Protein 6OZI (pdb70)

Structure (mmCIF, N/CA/C/O backbone):
data_6OZI
#
_entry.id   6OZI
#
_cell.length_a   51.079
_cell.length_b   81.428
_cell.length_c   166.034
_cell.angle_alpha   90.000
_cell.angle_beta   90.000
_cell.angle_gamma   90.000
#
_symmetry.space_group_name_H-M   'P 2 21 21'
#
loop_
_entity.id
_entity.type
_entity.pdbx_description
1 polymer 'endonuclease V isoform X2'
2 polymer 'DNA/RNA (23-MER)'
3 non-polymer 'POTASSIUM ION'
4 non-polymer 'TRIETHYLENE GLYCOL'
5 water water
#
loop_
_atom_site.group_PDB
_atom_site.id
_atom_site.type_symbol
_atom_site.label_atom_id
_atom_site.label_alt_id
_atom_site.label_comp_id
_atom_site.label_asym_id
_atom_site.label_entity_id
_atom_site.label_seq_id
_atom_site.pdbx_PDB_ins_code
_atom_site.Cartn_x
_atom_site.Cartn_y
_atom_site.Cartn_z
_atom_site.occupancy
_atom_site.B_iso_or_equiv
_atom_site.auth_seq_id
_atom_site.auth_comp_id
_atom_site.auth_asym_id
_atom_site.auth_atom_id
_atom_site.pdbx_PDB_model_num
ATOM 1 N N . ASP A 1 1 ? -5.639 29.188 -38.846 1.00 101.78 2 ASP A N 1
ATOM 2 C CA . ASP A 1 1 ? -5.621 29.655 -37.462 1.00 96.34 2 ASP A CA 1
ATOM 3 C C . ASP A 1 1 ? -4.526 30.699 -37.228 1.00 88.90 2 ASP A C 1
ATOM 4 O O . ASP A 1 1 ? -4.248 31.076 -36.086 1.00 85.02 2 ASP A O 1
ATOM 9 N N . ASN A 1 2 ? -3.919 31.168 -38.318 1.00 92.87 3 ASN A N 1
ATOM 10 C CA . ASN A 1 2 ? -2.755 32.055 -38.266 1.00 84.12 3 ASN A CA 1
ATOM 11 C C . ASN A 1 2 ? -3.084 33.477 -37.811 1.00 76.11 3 ASN A C 1
ATOM 12 O O . ASN A 1 2 ? -2.473 34.438 -38.291 1.00 77.52 3 ASN A O 1
ATOM 17 N N . LYS A 1 3 ? -4.038 33.644 -36.891 1.00 72.94 4 LYS A N 1
ATOM 18 C CA . LYS A 1 3 ? -4.402 34.978 -36.422 1.00 65.43 4 LYS A CA 1
ATOM 19 C C . LYS A 1 3 ? -3.491 35.467 -35.299 1.00 55.66 4 LYS A C 1
ATOM 20 O O . LYS A 1 3 ? -3.220 36.672 -35.212 1.00 54.09 4 LYS A O 1
ATOM 26 N N . ILE A 1 4 ? -3.003 34.567 -34.447 1.00 59.93 5 ILE A N 1
ATOM 27 C CA . ILE A 1 4 ? -2.187 34.963 -33.301 1.00 51.77 5 ILE A CA 1
ATOM 28 C C . ILE A 1 4 ? -0.768 35.239 -33.791 1.00 51.26 5 ILE A C 1
ATOM 29 O O . ILE A 1 4 ? -0.044 34.323 -34.182 1.00 54.45 5 ILE A O 1
ATOM 34 N N . THR A 1 5 ? -0.394 36.511 -33.828 1.00 49.61 6 THR A N 1
ATOM 35 C CA . THR A 1 5 ? 0.946 36.971 -34.157 1.00 47.00 6 THR A CA 1
ATOM 36 C C . THR A 1 5 ? 1.440 37.851 -33.018 1.00 42.21 6 THR A C 1
ATOM 37 O O . THR A 1 5 ? 0.684 38.201 -32.108 1.00 36.99 6 THR A O 1
ATOM 41 N N . ASP A 1 6 ? 2.724 38.213 -33.068 1.00 44.20 7 ASP A N 1
ATOM 42 C CA . ASP A 1 6 ? 3.244 39.171 -32.097 1.00 42.95 7 ASP A CA 1
ATOM 43 C C . ASP A 1 6 ? 2.486 40.494 -32.190 1.00 41.88 7 ASP A C 1
ATOM 44 O O . ASP A 1 6 ? 2.135 41.100 -31.167 1.00 40.21 7 ASP A O 1
ATOM 49 N N . GLU A 1 7 ? 2.202 40.940 -33.415 1.00 40.89 8 GLU A N 1
ATOM 50 C CA . GLU A 1 7 ? 1.487 42.196 -33.601 1.00 42.89 8 GLU A CA 1
ATOM 51 C C . GLU A 1 7 ? 0.055 42.087 -33.102 1.00 39.50 8 GLU A C 1
ATOM 52 O O . GLU A 1 7 ? -0.475 43.027 -32.502 1.00 39.59 8 GLU A O 1
ATOM 58 N N . GLN A 1 8 ? -0.586 40.941 -33.331 1.00 40.45 9 GLN A N 1
ATOM 59 C CA . GLN A 1 8 ? -1.949 40.760 -32.848 1.00 40.13 9 GLN A CA 1
ATOM 60 C C . GLN A 1 8 ? -1.998 40.762 -31.328 1.00 37.97 9 GLN A C 1
ATOM 61 O O . GLN A 1 8 ? -2.927 41.324 -30.734 1.00 36.76 9 GLN A O 1
ATOM 67 N N . ILE A 1 9 ? -1.009 40.138 -30.682 1.00 39.60 10 ILE A N 1
ATOM 68 C CA . ILE A 1 9 ? -0.924 40.180 -29.223 1.00 35.85 10 ILE A CA 1
ATOM 69 C C . ILE A 1 9 ? -0.756 41.617 -28.750 1.00 33.82 10 ILE A C 1
ATOM 70 O O . ILE A 1 9 ? -1.369 42.037 -27.760 1.00 32.27 10 ILE A O 1
ATOM 75 N N . ALA A 1 10 ? 0.081 42.394 -29.445 1.00 32.69 11 ALA A N 1
ATOM 76 C CA . ALA A 1 10 ? 0.263 43.794 -29.070 1.00 34.06 11 ALA A CA 1
ATOM 77 C C . ALA A 1 10 ? -1.050 44.566 -29.173 1.00 35.77 11 ALA A C 1
ATOM 78 O O . ALA A 1 10 ? -1.424 45.309 -28.254 1.00 36.69 11 ALA A O 1
ATOM 80 N N . GLU A 1 11 ? -1.770 44.388 -30.287 1.00 35.06 12 GLU A N 1
ATOM 81 C CA . GLU A 1 11 ? -3.061 45.048 -30.476 1.00 36.82 12 GLU A CA 1
ATOM 82 C C . GLU A 1 11 ? -4.059 44.647 -29.394 1.00 33.91 12 GLU A C 1
ATOM 83 O O . GLU A 1 11 ? -4.775 45.499 -28.845 1.00 33.77 12 GLU A O 1
ATOM 89 N N . TRP A 1 12 ? -4.122 43.351 -29.079 1.00 32.90 13 TRP A N 1
ATOM 90 C CA . TRP A 1 12 ? -5.030 42.866 -28.044 1.00 30.85 13 TRP A CA 1
ATOM 91 C C . TRP A 1 12 ? -4.696 43.480 -26.689 1.00 30.21 13 TRP A C 1
ATOM 92 O O . TRP A 1 12 ? -5.592 43.917 -25.951 1.00 29.76 13 TRP A O 1
ATOM 103 N N . ASN A 1 13 ? -3.407 43.516 -26.344 1.00 30.96 14 ASN A N 1
ATOM 104 C CA . ASN A 1 13 ? -2.979 44.165 -25.108 1.00 30.75 14 ASN A CA 1
ATOM 105 C C . ASN A 1 13 ? -3.421 45.621 -25.073 1.00 33.57 14 ASN A C 1
ATOM 106 O O . ASN A 1 13 ? -3.888 46.113 -24.038 1.00 33.32 14 ASN A O 1
ATOM 111 N N . SER A 1 14 ? -3.290 46.325 -26.201 1.00 32.45 15 SER A N 1
ATOM 112 C CA . SER A 1 14 ? -3.672 47.732 -26.236 1.00 33.68 15 SER A CA 1
ATOM 113 C C . SER A 1 14 ? -5.171 47.909 -26.004 1.00 32.99 15 SER A C 1
ATOM 114 O O . SER A 1 14 ? -5.593 48.728 -25.173 1.00 34.20 15 SER A O 1
ATOM 117 N N . LYS A 1 15 ? -5.997 47.148 -26.735 1.00 31.68 16 LYS A N 1
ATOM 118 C CA . LYS A 1 15 ? -7.443 47.232 -26.539 1.00 33.01 16 LYS A CA 1
ATOM 119 C C . LYS A 1 15 ? -7.817 46.940 -25.092 1.00 31.06 16 LYS A C 1
ATOM 120 O O . LYS A 1 15 ? -8.673 47.619 -24.506 1.00 31.93 16 LYS A O 1
ATOM 126 N N . GLN A 1 16 ? -7.177 45.934 -24.496 1.00 31.20 17 GLN A N 1
ATOM 127 C CA . GLN A 1 16 ? -7.470 45.612 -23.105 1.00 29.51 17 GLN A CA 1
ATOM 128 C C . GLN A 1 16 ? -7.096 46.768 -22.183 1.00 30.41 17 GLN A C 1
ATOM 129 O O . GLN A 1 16 ? -7.861 47.123 -21.277 1.00 31.13 17 GLN A O 1
ATOM 135 N N . GLU A 1 17 ? -5.952 47.409 -22.436 1.00 28.88 18 GLU A N 1
ATOM 136 C CA . GLU A 1 17 ? -5.549 48.536 -21.598 1.00 31.34 18 GLU A CA 1
ATOM 137 C C . GLU A 1 17 ? -6.539 49.688 -21.700 1.00 33.08 18 GLU A C 1
ATOM 138 O O . GLU A 1 17 ? -6.811 50.364 -20.702 1.00 33.40 18 GLU A O 1
ATOM 144 N N . GLU A 1 18 ? -7.090 49.938 -22.888 1.00 31.89 19 GLU A N 1
ATOM 145 C CA . GLU A 1 18 ? -8.051 51.036 -22.957 1.00 35.01 19 GLU A CA 1
ATOM 146 C C . GLU A 1 18 ? -9.415 50.660 -22.375 1.00 32.90 19 GLU A C 1
ATOM 147 O O . GLU A 1 18 ? -10.133 51.543 -21.887 1.00 33.32 19 GLU A O 1
ATOM 153 N N . LEU A 1 19 ? -9.794 49.375 -22.408 1.00 32.89 20 LEU A N 1
ATOM 154 C CA . LEU A 1 19 ? -11.089 48.968 -21.863 1.00 32.81 20 LEU A CA 1
ATOM 155 C C . LEU A 1 19 ? -11.098 48.835 -20.343 1.00 29.49 20 LEU A C 1
ATOM 156 O O . LEU A 1 19 ? -12.149 49.037 -19.723 1.00 30.02 20 LEU A O 1
ATOM 161 N N . ARG A 1 20 ? -9.961 48.497 -19.726 1.00 29.81 21 ARG A N 1
ATOM 162 C CA . ARG A 1 20 ? -9.987 48.048 -18.334 1.00 28.46 21 ARG A CA 1
ATOM 163 C C . ARG A 1 20 ? -10.622 49.071 -17.391 1.00 29.27 21 ARG A C 1
ATOM 164 O O . ARG A 1 20 ? -11.288 48.680 -16.429 1.00 30.50 21 ARG A O 1
ATOM 172 N N . ASP A 1 21 ? -10.466 50.371 -17.650 1.00 28.57 22 ASP A N 1
ATOM 173 C CA . ASP A 1 21 ? -11.036 51.348 -16.724 1.00 29.81 22 ASP A CA 1
ATOM 174 C C . ASP A 1 21 ? -12.540 51.517 -16.890 1.00 29.40 22 ASP A C 1
ATOM 175 O O . ASP A 1 21 ? -13.161 52.206 -16.072 1.00 29.81 22 ASP A O 1
ATOM 180 N N . LYS A 1 22 ? -13.136 50.907 -17.913 1.00 28.53 23 LYS A N 1
ATOM 181 C CA . LYS A 1 22 ? -14.576 50.959 -18.101 1.00 29.25 23 LYS A CA 1
ATOM 182 C C . LYS A 1 22 ? -15.302 49.862 -17.337 1.00 30.96 23 LYS A C 1
ATOM 183 O O . LYS A 1 22 ? -16.533 49.907 -17.229 1.00 32.75 23 LYS A O 1
ATOM 189 N N . ILE A 1 23 ? -14.577 48.873 -16.816 1.00 30.79 24 ILE A N 1
ATOM 190 C CA . ILE A 1 23 ? -15.223 47.782 -16.099 1.00 28.57 24 ILE A CA 1
ATOM 191 C C . ILE A 1 23 ? -15.679 48.287 -14.739 1.00 26.47 24 ILE A C 1
ATOM 192 O O . ILE A 1 23 ? -14.889 48.854 -13.974 1.00 27.55 24 ILE A O 1
ATOM 197 N N . ILE A 1 24 ? -16.950 48.065 -14.421 1.00 27.61 25 ILE A N 1
ATOM 198 C CA . ILE A 1 24 ? -17.548 48.531 -13.174 1.00 28.32 25 ILE A CA 1
ATOM 199 C C . ILE A 1 24 ? -17.739 47.328 -12.262 1.00 27.93 25 ILE A C 1
ATOM 200 O O . ILE A 1 24 ? -18.405 46.353 -12.635 1.00 26.85 25 ILE A O 1
ATOM 205 N N . ARG A 1 25 ? -17.140 47.391 -11.076 1.00 28.24 26 ARG A N 1
ATOM 206 C CA . ARG A 1 25 ? -17.172 46.296 -10.113 1.00 27.99 26 ARG A CA 1
ATOM 207 C C . ARG A 1 25 ? -17.991 46.655 -8.880 1.00 28.76 26 ARG A C 1
ATOM 208 O O . ARG A 1 25 ? -17.680 46.244 -7.761 1.00 29.57 26 ARG A O 1
ATOM 216 N N . SER A 1 26 ? -19.051 47.426 -9.088 1.00 29.24 27 SER A N 1
ATOM 217 C CA A SER A 1 26 ? -19.996 47.764 -8.038 0.49 29.48 27 SER A CA 1
ATOM 218 C CA B SER A 1 26 ? -19.996 47.784 -8.044 0.51 29.50 27 SER A CA 1
ATOM 219 C C . SER A 1 26 ? -21.410 47.526 -8.549 1.00 30.11 27 SER A C 1
ATOM 220 O O . SER A 1 26 ? -21.642 47.365 -9.752 1.00 30.35 27 SER A O 1
ATOM 225 N N . ASP A 1 27 ? -22.360 47.501 -7.614 1.00 28.71 28 ASP A N 1
ATOM 226 C CA . ASP A 1 27 ? -23.735 47.151 -7.951 1.00 30.38 28 ASP A CA 1
ATOM 227 C C . ASP A 1 27 ? -24.526 48.319 -8.534 1.00 33.18 28 ASP A C 1
ATOM 228 O O . ASP A 1 27 ? -25.457 48.096 -9.314 1.00 32.00 28 ASP A O 1
ATOM 233 N N . GLY A 1 28 ? -24.204 49.554 -8.160 1.00 36.72 29 GLY A N 1
ATOM 234 C CA . GLY A 1 28 ? -25.052 50.671 -8.555 1.00 38.73 29 GLY A CA 1
ATOM 235 C C . GLY A 1 28 ? -26.428 50.493 -7.939 1.00 39.93 29 GLY A C 1
ATOM 236 O O . GLY A 1 28 ? -26.558 50.157 -6.755 1.00 38.10 29 GLY A O 1
ATOM 237 N N . ASP A 1 29 ? -27.476 50.689 -8.740 1.00 40.15 30 ASP A N 1
ATOM 238 C CA . ASP A 1 29 ? -28.836 50.438 -8.273 1.00 45.16 30 ASP A CA 1
ATOM 239 C C . ASP A 1 29 ? -29.283 48.995 -8.505 1.00 42.48 30 ASP A C 1
ATOM 240 O O . ASP A 1 29 ? -30.478 48.702 -8.387 1.00 44.66 30 ASP A O 1
ATOM 245 N N . PHE A 1 30 ? -28.359 48.103 -8.855 1.00 41.01 31 PHE A N 1
ATOM 246 C CA . PHE A 1 30 ? -28.658 46.690 -9.025 1.00 36.82 31 PHE A CA 1
ATOM 247 C C . PHE A 1 30 ? -28.541 45.960 -7.693 1.00 35.42 31 PHE A C 1
ATOM 248 O O . PHE A 1 30 ? -27.737 46.323 -6.831 1.00 35.74 31 PHE A O 1
ATOM 256 N N . SER A 1 31 ? -29.373 44.936 -7.523 1.00 34.19 32 SER A N 1
ATOM 257 C CA . SER A 1 31 ? -29.332 44.105 -6.329 1.00 33.63 32 SER A CA 1
ATOM 258 C C . SER A 1 31 ? -29.823 42.704 -6.674 1.00 33.29 32 SER A C 1
ATOM 259 O O . SER A 1 31 ? -30.399 42.463 -7.737 1.00 33.03 32 SER A O 1
ATOM 262 N N . LEU A 1 32 ? -29.578 41.773 -5.750 1.00 34.49 33 LEU A N 1
ATOM 263 C CA . LEU A 1 32 ? -30.000 40.392 -5.950 1.00 32.38 33 LEU A CA 1
ATOM 264 C C . LEU A 1 32 ? -31.507 40.288 -6.133 1.00 32.33 33 LEU A C 1
ATOM 265 O O . LEU A 1 32 ? -31.986 39.426 -6.878 1.00 32.06 33 LEU A O 1
ATOM 270 N N . SER A 1 33 ? -32.267 41.160 -5.470 1.00 31.74 34 SER A N 1
ATOM 271 C CA A SER A 1 33 ? -33.720 41.098 -5.558 0.19 32.85 34 SER A CA 1
ATOM 272 C CA B SER A 1 33 ? -33.722 41.110 -5.555 0.81 32.91 34 SER A CA 1
ATOM 273 C C . SER A 1 33 ? -34.230 41.394 -6.961 1.00 32.30 34 SER A C 1
ATOM 274 O O . SER A 1 33 ? -35.359 41.012 -7.289 1.00 33.54 34 SER A O 1
ATOM 279 N N . LYS A 1 34 ? -33.426 42.046 -7.796 1.00 33.21 35 LYS A N 1
ATOM 280 C CA . LYS A 1 34 ? -33.829 42.362 -9.159 1.00 34.17 35 LYS A CA 1
ATOM 281 C C . LYS A 1 34 ? -33.591 41.220 -10.143 1.00 31.41 35 LYS A C 1
ATOM 282 O O . LYS A 1 34 ? -34.039 41.308 -11.290 1.00 30.93 35 LYS A O 1
ATOM 288 N N . VAL A 1 35 ? -32.902 40.159 -9.737 1.00 30.08 36 VAL A N 1
ATOM 289 C CA . VAL A 1 35 ? -32.600 39.061 -10.650 1.00 29.43 36 VAL A 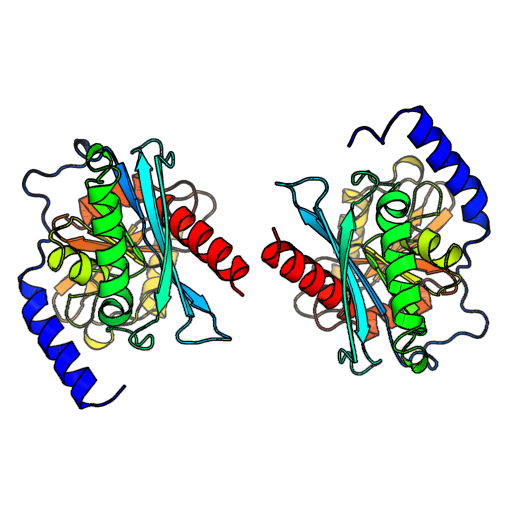CA 1
ATOM 290 C C . VAL A 1 35 ? -33.841 38.193 -10.819 1.00 30.16 36 VAL A C 1
ATOM 291 O O . VAL A 1 35 ? -34.259 37.500 -9.887 1.00 32.20 36 VAL A O 1
ATOM 295 N N . LYS A 1 36 ? -34.440 38.242 -12.008 1.00 28.22 37 LYS A N 1
ATOM 296 C CA . LYS A 1 36 ? -35.521 37.343 -12.389 1.00 28.66 37 LYS A CA 1
ATOM 297 C C . LYS A 1 36 ? -35.080 36.283 -13.384 1.00 28.71 37 LYS A C 1
ATOM 298 O O . LYS A 1 36 ? -35.674 35.203 -13.427 1.00 29.56 37 LYS A O 1
ATOM 304 N N . TYR A 1 37 ? -34.064 36.577 -14.195 1.00 26.52 38 TYR A N 1
ATOM 305 C CA . TYR A 1 37 ? -33.492 35.619 -15.126 1.00 27.23 38 TYR A CA 1
ATOM 306 C C . TYR A 1 37 ? -31.979 35.764 -15.122 1.00 27.32 38 TYR A C 1
ATOM 307 O O . TYR A 1 37 ? -31.449 36.865 -14.947 1.00 26.96 38 TYR A O 1
ATOM 316 N N . VAL A 1 38 ? -31.291 34.639 -15.317 1.00 26.44 39 VAL A N 1
ATOM 317 C CA A VAL A 1 38 ? -29.841 34.598 -15.467 0.67 24.49 39 VAL A CA 1
ATOM 318 C CA B VAL A 1 38 ? -29.844 34.611 -15.473 0.33 24.54 39 VAL A CA 1
ATOM 319 C C . VAL A 1 38 ? -29.519 33.976 -16.817 1.00 24.71 39 VAL A C 1
ATOM 320 O O . VAL A 1 38 ? -30.117 32.966 -17.205 1.00 25.58 39 VAL A O 1
ATOM 327 N N . GLY A 1 39 ? -28.574 34.573 -17.528 1.00 24.47 40 GLY A N 1
ATOM 328 C CA . GLY A 1 39 ? -28.162 34.090 -18.827 1.00 24.14 40 GLY A CA 1
ATOM 329 C C . GLY A 1 39 ? -26.891 33.261 -18.766 1.00 24.04 40 GLY A C 1
ATOM 330 O O . GLY A 1 39 ? -26.080 33.381 -17.839 1.00 21.74 40 GLY A O 1
ATOM 331 N N . GLY A 1 40 ? -26.749 32.382 -19.759 1.00 22.03 41 GLY A N 1
ATOM 332 C CA . GLY A 1 40 ? -25.510 31.677 -19.980 1.00 22.52 41 GLY A CA 1
ATOM 333 C C . GLY A 1 40 ? -25.118 31.783 -21.441 1.00 23.97 41 GLY A C 1
ATOM 334 O O . GLY A 1 40 ? -25.942 32.066 -22.312 1.00 26.12 41 GLY A O 1
ATOM 335 N N . PHE A 1 41 ? -23.833 31.566 -21.697 1.00 24.39 42 PHE A N 1
ATOM 336 C CA . PHE A 1 41 ? -23.317 31.604 -23.056 1.00 23.91 42 PHE A CA 1
ATOM 337 C C . PHE A 1 41 ? -22.058 30.759 -23.109 1.00 25.69 42 PHE A C 1
ATOM 338 O O . PHE A 1 41 ? -21.238 30.811 -22.191 1.00 27.50 42 PHE A O 1
ATOM 346 N N . ASP A 1 42 ? -21.901 29.997 -24.186 1.00 24.14 43 ASP A N 1
ATOM 347 C CA . ASP A 1 42 ? -20.696 29.196 -24.336 1.00 24.96 43 ASP A CA 1
ATOM 348 C C . ASP A 1 42 ? -20.462 28.907 -25.812 1.00 24.99 43 ASP A C 1
ATOM 349 O O . ASP A 1 42 ? -21.319 29.159 -26.663 1.00 22.85 43 ASP A O 1
ATOM 354 N N . VAL A 1 43 ? -19.273 28.376 -26.099 1.00 25.92 44 VAL A N 1
ATOM 355 C CA . VAL A 1 43 ? -18.861 28.005 -27.448 1.00 27.97 44 VAL A CA 1
ATOM 356 C C . VAL A 1 43 ? -18.250 26.614 -27.411 1.00 29.32 44 VAL A C 1
ATOM 357 O O . VAL A 1 43 ? -17.372 26.336 -26.587 1.00 30.85 44 VAL A O 1
ATOM 361 N N . SER A 1 44 ? -18.723 25.745 -28.295 1.00 28.42 45 SER A N 1
ATOM 362 C CA . SER A 1 44 ? -18.135 24.448 -28.569 1.00 29.32 45 SER A CA 1
ATOM 363 C C . SER A 1 44 ? -17.410 24.521 -29.908 1.00 31.38 45 SER A C 1
ATOM 364 O O . SER A 1 44 ? -17.824 25.253 -30.809 1.00 33.90 45 SER A O 1
ATOM 367 N N . TYR A 1 45 ? -16.327 23.765 -30.054 1.00 30.18 46 TYR A N 1
ATOM 368 C CA . TYR A 1 45 ? -15.575 23.826 -31.298 1.00 31.65 46 TYR A CA 1
ATOM 369 C C . TYR A 1 45 ? -15.089 22.438 -31.699 1.00 33.46 46 TYR A C 1
ATOM 370 O O . TYR A 1 45 ? -14.901 21.556 -30.857 1.00 33.83 46 TYR A O 1
ATOM 379 N N . SER A 1 46 ? -14.901 22.255 -33.004 1.00 35.70 47 SER A N 1
ATOM 380 C CA . SER A 1 46 ? -14.443 20.988 -33.556 1.00 41.02 47 SER A CA 1
ATOM 381 C C . SER A 1 46 ? -12.930 20.989 -33.713 1.00 44.51 47 SER A C 1
ATOM 382 O O . SER A 1 46 ? -12.343 21.972 -34.175 1.00 44.95 47 SER A O 1
ATOM 385 N N . LYS A 1 47 ? -12.300 19.891 -33.305 1.00 41.14 48 LYS A N 1
ATOM 386 C CA . LYS A 1 47 ? -10.885 19.690 -33.569 1.00 45.79 48 LYS A CA 1
ATOM 387 C C . LYS A 1 47 ? -10.629 19.028 -34.918 1.00 51.37 48 LYS A C 1
ATOM 388 O O . LYS A 1 47 ? -9.519 19.140 -35.448 1.00 50.99 48 LYS A O 1
ATOM 394 N N . ILE A 1 48 ? -11.632 18.344 -35.474 1.00 48.93 49 ILE A N 1
ATOM 395 C CA . ILE A 1 48 ? -11.531 17.777 -36.818 1.00 56.38 49 ILE A CA 1
ATOM 396 C C . ILE A 1 48 ? -11.549 18.882 -37.870 1.00 61.31 49 ILE A C 1
ATOM 397 O O . ILE A 1 48 ? -10.624 19.010 -38.680 1.00 63.45 49 ILE A O 1
ATOM 402 N N . ASN A 1 49 ? -12.619 19.682 -37.884 1.00 57.43 50 ASN A N 1
ATOM 403 C CA . ASN A 1 49 ? -12.767 20.839 -38.767 1.00 63.55 50 ASN A CA 1
ATOM 404 C C . ASN A 1 49 ? -12.583 22.087 -37.913 1.00 66.07 50 ASN A C 1
ATOM 405 O O . ASN A 1 49 ? -13.511 22.511 -37.219 1.00 61.55 50 ASN A O 1
ATOM 410 N N . HIS A 1 50 ? -11.390 22.683 -37.985 1.00 68.13 51 HIS A N 1
ATOM 411 C CA . HIS A 1 50 ? -11.030 23.775 -37.083 1.00 68.52 51 HIS A CA 1
ATOM 412 C C . HIS A 1 50 ? -11.974 24.966 -37.200 1.00 66.03 51 HIS A C 1
ATOM 413 O O . HIS A 1 50 ? -12.228 25.656 -36.206 1.00 64.51 51 HIS A O 1
ATOM 420 N N . GLU A 1 51 ? -12.490 25.232 -38.397 1.00 67.86 52 GLU A N 1
ATOM 421 C CA . GLU A 1 51 ? -13.371 26.380 -38.582 1.00 64.04 52 GLU A CA 1
ATOM 422 C C . GLU A 1 51 ? -14.709 26.191 -37.878 1.00 57.15 52 GLU A C 1
ATOM 423 O O . GLU A 1 51 ? -15.298 27.165 -37.394 1.00 55.48 52 GLU A O 1
ATOM 429 N N . LEU A 1 52 ? -15.178 24.952 -37.778 1.00 60.47 53 LEU A N 1
ATOM 430 C CA . LEU A 1 52 ? -16.541 24.668 -37.353 1.00 49.18 53 LEU A CA 1
ATOM 431 C C . LEU A 1 52 ? -16.698 24.866 -35.847 1.00 39.55 53 LEU A C 1
ATOM 432 O O . LEU A 1 52 ? -15.973 24.257 -35.053 1.00 35.76 53 LEU A O 1
ATOM 437 N N . ALA A 1 53 ? -17.648 25.712 -35.451 1.00 42.03 54 ALA A N 1
ATOM 438 C CA . ALA A 1 53 ? -17.941 25.901 -34.038 1.00 30.60 54 ALA A CA 1
ATOM 439 C C . ALA A 1 53 ? -19.432 26.153 -33.879 1.00 29.30 54 ALA A C 1
ATOM 440 O O . ALA A 1 53 ? -20.154 26.380 -34.851 1.00 30.27 54 ALA A O 1
ATOM 442 N N . VAL A 1 54 ? -19.896 26.102 -32.632 1.00 28.77 55 VAL A N 1
ATOM 443 C CA . VAL A 1 54 ? -21.295 26.352 -32.299 1.00 28.32 55 VAL A CA 1
ATOM 444 C C . VAL A 1 54 ? -21.339 27.191 -31.028 1.00 28.90 55 VAL A C 1
ATOM 445 O O . VAL A 1 54 ? -20.764 26.802 -30.008 1.00 28.96 55 VAL A O 1
ATOM 449 N N . SER A 1 55 ? -21.995 28.343 -31.088 1.00 26.89 56 SER A N 1
ATOM 450 C CA . SER A 1 55 ? -22.262 29.129 -29.895 1.00 24.81 56 SER A CA 1
ATOM 451 C C . SER A 1 55 ? -23.632 28.763 -29.336 1.00 23.99 56 SER A C 1
ATOM 452 O O . SER A 1 55 ? -24.482 28.207 -30.030 1.00 23.67 56 SER A O 1
ATOM 455 N N . CYS A 1 56 ? -23.831 29.056 -28.053 1.00 23.11 57 CYS A N 1
ATOM 456 C CA . CYS A 1 56 ? -25.117 28.820 -27.412 1.00 23.97 57 CYS A CA 1
ATOM 457 C C . CYS A 1 56 ? -25.362 29.887 -26.358 1.00 26.66 57 CYS A C 1
ATOM 458 O O . CYS A 1 56 ? -24.460 30.234 -25.586 1.00 28.84 57 CYS A O 1
ATOM 461 N N . MET A 1 57 ? -26.588 30.397 -26.328 1.00 26.35 58 MET A N 1
ATOM 462 C CA . MET A 1 57 ? -27.018 31.304 -25.275 1.00 23.95 58 MET A CA 1
ATOM 463 C C . MET A 1 57 ? -28.285 30.731 -24.662 1.00 24.30 58 MET A C 1
ATOM 464 O O . MET A 1 57 ? -29.169 30.257 -25.385 1.00 23.16 58 MET A O 1
ATOM 469 N N . VAL A 1 58 ? -28.350 30.738 -23.331 1.00 25.41 59 VAL A N 1
ATOM 470 C CA . VAL A 1 58 ? -29.488 30.213 -22.592 1.00 24.79 59 VAL A CA 1
ATOM 471 C C . VAL A 1 58 ? -29.965 31.285 -21.627 1.00 25.26 59 VAL A C 1
ATOM 472 O O . VAL A 1 58 ? -29.215 32.184 -21.242 1.00 25.91 59 VAL A O 1
ATOM 476 N N . VAL A 1 59 ? -31.239 31.193 -21.253 1.00 24.59 60 VAL A N 1
ATOM 477 C CA . VAL A 1 59 ? -31.796 31.996 -20.174 1.00 25.19 60 VAL A CA 1
ATOM 478 C C . VAL A 1 59 ? -32.563 31.068 -19.244 1.00 27.06 60 VAL A C 1
ATOM 479 O O . VAL A 1 59 ? -33.453 30.331 -19.691 1.00 29.54 60 VAL A O 1
ATOM 483 N N . LEU A 1 60 ? -32.229 31.125 -17.954 1.00 27.20 61 LEU A N 1
ATOM 484 C CA . LEU A 1 60 ? -32.884 30.361 -16.903 1.00 26.75 61 LEU A CA 1
ATOM 485 C C . LEU A 1 60 ? -33.556 31.320 -15.933 1.00 28.37 61 LEU A C 1
ATOM 486 O O . LEU A 1 60 ? -33.042 32.407 -15.659 1.00 29.69 61 LEU A O 1
ATOM 491 N N . SER A 1 61 ? -34.706 30.911 -15.406 1.00 26.31 62 SER A N 1
ATOM 492 C CA . SER A 1 61 ? -35.371 31.729 -14.406 1.00 27.62 62 SER A CA 1
ATOM 493 C C . SER A 1 61 ? -34.570 31.734 -13.111 1.00 27.97 62 SER A C 1
ATOM 494 O O . SER A 1 61 ? -33.804 30.812 -12.825 1.00 24.89 62 SER A O 1
ATOM 497 N N . TYR A 1 62 ? -34.745 32.798 -12.336 1.00 28.18 63 TYR A N 1
ATOM 498 C CA . TYR A 1 62 ? -34.095 32.925 -11.039 1.00 29.36 63 TYR A CA 1
ATOM 499 C C . TYR A 1 62 ? -35.161 33.200 -9.991 1.00 31.10 63 TYR A C 1
ATOM 500 O O . TYR A 1 62 ? -35.983 34.097 -10.174 1.00 32.41 63 TYR A O 1
ATOM 509 N N . PRO A 1 63 ? -35.129 32.466 -8.866 1.00 30.80 64 PRO A N 1
ATOM 510 C CA . PRO A 1 63 ? -34.119 31.465 -8.495 1.00 30.56 64 PRO A CA 1
ATOM 511 C C . PRO A 1 63 ? -34.442 30.015 -8.860 1.00 30.77 64 PRO A C 1
ATOM 512 O O . PRO A 1 63 ? -33.717 29.122 -8.425 1.00 30.41 64 PRO A O 1
ATOM 516 N N . GLU A 1 64 ? -35.498 29.780 -9.640 1.00 29.07 65 GLU A N 1
ATOM 517 C CA . GLU A 1 64 ? -35.936 28.410 -9.895 1.00 30.59 65 GLU A CA 1
ATOM 518 C C . GLU A 1 64 ? -34.962 27.621 -10.770 1.00 30.24 65 GLU A C 1
ATOM 519 O O . GLU A 1 64 ? -34.999 26.387 -10.742 1.00 32.44 65 GLU A O 1
ATOM 525 N N . MET A 1 65 ? -34.098 28.299 -11.532 1.00 28.84 66 MET A N 1
ATOM 526 C CA . MET A 1 65 ? -33.104 27.648 -12.399 1.00 29.49 66 MET A CA 1
ATOM 527 C C . MET A 1 65 ? -33.761 26.780 -13.467 1.00 30.19 66 MET A C 1
ATOM 528 O O . MET A 1 65 ? -33.254 25.718 -13.822 1.00 31.90 66 MET A O 1
ATOM 533 N N . LYS A 1 66 ? -34.901 27.226 -13.977 1.00 29.26 67 LYS A N 1
ATOM 534 C CA . LYS A 1 66 ? -35.602 26.544 -15.057 1.00 30.89 67 LYS A CA 1
ATOM 535 C C . LYS A 1 66 ? -35.272 27.214 -16.382 1.00 28.11 67 LYS A C 1
ATOM 536 O O . LYS A 1 66 ? -35.424 28.431 -16.523 1.00 25.70 67 LYS A O 1
ATOM 542 N N . GLN A 1 67 ? -34.825 26.417 -17.346 1.00 28.02 68 GLN A N 1
ATOM 543 C CA . GLN A 1 67 ? -34.460 26.947 -18.651 1.00 28.38 68 GLN A CA 1
ATOM 544 C C . GLN A 1 67 ? -35.710 27.467 -19.358 1.00 28.28 68 GLN A C 1
ATOM 545 O O . GLN A 1 67 ? -36.699 26.738 -19.509 1.00 28.19 68 GLN A O 1
ATOM 551 N N . VAL A 1 68 ? -35.684 28.739 -19.747 1.00 27.92 69 VAL A N 1
ATOM 552 C CA . VAL A 1 68 ? -36.781 29.340 -20.498 1.00 29.36 69 VAL A CA 1
ATOM 553 C C . VAL A 1 68 ? -36.361 29.787 -21.887 1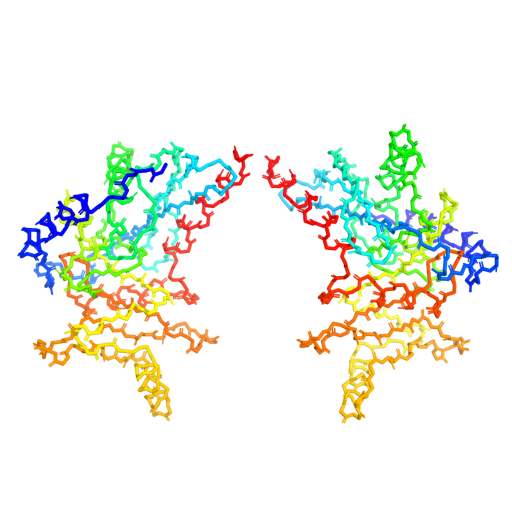.00 30.00 69 VAL A C 1
ATOM 554 O O . VAL A 1 68 ? -37.239 30.098 -22.707 1.00 31.26 69 VAL A O 1
ATOM 558 N N . TYR A 1 69 ? -35.062 29.830 -22.187 1.00 29.88 70 TYR A N 1
ATOM 559 C CA . TYR A 1 69 ? -34.616 30.191 -23.527 1.00 28.43 70 TYR A CA 1
ATOM 560 C C . TYR A 1 69 ? -33.342 29.432 -23.862 1.00 28.10 70 TYR A C 1
ATOM 561 O O . TYR A 1 69 ? -32.476 29.253 -23.006 1.00 27.83 70 TYR A O 1
ATOM 570 N N . MET A 1 70 ? -33.232 28.993 -25.111 1.00 27.88 71 MET A N 1
ATOM 571 C CA . MET A 1 70 ? -32.006 28.377 -25.597 1.00 27.85 71 MET A CA 1
ATOM 572 C C . MET A 1 70 ? -31.887 28.633 -27.091 1.00 26.88 71 MET A C 1
ATOM 573 O O . MET A 1 70 ? -32.886 28.594 -27.815 1.00 26.48 71 MET A O 1
ATOM 578 N N . ASN A 1 71 ? -30.665 28.907 -27.543 1.00 25.67 72 ASN A N 1
ATOM 579 C CA . ASN A 1 71 ? -30.394 28.986 -28.971 1.00 27.18 72 ASN A CA 1
ATOM 580 C C . ASN A 1 71 ? -28.937 28.618 -29.219 1.00 25.61 72 ASN A C 1
ATOM 581 O O . ASN A 1 71 ? -28.059 28.977 -28.429 1.00 26.63 72 ASN A O 1
ATOM 586 N N . THR A 1 72 ? -28.691 27.895 -30.312 1.00 25.74 73 THR A N 1
ATOM 587 C CA . THR A 1 72 ? -27.341 27.574 -30.757 1.00 25.18 73 THR A CA 1
ATOM 588 C C . THR A 1 72 ? -27.151 28.103 -32.171 1.00 24.48 73 THR A C 1
ATOM 589 O O . THR A 1 72 ? -28.102 28.186 -32.944 1.00 23.29 73 THR A O 1
ATOM 593 N N . THR A 1 73 ? -25.912 28.456 -32.509 1.00 25.27 74 THR A N 1
ATOM 594 C CA . THR A 1 73 ? -25.607 29.035 -33.810 1.00 28.49 74 THR A CA 1
ATOM 595 C C . THR A 1 73 ? -24.314 28.440 -34.338 1.00 29.52 74 THR A C 1
ATOM 596 O O . THR A 1 73 ? -23.296 28.454 -33.643 1.00 29.66 74 THR A O 1
ATOM 600 N N . LYS A 1 74 ? -24.353 27.911 -35.556 1.00 29.69 75 LYS A N 1
ATOM 601 C CA . LYS A 1 74 ? -23.120 27.512 -36.220 1.00 30.97 75 LYS A CA 1
ATOM 602 C C . LYS A 1 74 ? -22.314 28.760 -36.561 1.00 32.95 75 LYS A C 1
ATOM 603 O O . LYS A 1 74 ? -22.810 29.662 -37.244 1.00 35.57 75 LYS A O 1
ATOM 609 N N . VAL A 1 75 ? -21.076 28.814 -36.076 1.00 31.48 76 VAL A N 1
ATOM 610 C CA . VAL A 1 75 ? -20.230 29.992 -36.186 1.00 33.17 76 VAL A CA 1
ATOM 611 C C . VAL A 1 75 ? -18.840 29.564 -36.623 1.00 35.44 76 VAL A C 1
ATOM 612 O O . VAL A 1 75 ? -18.433 28.408 -36.449 1.00 35.24 76 VAL A O 1
ATOM 616 N N . LYS A 1 76 ? -18.128 30.502 -37.236 1.00 37.52 77 LYS A N 1
ATOM 617 C CA . LYS A 1 76 ? -16.715 30.351 -37.546 1.00 41.14 77 LYS A CA 1
ATOM 618 C C . LYS A 1 76 ? -15.927 31.226 -36.582 1.00 40.31 77 LYS A C 1
ATOM 619 O O . LYS A 1 76 ? -16.112 32.447 -36.554 1.00 40.95 77 LYS A O 1
ATOM 625 N N . LEU A 1 77 ? -15.071 30.602 -35.779 1.00 38.46 78 LEU A N 1
ATOM 626 C CA . LEU A 1 77 ? -14.312 31.327 -34.770 1.00 39.14 78 LEU A CA 1
ATOM 627 C C . LEU A 1 77 ? -13.168 32.089 -35.429 1.00 41.39 78 LEU A C 1
ATOM 628 O O . LEU A 1 77 ? -12.572 31.620 -36.401 1.00 42.20 78 LEU A O 1
ATOM 633 N N . SER A 1 78 ? -12.876 33.281 -34.908 1.00 43.23 79 SER A N 1
ATOM 634 C CA . SER A 1 78 ? -11.883 34.150 -35.533 1.00 44.13 79 SER A CA 1
ATOM 635 C C . SER A 1 78 ? -10.461 33.906 -35.036 1.00 43.80 79 SER A C 1
ATOM 636 O O . SER A 1 78 ? -9.510 34.247 -35.749 1.00 45.35 79 SER A O 1
ATOM 639 N N . CYS A 1 79 ? -10.281 33.353 -33.837 1.00 40.46 80 CYS A N 1
ATOM 640 C CA . CYS A 1 79 ? -8.931 33.085 -33.366 1.00 39.99 80 CYS A CA 1
ATOM 641 C C . CYS A 1 79 ? -8.967 31.912 -32.399 1.00 37.46 80 CYS A C 1
ATOM 642 O O . CYS A 1 79 ? -10.010 31.640 -31.792 1.00 35.90 80 CYS A O 1
ATOM 645 N N . PRO A 1 80 ? -7.856 31.196 -32.242 1.00 39.21 81 PRO A N 1
ATOM 646 C CA . PRO A 1 80 ? -7.830 30.064 -31.311 1.00 37.63 81 PRO A CA 1
ATOM 647 C C . PRO A 1 80 ? -7.856 30.544 -29.873 1.00 35.51 81 PRO A C 1
ATOM 648 O O . PRO A 1 80 ? -7.742 31.734 -29.580 1.00 35.20 81 PRO A O 1
ATOM 652 N N . TYR A 1 81 ? -8.008 29.586 -28.964 1.00 32.97 82 TYR A N 1
ATOM 653 C CA . TYR A 1 81 ? -7.908 29.901 -27.548 1.00 31.45 82 TYR A CA 1
ATOM 654 C C . TYR A 1 81 ? -6.465 30.218 -27.191 1.00 31.12 82 TYR A C 1
ATOM 655 O O . TYR A 1 81 ? -5.547 29.459 -27.519 1.00 32.08 82 TYR A O 1
ATOM 664 N N . LYS A 1 82 ? -6.277 31.351 -26.526 1.00 30.93 83 LYS A N 1
ATOM 665 C CA . LYS A 1 82 ? -5.002 31.751 -25.949 1.00 30.34 83 LYS A CA 1
ATOM 666 C C . LYS A 1 82 ? -5.322 32.385 -24.608 1.00 27.42 83 LYS A C 1
ATOM 667 O O . LYS A 1 82 ? -6.139 33.308 -24.557 1.00 27.98 83 LYS A O 1
ATOM 673 N N . SER A 1 83 ? -4.738 31.866 -23.527 1.00 26.24 84 SER A N 1
ATOM 674 C CA . SER A 1 83 ? -5.061 32.393 -22.207 1.00 26.45 84 SER A CA 1
ATOM 675 C C . SER A 1 83 ? -4.712 33.875 -22.144 1.00 25.16 84 SER A C 1
ATOM 676 O O . SER A 1 83 ? -3.707 34.317 -22.709 1.00 25.57 84 SER A O 1
ATOM 679 N N . SER A 1 84 ? -5.566 34.637 -21.465 1.00 24.49 85 SER A N 1
ATOM 680 C CA . SER A 1 84 ? -5.587 36.094 -21.344 1.00 25.75 85 SER A CA 1
ATOM 681 C C . SER A 1 84 ? -6.223 36.763 -22.562 1.00 27.29 85 SER A C 1
ATOM 682 O O . SER A 1 84 ? -6.384 37.995 -22.542 1.00 28.53 85 SER A O 1
ATOM 685 N N . TYR A 1 85 ? -6.645 36.008 -23.589 1.00 26.20 86 TYR A N 1
ATOM 686 C CA . TYR A 1 85 ? -7.213 36.582 -24.808 1.00 26.30 86 TYR A CA 1
ATOM 687 C C . TYR A 1 85 ? -8.491 35.865 -25.246 1.00 27.59 86 TYR A C 1
ATOM 688 O O . TYR A 1 85 ? -8.844 35.891 -26.429 1.00 29.27 86 TYR A O 1
ATOM 697 N N . LEU A 1 86 ? -9.201 35.242 -24.299 1.00 26.11 87 LEU A N 1
ATOM 698 C CA . LEU A 1 86 ? -10.433 34.519 -24.610 1.00 26.84 87 LEU A CA 1
ATOM 699 C C . LEU A 1 86 ? -11.485 35.440 -25.223 1.00 27.78 87 LEU A C 1
ATOM 700 O O . LEU A 1 86 ? -12.292 35.011 -26.075 1.00 26.57 87 LEU A O 1
ATOM 705 N N . ALA A 1 87 ? -11.484 36.708 -24.795 1.00 26.80 88 ALA A N 1
ATOM 706 C CA . ALA A 1 87 ? -12.506 37.654 -25.221 1.00 25.25 88 ALA A CA 1
ATOM 707 C C . ALA A 1 87 ? -12.520 37.800 -26.732 1.00 26.87 88 ALA A C 1
ATOM 708 O O . ALA A 1 87 ? -13.584 37.801 -27.354 1.00 30.54 88 ALA A O 1
ATOM 710 N N . PHE A 1 88 ? -11.346 37.939 -27.344 1.00 26.94 89 PHE A N 1
ATOM 711 C CA . PHE A 1 88 ? -11.310 38.133 -28.787 1.00 28.36 89 PHE A CA 1
ATOM 712 C C . PHE A 1 88 ? -11.779 36.893 -29.528 1.00 29.04 89 PHE A C 1
ATOM 713 O O . PHE A 1 88 ? -12.206 36.995 -30.682 1.00 29.49 89 PHE A O 1
ATOM 721 N N . ARG A 1 89 ? -11.782 35.744 -28.850 1.00 29.61 90 ARG A N 1
ATOM 722 C CA . ARG A 1 89 ? -12.302 34.503 -29.403 1.00 29.25 90 ARG A CA 1
ATOM 723 C C . ARG A 1 89 ? -13.822 34.424 -29.329 1.00 28.10 90 ARG A C 1
ATOM 724 O O . ARG A 1 89 ? -14.441 33.767 -30.174 1.00 28.86 90 ARG A O 1
ATOM 732 N N . GLU A 1 90 ? -14.458 35.034 -28.331 1.00 24.46 91 GLU A N 1
ATOM 733 C CA . GLU A 1 90 ? -15.902 34.831 -28.229 1.00 26.29 91 GLU A CA 1
ATOM 734 C C . GLU A 1 90 ? -16.745 36.112 -28.221 1.00 25.91 91 GLU A C 1
ATOM 735 O O . GLU A 1 90 ? -17.965 36.025 -28.027 1.00 25.38 91 GLU A O 1
ATOM 741 N N . ILE A 1 91 ? -16.161 37.285 -28.489 1.00 25.49 92 ILE A N 1
ATOM 742 C CA . ILE A 1 91 ? -16.938 38.525 -28.427 1.00 26.35 92 ILE A CA 1
ATOM 743 C C . ILE A 1 91 ? -18.007 38.550 -29.519 1.00 27.00 92 ILE A C 1
ATOM 744 O O . ILE A 1 91 ? -19.169 38.880 -29.259 1.00 25.30 92 ILE A O 1
ATOM 749 N N . GLU A 1 92 ? -17.638 38.192 -30.756 1.00 27.80 93 GLU A N 1
ATOM 750 C CA . GLU A 1 92 ? -18.613 38.249 -31.847 1.00 30.42 93 GLU A CA 1
ATOM 751 C C . GLU A 1 92 ? -19.732 37.224 -31.686 1.00 28.76 93 GLU A C 1
ATOM 752 O O . GLU A 1 92 ? -20.914 37.606 -31.811 1.00 28.81 93 GLU A O 1
ATOM 758 N N . PRO A 1 93 ? -19.460 35.939 -31.408 1.00 27.59 94 PRO A N 1
ATOM 759 C CA . PRO A 1 93 ? -20.574 35.006 -31.173 1.00 26.52 94 PRO A CA 1
ATOM 760 C C . PRO A 1 93 ? -21.493 35.460 -30.052 1.00 25.14 94 PRO A C 1
ATOM 761 O O . PRO A 1 93 ? -22.714 35.271 -30.139 1.00 25.82 94 PRO A O 1
ATOM 765 N N . PHE A 1 94 ? -20.923 36.001 -28.971 1.00 24.86 95 PHE A N 1
ATOM 766 C CA . PHE A 1 94 ? -21.731 36.509 -27.865 1.00 24.68 95 PHE A CA 1
ATOM 767 C C . PHE A 1 94 ? -22.651 37.636 -28.317 1.00 26.26 95 PHE A C 1
ATOM 768 O O . PHE A 1 94 ? -23.854 37.614 -28.041 1.00 26.24 95 PHE A O 1
ATOM 776 N N . GLN A 1 95 ? -22.086 38.664 -28.962 1.00 25.45 96 GLN A N 1
ATOM 777 C CA . GLN A 1 95 ? -22.891 39.790 -29.429 1.00 26.87 96 GLN A CA 1
ATOM 778 C C . GLN A 1 95 ? -24.007 39.329 -30.358 1.00 27.00 96 GLN A C 1
ATOM 779 O O . GLN A 1 95 ? -25.125 39.860 -30.309 1.00 27.69 96 GLN A O 1
ATOM 785 N N . GLN A 1 96 ? -23.704 38.384 -31.251 1.00 25.89 97 GLN A N 1
ATOM 786 C CA . GLN A 1 96 ? -24.732 37.863 -32.149 1.00 27.63 97 GLN A CA 1
ATOM 787 C C . GLN A 1 96 ? -25.831 37.134 -31.374 1.00 26.75 97 GLN A C 1
ATOM 788 O O . GLN A 1 96 ? -27.026 37.365 -31.606 1.00 26.84 97 GLN A O 1
ATOM 794 N N . GLU A 1 97 ? -25.448 36.217 -30.470 1.00 25.60 98 GLU A N 1
ATOM 795 C CA . GLU A 1 97 ? -26.459 35.530 -29.666 1.00 24.13 98 GLU A CA 1
ATOM 796 C C . GLU A 1 97 ? -27.310 36.529 -28.896 1.00 22.68 98 GLU A C 1
ATOM 797 O O . GLU A 1 97 ? -28.537 36.399 -28.845 1.00 22.76 98 GLU A O 1
ATOM 803 N N . LEU A 1 98 ? -26.670 37.535 -28.294 1.00 22.35 99 LEU A N 1
ATOM 804 C CA . LEU A 1 98 ? -27.383 38.520 -27.490 1.00 24.04 99 LEU A CA 1
ATOM 805 C C . LEU A 1 98 ? -28.378 39.293 -28.339 1.00 27.46 99 LEU A C 1
ATOM 806 O O . LEU A 1 98 ? -29.521 39.517 -27.928 1.00 27.56 99 LEU A O 1
ATOM 811 N N . GLN A 1 99 ? -27.943 39.744 -29.520 1.00 26.70 100 GLN A N 1
ATOM 812 C CA . GLN A 1 99 ? -28.840 40.463 -30.416 1.00 30.62 100 GLN A CA 1
ATOM 813 C C . GLN A 1 99 ? -30.025 39.591 -30.820 1.00 29.78 100 GLN A C 1
ATOM 814 O O . GLN A 1 99 ? -31.168 40.068 -30.896 1.00 30.17 100 GLN A O 1
ATOM 820 N N . LEU A 1 100 ? -29.770 38.305 -31.087 1.00 30.16 101 LEU A N 1
ATOM 821 C CA . LEU A 1 100 ? -30.859 37.381 -31.392 1.00 29.73 101 LEU A CA 1
ATOM 822 C C . LEU A 1 100 ? -31.829 37.252 -30.218 1.00 27.32 101 LEU A C 1
ATOM 823 O O . LEU A 1 100 ? -33.049 37.289 -30.405 1.00 28.42 101 LEU A O 1
ATOM 828 N N . LEU A 1 101 ? -31.306 37.101 -29.000 1.00 27.70 102 LEU A N 1
ATOM 829 C CA . LEU A 1 101 ? -32.168 37.018 -27.821 1.00 28.00 102 LEU A CA 1
ATOM 830 C C . LEU A 1 101 ? -33.018 38.276 -27.675 1.00 28.89 102 LEU A C 1
ATOM 831 O O . LEU A 1 101 ? -34.228 38.198 -27.432 1.00 29.22 102 LEU A O 1
ATOM 836 N N . LYS A 1 102 ? -32.400 39.450 -27.827 1.00 26.60 103 LYS A N 1
ATOM 837 C CA . LYS A 1 102 ? -33.152 40.695 -27.688 1.00 31.42 103 LYS A CA 1
ATOM 838 C C . LYS A 1 102 ? -34.228 40.829 -28.757 1.00 33.99 103 LYS A C 1
ATOM 839 O O . LYS A 1 102 ? -35.296 41.389 -28.489 1.00 35.32 103 LYS A O 1
ATOM 845 N N . ALA A 1 103 ? -33.985 40.312 -29.966 1.00 32.86 104 ALA A N 1
ATOM 846 C CA . ALA A 1 103 ? -35.010 40.419 -31.001 1.00 34.73 104 ALA A CA 1
ATOM 847 C C . ALA A 1 103 ? -36.118 39.388 -30.808 1.00 34.90 104 ALA A C 1
ATOM 848 O O . ALA A 1 103 ? -37.289 39.675 -31.075 1.00 36.12 104 ALA A O 1
ATOM 850 N N . LYS A 1 104 ? -35.767 38.194 -30.332 1.00 34.53 105 LYS A N 1
ATOM 851 C CA A LYS A 1 104 ? -36.726 37.100 -30.199 0.50 35.70 105 LYS A CA 1
ATOM 852 C CA B LYS A 1 104 ? -36.749 37.122 -30.215 0.50 35.72 105 LYS A CA 1
ATOM 853 C C . LYS A 1 104 ? -37.545 37.229 -28.919 1.00 35.69 105 LYS A C 1
ATOM 854 O O . LYS A 1 104 ? -38.778 37.234 -28.946 1.00 36.72 105 LYS A O 1
ATOM 865 N N . LYS A 1 105 ? -36.863 37.320 -27.782 1.00 37.37 106 LYS A N 1
ATOM 866 C CA . LYS A 1 105 ? -37.505 37.336 -26.469 1.00 36.73 106 LYS A CA 1
ATOM 867 C C . LYS A 1 105 ? -36.933 38.490 -25.655 1.00 37.00 106 LYS A C 1
ATOM 868 O O . LYS A 1 105 ? -36.233 38.275 -24.659 1.00 36.50 106 LYS A O 1
ATOM 874 N N . PRO A 1 106 ? -37.234 39.734 -26.036 1.00 35.78 107 PRO A N 1
ATOM 875 C CA . PRO A 1 106 ? -36.647 40.870 -25.308 1.00 34.85 107 PRO A CA 1
ATOM 876 C C . PRO A 1 106 ? -37.043 40.900 -23.849 1.00 35.33 107 PRO A C 1
ATOM 877 O O . PRO A 1 106 ? -36.257 41.353 -23.007 1.00 35.11 107 PRO A O 1
ATOM 881 N N . ASN A 1 107 ? -38.239 40.415 -23.526 1.00 35.85 108 ASN A N 1
ATOM 882 C CA . ASN A 1 107 ? -38.723 40.380 -22.154 1.00 36.70 108 ASN A CA 1
ATOM 883 C C . ASN A 1 107 ? -38.129 39.240 -21.339 1.00 35.86 108 ASN A C 1
ATOM 884 O O . ASN A 1 107 ? -38.419 39.148 -20.143 1.00 37.18 108 ASN A O 1
ATOM 889 N N . LEU A 1 108 ? -37.340 38.360 -21.956 1.00 35.98 109 LEU A N 1
ATOM 890 C CA . LEU A 1 108 ? -36.600 37.325 -21.245 1.00 33.33 109 LEU A CA 1
ATOM 891 C C . LEU A 1 108 ? -35.133 37.679 -21.085 1.00 32.96 109 LEU A C 1
ATOM 892 O O . LEU A 1 108 ? -34.355 36.847 -20.607 1.00 33.11 109 LEU A O 1
ATOM 897 N N . GLU A 1 109 ? -34.736 38.885 -21.477 1.00 32.35 110 GLU A N 1
ATOM 898 C CA . GLU A 1 109 ? -33.344 39.279 -21.336 1.00 30.66 110 GLU A CA 1
ATOM 899 C C . GLU A 1 109 ? -32.972 39.238 -19.858 1.00 29.31 110 GLU A C 1
ATOM 900 O O . GLU A 1 109 ? -33.694 39.804 -19.029 1.00 28.48 110 GLU A O 1
ATOM 906 N N . PRO A 1 110 ? -31.900 38.548 -19.485 1.00 28.92 111 PRO A N 1
ATOM 907 C CA . PRO A 1 110 ? -31.579 38.395 -18.066 1.00 27.79 111 PRO A CA 1
ATOM 908 C C . PRO A 1 110 ? -30.899 39.638 -17.520 1.00 29.06 111 PRO A C 1
ATOM 909 O O . PRO A 1 110 ? -30.295 40.423 -18.252 1.00 30.14 111 PRO A O 1
ATOM 913 N N . GLN A 1 111 ? -31.008 39.804 -16.200 1.00 27.99 112 GLN A N 1
ATOM 914 C CA . GLN A 1 111 ? -30.339 40.920 -15.548 1.00 27.41 112 GLN A CA 1
ATOM 915 C C . GLN A 1 111 ? -28.839 40.702 -15.438 1.00 25.90 112 GLN A C 1
ATOM 916 O O . GLN A 1 111 ? -28.110 41.667 -15.197 1.00 26.67 112 GLN A O 1
ATOM 922 N N . VAL A 1 112 ? -28.365 39.470 -15.619 1.00 25.19 113 VAL A N 1
ATOM 923 C CA . VAL A 1 112 ? -26.946 39.149 -15.478 1.00 23.93 113 VAL A CA 1
ATOM 924 C C . VAL A 1 112 ? -26.653 37.867 -16.251 1.00 24.59 113 VAL A C 1
ATOM 925 O O . VAL A 1 112 ? -27.484 36.956 -16.306 1.00 25.15 113 VAL A O 1
ATOM 929 N N . PHE A 1 113 ? -25.466 37.811 -16.862 1.00 22.47 114 PHE A N 1
ATOM 930 C CA . PHE A 1 113 ? -24.938 36.610 -17.495 1.00 21.31 114 PHE A CA 1
ATOM 931 C C . PHE A 1 113 ? -23.801 36.003 -16.678 1.00 21.18 114 PHE A C 1
ATOM 932 O O . PHE A 1 113 ? -22.919 36.718 -16.189 1.00 21.56 114 PHE A O 1
ATOM 940 N N . LEU A 1 114 ? -23.797 34.679 -16.574 1.00 20.66 115 LEU A N 1
ATOM 941 C CA . LEU A 1 114 ? -22.616 33.942 -16.139 1.00 20.67 115 LEU A CA 1
ATOM 942 C C . LEU A 1 114 ? -21.809 33.542 -17.367 1.00 22.05 115 LEU A C 1
ATOM 943 O O . LEU A 1 114 ? -22.348 32.941 -18.302 1.00 23.66 115 LEU A O 1
ATOM 948 N N . LEU A 1 115 ? -20.532 33.901 -17.377 1.00 21.75 116 LEU A N 1
ATOM 949 C CA . LEU A 1 115 ? -19.644 33.610 -18.490 1.00 23.28 116 LEU A CA 1
ATOM 950 C C . LEU A 1 115 ? -18.483 32.748 -18.008 1.00 24.54 116 LEU A C 1
ATOM 951 O O . LEU A 1 115 ? -17.980 32.935 -16.894 1.00 24.05 116 LEU A O 1
ATOM 956 N N . ASP A 1 116 ? -18.067 31.803 -18.850 1.00 23.29 117 ASP A N 1
ATOM 957 C CA . ASP A 1 116 ? -16.978 30.901 -18.497 1.00 24.77 117 ASP A CA 1
ATOM 958 C C . ASP A 1 116 ? -15.656 31.651 -18.468 1.00 23.95 117 ASP A C 1
ATOM 959 O O . ASP A 1 116 ? -15.312 32.361 -19.415 1.00 24.83 117 ASP A O 1
ATOM 964 N N . GLY A 1 117 ? -14.920 31.505 -17.381 1.00 23.69 118 GLY A N 1
ATOM 965 C CA . GLY A 1 117 ? -13.653 32.175 -17.251 1.00 21.57 118 GLY A CA 1
ATOM 966 C C . GLY A 1 117 ? -13.729 33.336 -16.284 1.00 21.93 118 GLY A C 1
ATOM 967 O O . GLY A 1 117 ? -14.654 33.461 -15.4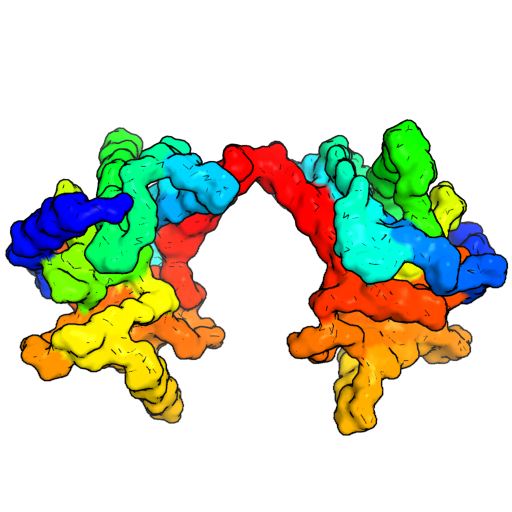77 1.00 21.94 118 GLY A O 1
ATOM 968 N N . ASN A 1 118 ? -12.747 34.216 -16.397 1.00 21.76 119 ASN A N 1
ATOM 969 C CA . ASN A 1 118 ? -12.534 35.278 -15.430 1.00 22.83 119 ASN A CA 1
ATOM 970 C C . ASN A 1 118 ? -13.084 36.610 -15.920 1.00 23.83 119 ASN A C 1
ATOM 971 O O . ASN A 1 118 ? -13.263 36.839 -17.120 1.00 24.50 119 ASN A O 1
ATOM 976 N N . GLY A 1 119 ? -13.340 37.494 -14.961 1.00 23.35 120 GLY A N 1
ATOM 977 C CA . GLY A 1 119 ? -13.636 38.878 -15.262 1.00 22.29 120 GLY A CA 1
ATOM 978 C C . GLY A 1 119 ? -12.481 39.767 -14.849 1.00 23.14 120 GLY A C 1
ATOM 979 O O . GLY A 1 119 ? -11.492 39.885 -15.578 1.00 24.00 120 GLY A O 1
ATOM 980 N N . PHE A 1 120 ? -12.586 40.380 -13.667 1.00 24.44 121 PHE A N 1
ATOM 981 C CA . PHE A 1 120 ? -11.502 41.212 -13.143 1.00 25.03 121 PHE A CA 1
ATOM 982 C C . PHE A 1 120 ? -10.230 40.398 -12.915 1.00 24.89 121 PHE A C 1
ATOM 983 O O . PHE A 1 120 ? -9.121 40.943 -12.979 1.00 25.49 121 PHE A O 1
ATOM 991 N N . PHE A 1 121 ? -10.371 39.093 -12.676 1.00 23.47 122 PHE A N 1
ATOM 992 C CA . PHE A 1 121 ? -9.262 38.196 -12.338 1.00 22.25 122 PHE A CA 1
ATOM 993 C C . PHE A 1 121 ? -8.426 37.911 -13.584 1.00 22.88 122 PHE A C 1
ATOM 994 O O . PHE A 1 121 ? -8.487 36.835 -14.186 1.00 23.35 122 PHE A O 1
ATOM 1002 N N . HIS A 1 122 ? -7.566 38.871 -13.927 1.00 22.63 123 HIS A N 1
ATOM 1003 C CA . HIS A 1 122 ? -6.907 38.869 -15.225 1.00 21.87 123 HIS A CA 1
ATOM 1004 C C . HIS A 1 122 ? -5.665 39.742 -15.140 1.00 23.65 123 HIS A C 1
ATOM 1005 O O . HIS A 1 122 ? -5.633 40.713 -14.379 1.00 26.59 123 HIS A O 1
ATOM 1012 N N . ILE A 1 123 ? -4.642 39.389 -15.929 1.00 23.21 124 ILE A N 1
ATOM 1013 C CA . ILE A 1 123 ? -3.355 40.084 -15.852 1.00 25.10 124 ILE A CA 1
ATOM 1014 C C . ILE A 1 123 ? -3.518 41.586 -16.073 1.00 26.52 124 ILE A C 1
ATOM 1015 O O . ILE A 1 123 ? -2.865 42.401 -15.406 1.00 28.88 124 ILE A O 1
ATOM 1020 N N . ARG A 1 124 ? -4.373 41.982 -17.016 1.00 26.32 125 ARG A N 1
ATOM 1021 C CA . ARG A 1 124 ? -4.653 43.392 -17.245 1.00 27.33 125 ARG A CA 1
ATOM 1022 C C . ARG A 1 124 ? -6.057 43.775 -16.778 1.00 27.59 125 ARG A C 1
ATOM 1023 O O . ARG A 1 124 ? -6.612 44.774 -17.243 1.00 28.11 125 ARG A O 1
ATOM 1031 N N . ARG A 1 125 ? -6.633 42.995 -15.859 1.00 24.95 126 ARG A N 1
ATOM 1032 C CA . ARG A 1 125 ? -7.919 43.302 -15.225 1.00 25.29 126 ARG A CA 1
ATOM 1033 C C . ARG A 1 125 ? -9.041 43.455 -16.249 1.00 26.82 126 ARG A C 1
ATOM 1034 O O . ARG A 1 125 ? -9.940 44.281 -16.092 1.00 27.71 126 ARG A O 1
ATOM 1042 N N . CYS A 1 126 ? -9.018 42.620 -17.280 1.00 26.85 127 CYS A N 1
ATOM 1043 C CA A CYS A 1 126 ? -9.966 42.707 -18.378 0.92 27.00 127 CYS A CA 1
ATOM 1044 C CA B CYS A 1 126 ? -9.994 42.701 -18.360 0.08 27.12 127 CYS A CA 1
ATOM 1045 C C . CYS A 1 126 ? -10.179 41.319 -18.984 1.00 26.70 127 CYS A C 1
ATOM 1046 O O . CYS A 1 126 ? -9.951 41.091 -20.174 1.00 27.45 127 CYS A O 1
ATOM 1051 N N . GLY A 1 127 ? -10.616 40.362 -18.164 1.00 25.41 128 GLY A N 1
ATOM 1052 C CA . GLY A 1 127 ? -10.931 39.043 -18.672 1.00 24.33 128 GLY A CA 1
ATOM 1053 C C . GLY A 1 127 ? -12.193 39.063 -19.521 1.00 24.01 128 GLY A C 1
ATOM 1054 O O . GLY A 1 127 ? -12.928 40.052 -19.576 1.00 23.53 128 GLY A O 1
ATOM 1055 N N . ALA A 1 128 ? -12.456 37.923 -20.174 1.00 22.59 129 ALA A N 1
ATOM 1056 C CA . ALA A 1 128 ? -13.519 37.854 -21.178 1.00 22.07 129 ALA A CA 1
ATOM 1057 C C . ALA A 1 128 ? -14.879 38.223 -20.600 1.00 22.33 129 ALA A C 1
ATOM 1058 O O . ALA A 1 128 ? -15.675 38.890 -21.267 1.00 22.59 129 ALA A O 1
ATOM 1060 N N . ALA A 1 129 ? -15.164 37.816 -19.360 1.00 20.55 130 ALA A N 1
ATOM 1061 C CA . ALA A 1 129 ? -16.465 38.131 -18.772 1.00 21.52 130 ALA A CA 1
ATOM 1062 C C . ALA A 1 129 ? -16.660 39.642 -18.670 1.00 22.96 130 ALA A C 1
ATOM 1063 O O . ALA A 1 129 ? -17.722 40.179 -19.021 1.00 25.05 130 ALA A O 1
ATOM 1065 N N . SER A 1 130 ? -15.629 40.344 -18.195 1.00 22.28 131 SER A N 1
ATOM 1066 C CA . SER A 1 130 ? -15.679 41.801 -18.123 1.00 23.33 131 SER A CA 1
ATOM 1067 C C . SER A 1 130 ? -15.718 42.424 -19.511 1.00 24.35 131 SER A C 1
ATOM 1068 O O . SER A 1 130 ? -16.523 43.322 -19.774 1.00 27.16 131 SER A O 1
ATOM 1071 N N . HIS A 1 131 ? -14.846 41.957 -20.406 1.00 23.79 132 HIS A N 1
ATOM 1072 C CA . HIS A 1 131 ? -14.761 42.481 -21.765 1.00 25.21 132 HIS A CA 1
ATOM 1073 C C . HIS A 1 131 ? -16.116 42.432 -22.470 1.00 24.50 132 HIS A C 1
ATOM 1074 O O . HIS A 1 131 ? -16.623 43.449 -22.965 1.00 23.73 132 HIS A O 1
ATOM 1081 N N . LEU A 1 132 ? -16.719 41.243 -22.510 1.00 25.23 133 LEU A N 1
ATOM 1082 C CA . LEU A 1 132 ? -18.023 41.084 -23.146 1.00 25.78 133 LEU A CA 1
ATOM 1083 C C . LEU A 1 132 ? -19.081 41.928 -22.440 1.00 27.16 133 LEU A C 1
ATOM 1084 O O . LEU A 1 132 ? -19.934 42.549 -23.098 1.00 28.54 133 LEU A O 1
ATOM 1089 N N . GLY A 1 133 ? -19.013 42.002 -21.101 1.00 25.24 134 GLY A N 1
ATOM 1090 C CA . GLY A 1 133 ? -19.956 42.845 -20.380 1.00 24.46 134 GLY A CA 1
ATOM 1091 C C . GLY A 1 133 ? -19.897 44.299 -20.818 1.00 25.40 134 GLY A C 1
ATOM 1092 O O . GLY A 1 133 ? -20.927 44.924 -21.097 1.00 27.21 134 GLY A O 1
ATOM 1093 N N . VAL A 1 134 ? -18.687 44.852 -20.921 1.00 24.14 135 VAL A N 1
ATOM 1094 C CA . VAL A 1 134 ? -18.564 46.270 -21.244 1.00 26.51 135 VAL A CA 1
ATOM 1095 C C . VAL A 1 134 ? -18.927 46.519 -22.697 1.00 27.15 135 VAL A C 1
ATOM 1096 O O . VAL A 1 134 ? -19.651 47.472 -23.014 1.00 27.64 135 VAL A O 1
ATOM 1100 N N . LEU A 1 135 ? -18.457 45.658 -23.603 1.00 28.56 136 LEU A N 1
ATOM 1101 C CA . LEU A 1 135 ? -18.730 45.882 -25.018 1.00 30.25 136 LEU A CA 1
ATOM 1102 C C . LEU A 1 135 ? -20.201 45.706 -25.355 1.00 30.56 136 LEU A C 1
ATOM 1103 O O . LEU A 1 135 ? -20.652 46.237 -26.373 1.00 32.17 136 LEU A O 1
ATOM 1108 N N . SER A 1 136 ? -20.966 44.990 -24.530 1.00 28.98 137 SER A N 1
ATOM 1109 C CA A SER A 1 136 ? -22.391 44.822 -24.783 0.80 28.96 137 SER A CA 1
ATOM 1110 C CA B SER A 1 136 ? -22.391 44.800 -24.766 0.20 28.98 137 SER A CA 1
ATOM 1111 C C . SER A 1 136 ? -23.270 45.598 -23.813 1.00 29.26 137 SER A C 1
ATOM 1112 O O . SER A 1 136 ? -24.500 45.527 -23.926 1.00 29.79 137 SER A O 1
ATOM 1117 N N . ASN A 1 137 ? -22.680 46.353 -22.883 1.00 28.99 138 ASN A N 1
ATOM 1118 C CA . ASN A 1 137 ? -23.426 47.048 -21.829 1.00 30.29 138 ASN A CA 1
ATOM 1119 C C . ASN A 1 137 ? -24.343 46.077 -21.084 1.00 29.28 138 ASN A C 1
ATOM 1120 O O . ASN A 1 137 ? -25.531 46.335 -20.874 1.00 30.94 138 ASN A O 1
ATOM 1125 N N . THR A 1 138 ? -23.785 44.936 -20.690 1.00 27.19 139 THR A N 1
ATOM 1126 C CA A THR A 1 138 ? -24.525 43.886 -20.007 0.27 27.07 139 THR A CA 1
ATOM 1127 C CA B THR A 1 138 ? -24.553 43.929 -19.974 0.73 27.08 139 THR A CA 1
ATOM 1128 C C . THR A 1 138 ? -23.810 43.516 -18.714 1.00 26.59 139 THR A C 1
ATOM 1129 O O . THR A 1 138 ? -22.575 43.536 -18.655 1.00 24.09 139 THR A O 1
ATOM 1136 N N . ARG A 1 139 ? -24.592 43.168 -17.693 1.00 26.41 140 ARG A N 1
ATOM 1137 C CA . ARG A 1 139 ? -24.054 42.736 -16.413 1.00 26.13 140 ARG A CA 1
ATOM 1138 C C . ARG A 1 139 ? -23.566 41.296 -16.516 1.00 25.81 140 ARG A C 1
ATOM 1139 O O . ARG A 1 139 ? -24.305 40.413 -16.965 1.00 25.75 140 ARG A O 1
ATOM 1147 N N . THR A 1 140 ? -22.311 41.062 -16.116 1.00 24.48 141 THR A N 1
ATOM 1148 C CA . THR A 1 140 ? -21.691 39.752 -16.261 1.00 22.61 141 THR A CA 1
ATOM 1149 C C . THR A 1 140 ? -20.910 39.356 -15.016 1.00 23.21 141 THR A C 1
ATOM 1150 O O . THR A 1 140 ? -20.352 40.197 -14.306 1.00 24.41 141 THR A O 1
ATOM 1154 N N . ILE A 1 141 ? -20.829 38.047 -14.805 1.00 24.31 142 ILE A N 1
ATOM 1155 C CA . ILE A 1 141 ? -20.046 37.434 -13.742 1.00 21.55 142 ILE A CA 1
ATOM 1156 C C . ILE A 1 141 ? -19.099 36.428 -14.381 1.00 22.47 142 ILE A C 1
ATOM 1157 O O . ILE A 1 141 ? -19.487 35.695 -15.299 1.00 23.17 142 ILE A O 1
ATOM 1162 N N . GLY A 1 142 ? -17.854 36.401 -13.913 1.00 20.50 143 GLY A N 1
ATOM 1163 C CA . GLY A 1 142 ? -16.881 35.435 -14.384 1.00 20.04 143 GLY A CA 1
ATOM 1164 C C . GLY A 1 142 ? -16.846 34.220 -13.471 1.00 20.34 143 GLY A C 1
ATOM 1165 O O . GLY A 1 142 ? -16.703 34.351 -12.253 1.00 23.02 143 GLY A O 1
ATOM 1166 N N . VAL A 1 143 ? -16.994 33.042 -14.071 1.00 19.82 144 VAL A N 1
ATOM 1167 C CA . VAL A 1 143 ? -16.940 31.773 -13.341 1.00 22.03 144 VAL A CA 1
ATOM 1168 C C . VAL A 1 143 ? -15.932 30.881 -14.051 1.00 23.73 144 VAL A C 1
ATOM 1169 O O . VAL A 1 143 ? -16.175 30.443 -15.183 1.00 24.84 144 VAL A O 1
ATOM 1173 N N . ALA A 1 144 ? -14.813 30.598 -13.391 1.00 22.93 145 ALA A N 1
ATOM 1174 C CA . ALA A 1 144 ? -13.753 29.776 -13.954 1.00 21.50 145 ALA A CA 1
ATOM 1175 C C . ALA A 1 144 ? -13.684 28.451 -13.208 1.00 23.23 145 ALA A C 1
ATOM 1176 O O . ALA A 1 144 ? -13.839 28.410 -11.983 1.00 24.61 145 ALA A O 1
ATOM 1178 N N . LYS A 1 145 ? -13.484 27.367 -13.957 1.00 23.04 146 LYS A N 1
ATOM 1179 C CA . LYS A 1 145 ? -13.396 26.035 -13.371 1.00 25.97 146 LYS A CA 1
ATOM 1180 C C . LYS A 1 145 ? -11.977 25.653 -12.987 1.00 27.00 146 LYS A C 1
ATOM 1181 O O . LYS A 1 145 ? -11.788 24.698 -12.223 1.00 27.50 146 LYS A O 1
ATOM 1187 N N . SER A 1 146 ? -10.985 26.350 -13.523 1.00 25.34 147 SER A N 1
ATOM 1188 C CA . SER A 1 146 ? -9.599 26.165 -13.138 1.00 26.84 147 SER A CA 1
ATOM 1189 C C . SER A 1 146 ? -8.990 27.535 -12.868 1.00 25.08 147 SER A C 1
ATOM 1190 O O . SER A 1 146 ? -9.499 28.567 -13.311 1.00 23.83 147 SER A O 1
ATOM 1193 N N . LEU A 1 147 ? -7.895 27.534 -12.128 1.00 26.69 148 LEU A N 1
ATOM 1194 C CA . LEU A 1 147 ? -7.291 28.767 -11.658 1.00 25.28 148 LEU A CA 1
ATOM 1195 C C . LEU A 1 147 ? -6.270 29.261 -12.672 1.00 23.82 148 LEU A C 1
ATOM 1196 O O . LEU A 1 147 ? -5.403 28.501 -13.109 1.00 21.87 148 LEU A O 1
ATOM 1201 N N . ILE A 1 148 ? -6.373 30.525 -13.048 1.00 23.24 149 ILE A N 1
ATOM 1202 C CA . ILE A 1 148 ? -5.322 31.118 -13.858 1.00 23.66 149 ILE A CA 1
ATOM 1203 C C . ILE A 1 148 ? -4.193 31.562 -12.936 1.00 23.69 149 ILE A C 1
ATOM 1204 O O . ILE A 1 148 ? -4.433 32.095 -11.842 1.00 21.27 149 ILE A O 1
ATOM 1209 N N . GLU A 1 149 ? -2.956 31.288 -13.353 1.00 24.90 150 GLU A N 1
ATOM 1210 C CA . GLU A 1 149 ? -1.771 31.736 -12.633 1.00 27.13 150 GLU A CA 1
ATOM 1211 C C . GLU A 1 149 ? -1.346 33.095 -13.165 1.00 25.47 150 GLU A C 1
ATOM 1212 O O . GLU A 1 149 ? -1.269 33.294 -14.380 1.00 26.39 150 GLU A O 1
ATOM 1218 N N . ILE A 1 150 ? -1.080 34.028 -12.261 1.00 23.60 151 ILE A N 1
ATOM 1219 C CA . ILE A 1 150 ? -0.588 35.340 -12.666 1.00 25.81 151 ILE A CA 1
ATOM 1220 C C . ILE A 1 150 ? 0.674 35.673 -11.881 1.00 26.53 151 ILE A C 1
ATOM 1221 O O . ILE A 1 150 ? 0.579 36.270 -10.799 1.00 26.54 151 ILE A O 1
ATOM 1226 N N . PRO A 1 151 ? 1.866 35.320 -12.384 1.00 26.91 152 PRO A N 1
ATOM 1227 C CA . PRO A 1 151 ? 3.098 35.651 -11.645 1.00 29.03 152 PRO A CA 1
ATOM 1228 C C . PRO A 1 151 ? 3.238 37.131 -11.348 1.00 31.67 152 PRO A C 1
ATOM 1229 O O . PRO A 1 151 ? 3.699 37.497 -10.262 1.00 33.40 152 PRO A O 1
ATOM 1233 N N . GLU A 1 152 ? 2.824 37.999 -12.275 1.00 31.23 153 GLU A N 1
ATOM 1234 C CA . GLU A 1 152 ? 2.975 39.437 -12.068 1.00 30.67 153 GLU A CA 1
ATOM 1235 C C . GLU A 1 152 ? 2.154 39.947 -10.887 1.00 28.92 153 GLU A C 1
ATOM 1236 O O . GLU A 1 152 ? 2.454 41.024 -10.356 1.00 27.92 153 GLU A O 1
ATOM 1242 N N . ASP A 1 153 ? 1.147 39.191 -10.446 1.00 29.06 154 ASP A N 1
ATOM 1243 C CA . ASP A 1 153 ? 0.333 39.557 -9.294 1.00 27.21 154 ASP A CA 1
ATOM 1244 C C . ASP A 1 153 ? 0.590 38.665 -8.090 1.00 28.05 154 ASP A C 1
ATOM 1245 O O . ASP A 1 153 ? -0.103 38.796 -7.076 1.00 28.45 154 ASP A O 1
ATOM 1250 N N . GLY A 1 154 ? 1.558 37.759 -8.175 1.00 30.15 155 GLY A N 1
ATOM 1251 C CA . GLY A 1 154 ? 1.836 36.876 -7.060 1.00 29.29 155 GLY A CA 1
ATOM 1252 C C . GLY A 1 154 ? 0.772 35.826 -6.845 1.00 27.07 155 GLY A C 1
ATOM 1253 O O . GLY A 1 154 ? 0.598 35.359 -5.716 1.00 26.59 155 GLY A O 1
ATOM 1254 N N . VAL A 1 155 ? 0.051 35.445 -7.897 1.00 24.15 156 VAL A N 1
ATOM 1255 C CA . VAL A 1 155 ? -1.019 34.457 -7.808 1.00 24.94 156 VAL A CA 1
ATOM 1256 C C . VAL A 1 155 ? -0.488 33.137 -8.358 1.00 26.73 156 VAL A C 1
ATOM 1257 O O . VAL A 1 155 ? -0.293 32.989 -9.570 1.00 25.63 156 VAL A O 1
ATOM 1261 N N . LYS A 1 156 ? -0.295 32.165 -7.467 1.00 26.94 157 LYS A N 1
ATOM 1262 C CA . LYS A 1 156 ? 0.272 30.867 -7.798 1.00 29.03 157 LYS A CA 1
ATOM 1263 C C . LYS A 1 156 ? -0.702 29.767 -7.405 1.00 29.72 157 LYS A C 1
ATOM 1264 O O . LYS A 1 156 ? -1.266 29.782 -6.308 1.00 31.02 157 LYS A O 1
ATOM 1270 N N . LYS A 1 157 ? -0.870 28.803 -8.311 1.00 32.84 158 LYS A N 1
ATOM 1271 C CA . LYS A 1 157 ? -1.908 27.788 -8.172 1.00 32.28 158 LYS A CA 1
ATOM 1272 C C . LYS A 1 157 ? -1.697 26.934 -6.921 1.00 31.47 158 LYS A C 1
ATOM 1273 O O . LYS A 1 157 ? -2.617 26.765 -6.111 1.00 30.14 158 LYS A O 1
ATOM 1279 N N . THR A 1 158 ? -0.488 26.391 -6.738 1.00 32.85 159 THR A N 1
ATOM 1280 C CA . THR A 1 158 ? -0.246 25.539 -5.572 1.00 33.97 159 THR A CA 1
ATOM 1281 C C . THR A 1 158 ? -0.514 26.284 -4.264 1.00 33.50 159 THR A C 1
ATOM 1282 O O . THR A 1 158 ? -1.090 25.718 -3.322 1.00 34.32 159 THR A O 1
ATOM 1286 N N . GLU A 1 159 ? -0.125 27.561 -4.191 1.00 32.97 160 GLU A N 1
ATOM 1287 C CA . GLU A 1 159 ? -0.313 28.323 -2.957 1.00 31.92 160 GLU A CA 1
ATOM 1288 C C . GLU A 1 159 ? -1.789 28.605 -2.691 1.00 31.24 160 GLU A C 1
ATOM 1289 O O . GLU A 1 159 ? -2.257 28.477 -1.550 1.00 30.92 160 GLU A O 1
ATOM 1295 N N . VAL A 1 160 ? -2.542 28.968 -3.733 1.00 30.64 161 VAL A N 1
ATOM 1296 C CA . VAL A 1 160 ? -3.969 29.232 -3.565 1.00 29.43 161 VAL A CA 1
ATOM 1297 C C . VAL A 1 160 ? -4.689 27.966 -3.128 1.00 29.31 161 VAL A C 1
ATOM 1298 O O . VAL A 1 160 ? -5.539 27.989 -2.230 1.00 28.74 161 VAL A O 1
ATOM 1302 N N . ILE A 1 161 ? -4.375 26.845 -3.777 1.00 30.26 162 ILE A N 1
ATOM 1303 C CA . ILE A 1 161 ? -5.035 25.590 -3.439 1.00 31.56 162 ILE A CA 1
ATOM 1304 C C . ILE A 1 161 ? -4.709 25.172 -2.009 1.00 31.62 162 ILE A C 1
ATOM 1305 O O . ILE A 1 161 ? -5.595 24.744 -1.260 1.00 32.39 162 ILE A O 1
ATOM 1310 N N . SER A 1 162 ? -3.441 25.289 -1.600 1.00 30.56 163 SER A N 1
ATOM 1311 C CA . SER A 1 162 ? -3.105 24.883 -0.236 1.00 33.12 163 SER A CA 1
ATOM 1312 C C . SER A 1 162 ? -3.775 25.797 0.786 1.00 32.75 163 SER A C 1
ATOM 1313 O O . SER A 1 162 ? -4.273 25.323 1.816 1.00 34.29 163 SER A O 1
ATOM 1316 N N . GLN A 1 163 ? -3.813 27.106 0.510 1.00 32.04 164 GLN A N 1
ATOM 1317 C CA . GLN A 1 163 ? -4.532 28.029 1.386 1.00 30.71 164 GLN A CA 1
ATOM 1318 C C . GLN A 1 163 ? -6.009 27.661 1.475 1.00 27.42 164 GLN A C 1
ATOM 1319 O O . GLN A 1 163 ? -6.622 27.769 2.546 1.00 27.56 164 GLN A O 1
ATOM 1325 N N . PHE A 1 164 ? -6.607 27.254 0.353 1.00 26.94 165 PHE A N 1
ATOM 1326 C CA . PHE A 1 164 ? -8.017 26.882 0.373 1.00 28.79 165 PHE A CA 1
ATOM 1327 C C . PHE A 1 164 ? -8.252 25.594 1.153 1.00 32.76 165 PHE A C 1
ATOM 1328 O O . PHE A 1 164 ? -9.276 25.460 1.829 1.00 34.88 165 PHE A O 1
ATOM 1336 N N . LYS A 1 165 ? -7.336 24.625 1.058 1.00 30.04 166 LYS A N 1
ATOM 1337 C CA . LYS A 1 165 ? -7.503 23.401 1.842 1.00 33.80 166 LYS A CA 1
ATOM 1338 C C . LYS A 1 165 ? -7.353 23.679 3.333 1.00 33.56 166 LYS A C 1
ATOM 1339 O O . LYS A 1 165 ? -8.120 23.147 4.154 1.00 35.06 166 LYS A O 1
ATOM 1345 N N . ARG A 1 166 ? -6.375 24.516 3.701 1.00 34.11 167 ARG A N 1
ATOM 1346 C CA . ARG A 1 166 ? -6.260 24.948 5.092 1.00 35.24 167 ARG A CA 1
ATOM 1347 C C . ARG A 1 166 ? -7.536 25.642 5.546 1.00 33.59 167 ARG A C 1
ATOM 1348 O O . ARG A 1 166 ? -7.973 25.468 6.688 1.00 36.47 167 ARG A O 1
ATOM 1356 N N . LEU A 1 167 ? -8.163 26.413 4.653 1.00 32.42 168 LEU A N 1
ATOM 1357 C CA . LEU A 1 167 ? -9.443 27.027 4.984 1.00 30.91 168 LEU A CA 1
ATOM 1358 C C . LEU A 1 167 ? -10.513 25.973 5.215 1.00 31.59 168 LEU A C 1
ATOM 1359 O O . LEU A 1 167 ? -11.282 26.059 6.179 1.00 33.51 168 LEU A O 1
ATOM 1364 N N . ARG A 1 168 ? -10.576 24.965 4.340 1.00 30.24 169 ARG A N 1
ATOM 1365 C CA . ARG A 1 168 ? -11.586 23.924 4.483 1.00 32.96 169 ARG A CA 1
ATOM 1366 C C . ARG A 1 168 ? -11.471 23.233 5.831 1.00 34.73 169 ARG A C 1
ATOM 1367 O O . ARG A 1 168 ? -12.488 22.902 6.447 1.00 36.22 169 ARG A O 1
ATOM 1375 N N . LYS A 1 169 ? -10.241 23.026 6.319 1.00 32.14 170 LYS A N 1
ATOM 1376 C CA . LYS A 1 169 ? -10.084 22.370 7.614 1.00 37.33 170 LYS A CA 1
ATOM 1377 C C . LYS A 1 169 ? -10.818 23.103 8.734 1.00 37.58 170 LYS A C 1
ATOM 1378 O O . LYS A 1 169 ? -11.140 22.481 9.753 1.00 42.16 170 LYS A O 1
ATOM 1384 N N . THR A 1 170 ? -11.085 24.401 8.573 1.00 35.89 171 THR A N 1
ATOM 1385 C CA . THR A 1 170 ? -11.795 25.197 9.570 1.00 36.19 171 THR A CA 1
ATOM 1386 C C . THR A 1 170 ? -13.285 25.317 9.283 1.00 34.95 171 THR A C 1
ATOM 1387 O O . THR A 1 170 ? -14.002 25.956 10.058 1.00 35.65 171 THR A O 1
ATOM 1391 N N . GLY A 1 171 ? -13.765 24.747 8.184 1.00 34.37 172 GLY A N 1
ATOM 1392 C CA . GLY A 1 171 ? -15.170 24.800 7.851 1.00 34.32 172 GLY A CA 1
ATOM 1393 C C . GLY A 1 171 ? -15.560 25.889 6.875 1.00 30.96 172 GLY A C 1
ATOM 1394 O O . GLY A 1 171 ? -16.751 26.022 6.573 1.00 32.11 172 GLY A O 1
ATOM 1395 N N . GLY A 1 172 ? -14.611 26.677 6.383 1.00 29.89 173 GLY A N 1
ATOM 1396 C CA . GLY A 1 172 ? -14.940 27.722 5.442 1.00 27.74 173 GLY A CA 1
ATOM 1397 C C . GLY A 1 172 ? -15.243 27.168 4.070 1.00 28.25 173 GLY A C 1
ATOM 1398 O O . GLY A 1 172 ? -14.951 26.015 3.754 1.00 29.07 173 GLY A O 1
ATOM 1399 N N . ASN A 1 173 ? -15.851 28.015 3.237 1.00 25.73 174 ASN A N 1
ATOM 1400 C CA . ASN A 1 173 ? -16.151 27.628 1.867 1.00 27.95 174 ASN A CA 1
ATOM 1401 C C . ASN A 1 173 ? -15.857 28.727 0.854 1.00 28.68 174 ASN A C 1
ATOM 1402 O O . ASN A 1 173 ? -16.121 28.526 -0.336 1.00 28.62 174 ASN A O 1
ATOM 1407 N N . GLU A 1 174 ? -15.301 29.862 1.279 1.00 28.85 175 GLU A N 1
ATOM 1408 C CA . GLU A 1 174 ? -14.976 30.984 0.402 1.00 27.06 175 GLU A CA 1
ATOM 1409 C C . GLU A 1 174 ? -13.611 31.535 0.784 1.00 25.73 175 GLU A C 1
ATOM 1410 O O . GLU A 1 174 ? -13.337 31.742 1.969 1.00 28.19 175 GLU A O 1
ATOM 1416 N N . LEU A 1 175 ? -12.758 31.768 -0.210 1.00 24.20 176 LEU A N 1
ATOM 1417 C CA . LEU A 1 175 ? -11.400 32.250 0.012 1.00 23.06 176 LEU A CA 1
ATOM 1418 C C . LEU A 1 175 ? -11.108 33.379 -0.965 1.00 23.30 176 LEU A C 1
ATOM 1419 O O . LEU A 1 175 ? -11.215 33.189 -2.179 1.00 23.69 176 LEU A O 1
ATOM 1424 N N . ASP A 1 176 ? -10.707 34.536 -0.451 1.00 23.05 177 ASP A N 1
ATOM 1425 C CA . ASP A 1 176 ? -10.334 35.632 -1.332 1.00 22.37 177 ASP A CA 1
ATOM 1426 C C . ASP A 1 176 ? -9.014 35.314 -2.015 1.00 20.18 177 ASP A C 1
ATOM 1427 O O . ASP A 1 176 ? -8.055 34.886 -1.368 1.00 21.84 177 ASP A O 1
ATOM 1432 N N . ILE A 1 177 ? -8.964 35.526 -3.325 1.00 18.83 178 ILE A N 1
ATOM 1433 C CA . ILE A 1 177 ? -7.733 35.416 -4.098 1.00 19.41 178 ILE A CA 1
ATOM 1434 C C . ILE A 1 177 ? -7.193 36.826 -4.287 1.00 21.83 178 ILE A C 1
ATOM 1435 O O . ILE A 1 177 ? -7.926 37.724 -4.720 1.00 22.51 178 ILE A O 1
ATOM 1440 N N . ILE A 1 178 ? -5.933 37.042 -3.909 1.00 21.61 179 ILE A N 1
ATOM 1441 C CA . ILE A 1 178 ? -5.401 38.388 -3.730 1.00 22.41 179 ILE A CA 1
ATOM 1442 C C . ILE A 1 178 ? -4.153 38.581 -4.575 1.00 23.40 179 ILE A C 1
ATOM 1443 O O . ILE A 1 178 ? -3.281 37.708 -4.631 1.00 25.61 179 ILE A O 1
ATOM 1448 N N . SER A 1 179 ? -4.042 39.763 -5.172 1.00 23.11 180 SER A N 1
ATOM 1449 C CA . SER A 1 179 ? -2.815 40.223 -5.809 1.00 25.68 180 SER A CA 1
ATOM 1450 C C . SER A 1 179 ? -1.933 40.900 -4.773 1.00 26.15 180 SER A C 1
ATOM 1451 O O . SER A 1 179 ? -2.329 41.911 -4.188 1.00 26.80 180 SER A O 1
ATOM 1454 N N . THR A 1 180 ? -0.736 40.362 -4.564 1.00 26.42 181 THR A N 1
ATOM 1455 C CA . THR A 1 180 ? 0.217 40.990 -3.657 1.00 28.28 181 THR A CA 1
ATOM 1456 C C . THR A 1 180 ? 0.905 42.189 -4.283 1.00 29.49 181 THR A C 1
ATOM 1457 O O . THR A 1 180 ? 1.471 43.012 -3.559 1.00 31.68 181 THR A O 1
ATOM 1461 N N . GLU A 1 181 ? 0.841 42.323 -5.605 1.00 28.16 182 GLU A N 1
ATOM 1462 C CA . GLU A 1 181 ? 1.471 43.458 -6.262 1.00 31.13 182 GLU A CA 1
ATOM 1463 C C . GLU A 1 181 ? 0.576 44.685 -6.202 1.00 29.64 182 GLU A C 1
ATOM 1464 O O . GLU A 1 181 ? 1.075 45.805 -6.073 1.00 31.94 182 GLU A O 1
ATOM 1470 N N . LYS A 1 182 ? -0.740 44.493 -6.275 1.00 28.26 183 LYS A N 1
ATOM 1471 C CA . LYS A 1 182 ? -1.694 45.583 -6.189 1.00 28.08 183 LYS A CA 1
ATOM 1472 C C . LYS A 1 182 ? -2.459 45.625 -4.873 1.00 27.16 183 LYS A C 1
ATOM 1473 O O . LYS A 1 182 ? -3.226 46.570 -4.661 1.00 28.38 183 LYS A O 1
ATOM 1479 N N . ASN A 1 183 ? -2.286 44.630 -3.996 1.00 25.95 184 ASN A N 1
ATOM 1480 C CA . ASN A 1 183 ? -2.931 44.607 -2.679 1.00 25.11 184 ASN A CA 1
ATOM 1481 C C . ASN A 1 183 ? -4.448 44.731 -2.824 1.00 24.12 184 ASN A C 1
ATOM 1482 O O . ASN A 1 183 ? -5.084 45.598 -2.222 1.00 24.58 184 ASN A O 1
ATOM 1487 N N . GLU A 1 184 ? -5.025 43.863 -3.653 1.00 23.74 185 GLU A N 1
ATOM 1488 C CA . GLU A 1 184 ? -6.459 43.893 -3.899 1.00 24.10 185 GLU A CA 1
ATOM 1489 C C . GLU A 1 184 ? -6.961 42.476 -4.134 1.00 23.70 185 GLU A C 1
ATOM 1490 O O . GLU A 1 184 ? -6.208 41.589 -4.547 1.00 25.21 185 GLU A O 1
ATOM 1496 N N . VAL A 1 185 ? -8.253 42.279 -3.880 1.00 22.70 186 VAL A N 1
ATOM 1497 C CA . VAL A 1 185 ? -8.899 41.000 -4.150 1.00 21.32 186 VAL A CA 1
ATOM 1498 C C . VAL A 1 185 ? -9.256 40.930 -5.628 1.00 23.17 186 VAL A C 1
ATOM 1499 O O . VAL A 1 185 ? -9.857 41.857 -6.188 1.00 25.30 186 VAL A O 1
ATOM 1503 N N . LEU A 1 186 ? -8.858 39.839 -6.270 1.00 21.59 187 LEU A N 1
ATOM 1504 C CA . LE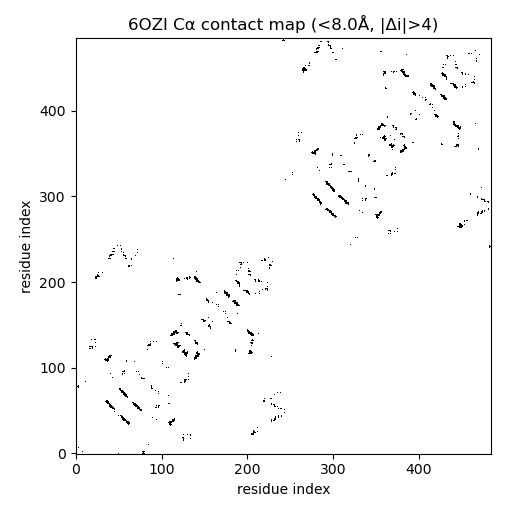U A 1 186 ? -9.138 39.605 -7.676 1.00 21.35 187 LEU A CA 1
ATOM 1505 C C . LEU A 1 186 ? -10.362 38.733 -7.900 1.00 20.90 187 LEU A C 1
ATOM 1506 O O . LEU A 1 186 ? -11.066 38.913 -8.903 1.00 20.20 187 LEU A O 1
ATOM 1511 N N . ALA A 1 187 ? -10.606 37.778 -7.007 1.00 21.63 188 ALA A N 1
ATOM 1512 C CA . ALA A 1 187 ? -11.642 36.776 -7.197 1.00 20.96 188 ALA A CA 1
ATOM 1513 C C . ALA A 1 187 ? -11.922 36.102 -5.864 1.00 22.05 188 ALA A C 1
ATOM 1514 O O . ALA A 1 187 ? -11.291 36.392 -4.844 1.00 21.45 188 ALA A O 1
ATOM 1516 N N . LYS A 1 188 ? -12.857 35.161 -5.896 1.00 22.01 189 LYS A N 1
ATOM 1517 C CA . LYS A 1 188 ? -13.261 34.401 -4.724 1.00 23.65 189 LYS A CA 1
ATOM 1518 C C . LYS A 1 188 ? -13.301 32.934 -5.129 1.00 23.60 189 LYS A C 1
ATOM 1519 O O . LYS A 1 188 ? -13.992 32.572 -6.087 1.00 24.01 189 LYS A O 1
ATOM 1525 N N . ALA A 1 189 ? -12.506 32.111 -4.455 1.00 25.33 190 ALA A N 1
ATOM 1526 C CA . ALA A 1 189 ? -12.587 30.661 -4.592 1.00 24.10 190 ALA A CA 1
ATOM 1527 C C . ALA A 1 189 ? -13.741 30.158 -3.735 1.00 25.29 190 ALA A C 1
ATOM 1528 O O . ALA A 1 189 ? -13.751 30.374 -2.521 1.00 24.55 190 ALA A O 1
ATOM 1530 N N . VAL A 1 190 ? -14.730 29.524 -4.360 1.00 24.76 191 VAL A N 1
ATOM 1531 C CA . VAL A 1 190 ? -15.959 29.175 -3.662 1.00 25.32 191 VAL A CA 1
ATOM 1532 C C . VAL A 1 190 ? -16.271 27.701 -3.851 1.00 28.70 191 VAL A C 1
ATOM 1533 O O . VAL A 1 190 ? -15.842 27.057 -4.818 1.00 29.30 191 VAL A O 1
ATOM 1537 N N . LEU A 1 191 ? -17.034 27.174 -2.897 1.00 27.03 192 LEU A N 1
ATOM 1538 C CA . LEU A 1 191 ? -17.481 25.785 -2.898 1.00 28.71 192 LEU A CA 1
ATOM 1539 C C . LEU A 1 191 ? -18.898 25.789 -2.333 1.00 28.23 192 LEU A C 1
ATOM 1540 O O . LEU A 1 191 ? -19.086 25.795 -1.113 1.00 29.97 192 LEU A O 1
ATOM 1545 N N . TYR A 1 192 ? -19.893 25.750 -3.216 1.00 30.12 193 TYR A N 1
ATOM 1546 C CA . TYR A 1 192 ? -21.285 25.838 -2.799 1.00 29.68 193 TYR A CA 1
ATOM 1547 C C . TYR A 1 192 ? -22.048 24.537 -2.951 1.00 31.53 193 TYR A C 1
ATOM 1548 O O . TYR A 1 192 ? -22.940 24.264 -2.146 1.00 35.54 193 TYR A O 1
ATOM 1557 N N . ALA A 1 193 ? -21.679 23.707 -3.914 1.00 28.05 194 ALA A N 1
ATOM 1558 C CA . ALA A 1 193 ? -22.415 22.483 -4.169 1.00 26.36 194 ALA A CA 1
ATOM 1559 C C . ALA A 1 193 ? -22.048 21.408 -3.151 1.00 27.77 194 ALA A C 1
ATOM 1560 O O . ALA A 1 193 ? -20.912 21.350 -2.679 1.00 28.62 194 ALA A O 1
ATOM 1562 N N . PRO A 1 194 ? -22.991 20.543 -2.800 1.00 28.17 195 PRO A N 1
ATOM 1563 C CA . PRO A 1 194 ? -22.658 19.418 -1.924 1.00 29.50 195 PRO A CA 1
ATOM 1564 C C . PRO A 1 194 ? -21.819 18.392 -2.669 1.00 31.16 195 PRO A C 1
ATOM 1565 O O . PRO A 1 194 ? -21.750 18.379 -3.902 1.00 30.71 195 PRO A O 1
ATOM 1569 N N . LYS A 1 195 ? -21.132 17.553 -1.890 1.00 34.20 196 LYS A N 1
ATOM 1570 C CA . LYS A 1 195 ? -20.333 16.442 -2.416 1.00 37.78 196 LYS A CA 1
ATOM 1571 C C . LYS A 1 195 ? -19.243 16.929 -3.373 1.00 35.83 196 LYS A C 1
ATOM 1572 O O . LYS A 1 195 ? -18.812 16.195 -4.268 1.00 37.50 196 LYS A O 1
ATOM 1578 N N . VAL A 1 196 ? -18.799 18.173 -3.201 1.00 33.23 197 VAL A N 1
ATOM 1579 C CA . VAL A 1 196 ? -17.771 18.786 -4.033 1.00 32.75 197 VAL A CA 1
ATOM 1580 C C . VAL A 1 196 ? -16.633 19.263 -3.141 1.00 35.66 197 VAL A C 1
ATOM 1581 O O . VAL A 1 196 ? -16.873 19.875 -2.094 1.00 39.17 197 VAL A O 1
ATOM 1585 N N . GLU A 1 197 ? -15.392 18.997 -3.559 1.00 33.38 198 GLU A N 1
ATOM 1586 C CA . GLU A 1 197 ? -14.227 19.548 -2.879 1.00 35.74 198 GLU A CA 1
ATOM 1587 C C . GLU A 1 197 ? -13.418 20.511 -3.731 1.00 32.79 198 GLU A C 1
ATOM 1588 O O . GLU A 1 197 ? -12.596 21.252 -3.176 1.00 32.53 198 GLU A O 1
ATOM 1594 N N . LYS A 1 198 ? -13.617 20.520 -5.049 1.00 31.30 199 LYS A N 1
ATOM 1595 C CA . LYS A 1 198 ? -12.840 21.368 -5.938 1.00 31.15 199 LYS A CA 1
ATOM 1596 C C . LYS A 1 198 ? -13.508 22.731 -6.071 1.00 28.34 199 LYS A C 1
ATOM 1597 O O . LYS A 1 198 ? -14.643 22.809 -6.561 1.00 26.69 199 LYS A O 1
ATOM 1603 N N . PRO A 1 199 ? -12.856 23.818 -5.675 1.00 28.90 200 PRO A N 1
ATOM 1604 C CA . PRO A 1 199 ? -13.500 25.130 -5.768 1.00 26.52 200 PRO A CA 1
ATOM 1605 C C . PRO A 1 199 ? -13.630 25.589 -7.212 1.00 25.64 200 PRO A C 1
ATOM 1606 O O . PRO A 1 199 ? -12.947 25.098 -8.117 1.00 26.49 200 PRO A O 1
ATOM 1610 N N . ILE A 1 200 ? -14.551 26.529 -7.424 1.00 24.02 201 ILE A N 1
ATOM 1611 C CA . ILE A 1 200 ? -14.600 27.302 -8.658 1.00 23.83 201 ILE A CA 1
ATOM 1612 C C . ILE A 1 200 ? -14.260 28.741 -8.299 1.00 23.69 201 ILE A C 1
ATOM 1613 O O . ILE A 1 200 ? -14.287 29.136 -7.132 1.00 25.58 201 ILE A O 1
ATOM 1618 N N . PHE A 1 201 ? -13.932 29.534 -9.313 1.00 19.57 202 PHE A N 1
ATOM 1619 C CA . PHE A 1 201 ? -13.339 30.848 -9.089 1.00 20.80 202 PHE A CA 1
ATOM 1620 C C . PHE A 1 201 ? -14.225 31.920 -9.704 1.00 21.80 202 PHE A C 1
ATOM 1621 O O . PHE A 1 201 ? -14.347 32.013 -10.929 1.00 22.21 202 PHE A O 1
ATOM 1629 N N . VAL A 1 202 ? -14.836 32.726 -8.845 1.00 22.14 203 VAL A N 1
ATOM 1630 C CA . VAL A 1 202 ? -15.800 33.738 -9.247 1.00 21.75 203 VAL A CA 1
ATOM 1631 C C . VAL A 1 202 ? -15.114 35.091 -9.200 1.00 21.76 203 VAL A C 1
ATOM 1632 O O . VAL A 1 202 ? -14.495 35.445 -8.193 1.00 21.98 203 VAL A O 1
ATOM 1636 N N . SER A 1 203 ? -15.225 35.851 -10.275 1.00 21.95 204 SER A N 1
ATOM 1637 C CA . SER A 1 203 ? -14.740 37.218 -10.284 1.00 22.12 204 SER A CA 1
ATOM 1638 C C . SER A 1 203 ? -15.831 38.110 -10.846 1.00 23.61 204 SER A C 1
ATOM 1639 O O . SER A 1 203 ? -16.722 37.652 -11.570 1.00 24.93 204 SER A O 1
ATOM 1642 N N . ALA A 1 204 ? -15.789 39.377 -10.444 1.00 22.55 205 ALA A N 1
ATOM 1643 C CA . ALA A 1 204 ? -16.731 40.346 -10.967 1.00 20.62 205 ALA A CA 1
ATOM 1644 C C . ALA A 1 204 ? -16.538 40.489 -12.470 1.00 20.63 205 ALA A C 1
ATOM 1645 O O . ALA A 1 204 ? -15.410 40.544 -12.966 1.00 20.45 205 ALA A O 1
ATOM 1647 N N . GLY A 1 205 ? -17.647 40.524 -13.201 1.00 20.56 206 GLY A N 1
ATOM 1648 C CA . GLY A 1 205 ? -17.573 40.768 -14.625 1.00 22.12 206 GLY A CA 1
ATOM 1649 C C . GLY A 1 205 ? -17.705 42.242 -14.947 1.00 23.06 206 GLY A C 1
ATOM 1650 O O . GLY A 1 205 ? -16.719 42.926 -15.234 1.00 25.29 206 GLY A O 1
ATOM 1651 N N . HIS A 1 206 ? -18.934 42.740 -14.893 1.00 20.59 207 HIS A N 1
ATOM 1652 C CA . HIS A 1 206 ? -19.214 44.131 -15.198 1.00 23.97 207 HIS A CA 1
ATOM 1653 C C . HIS A 1 206 ? -20.571 44.473 -14.610 1.00 24.39 207 HIS A C 1
ATOM 1654 O O . HIS A 1 206 ? -21.512 43.683 -14.735 1.00 25.07 207 HIS A O 1
ATOM 1661 N N . LYS A 1 207 ? -20.663 45.651 -13.977 1.00 25.69 208 LYS A N 1
ATOM 1662 C CA . LYS A 1 207 ? -21.905 46.146 -13.367 1.00 26.67 208 LYS A CA 1
ATOM 1663 C C . LYS A 1 207 ? -22.368 45.277 -12.189 1.00 25.48 208 LYS A C 1
ATOM 1664 O O . LYS A 1 207 ? -23.567 45.147 -11.933 1.00 24.86 208 LYS A O 1
ATOM 1670 N N A CYS A 1 208 ? -21.420 44.731 -11.425 0.53 27.84 209 CYS A N 1
ATOM 1671 N N B CYS A 1 208 ? -21.431 44.651 -11.478 0.47 27.68 209 CYS A N 1
ATOM 1672 C CA A CYS A 1 208 ? -21.746 43.833 -10.324 0.53 26.78 209 CYS A CA 1
ATOM 1673 C CA B CYS A 1 208 ? -21.778 43.884 -10.289 0.47 26.89 209 CYS A CA 1
ATOM 1674 C C A CYS A 1 208 ? -20.535 43.700 -9.406 0.53 26.72 209 CYS A C 1
ATOM 1675 C C B CYS A 1 208 ? -20.546 43.760 -9.405 0.47 26.81 209 CYS A C 1
ATOM 1676 O O A CYS A 1 208 ? -19.414 43.505 -9.882 0.53 25.97 209 CYS A O 1
ATOM 1677 O O B CYS A 1 208 ? -19.425 43.636 -9.904 0.47 26.11 209 CYS A O 1
ATOM 1682 N N . SER A 1 209 ? -20.760 43.803 -8.097 1.00 27.47 210 SER A N 1
ATOM 1683 C CA . SER A 1 209 ? -19.662 43.619 -7.157 1.00 27.70 210 SER A CA 1
ATOM 1684 C C . SER A 1 209 ? -19.313 42.133 -7.046 1.00 26.68 210 SER A C 1
ATOM 1685 O O . SER A 1 209 ? -20.133 41.251 -7.327 1.00 23.30 210 SER A O 1
ATOM 1688 N N . LEU A 1 210 ? -18.078 41.864 -6.613 1.00 27.26 211 LEU A N 1
ATOM 1689 C CA . LEU A 1 210 ? -17.655 40.482 -6.410 1.00 25.16 211 LEU A CA 1
ATOM 1690 C C . LEU A 1 210 ? -18.573 39.766 -5.428 1.00 28.14 211 LEU A C 1
ATOM 1691 O O . LEU A 1 210 ? -18.879 38.578 -5.596 1.00 28.01 211 LEU A O 1
ATOM 1696 N N . GLU A 1 211 ? -19.045 40.490 -4.412 1.00 26.28 212 GLU A N 1
ATOM 1697 C CA . GLU A 1 211 ? -19.887 39.905 -3.374 1.00 28.13 212 GLU A CA 1
ATOM 1698 C C . GLU A 1 211 ? -21.247 39.495 -3.926 1.00 26.73 212 GLU A C 1
ATOM 1699 O O . GLU A 1 211 ? -21.731 38.377 -3.677 1.00 27.29 212 GLU A O 1
ATOM 1705 N N . THR A 1 212 ? -21.887 40.399 -4.668 1.00 26.51 213 THR A N 1
ATOM 1706 C CA . THR A 1 212 ? -23.148 40.067 -5.311 1.00 26.66 213 THR A CA 1
ATOM 1707 C C . THR A 1 212 ? -22.946 38.976 -6.355 1.00 24.38 213 THR A C 1
ATOM 1708 O O . THR A 1 212 ? -23.771 38.063 -6.476 1.00 25.00 213 THR A O 1
ATOM 1712 N N . ALA A 1 213 ? -21.825 39.025 -7.079 1.00 24.97 214 ALA A N 1
ATOM 1713 C CA . ALA A 1 213 ? -21.499 37.960 -8.023 1.00 24.05 214 ALA A CA 1
ATOM 1714 C C . ALA A 1 213 ? -21.504 36.602 -7.332 1.00 24.74 214 ALA A C 1
ATOM 1715 O O . ALA A 1 213 ? -22.136 35.652 -7.810 1.00 24.08 214 ALA A O 1
ATOM 1717 N N . ALA A 1 214 ? -20.822 36.500 -6.187 1.00 24.87 215 ALA A N 1
ATOM 1718 C CA . ALA A 1 214 ? -20.776 35.231 -5.467 1.00 24.84 215 ALA A CA 1
ATOM 1719 C C . ALA A 1 214 ? -22.162 34.799 -5.002 1.00 26.16 215 ALA A C 1
ATOM 1720 O O . ALA A 1 214 ? -22.503 33.614 -5.086 1.00 25.04 215 ALA A O 1
ATOM 1722 N N . LYS A 1 215 ? -22.983 35.743 -4.521 1.00 26.05 216 LYS A N 1
ATOM 1723 C CA . LYS A 1 215 ? -24.343 35.373 -4.121 1.00 27.07 216 LYS A CA 1
ATOM 1724 C C . LYS A 1 215 ? -25.135 34.811 -5.297 1.00 26.55 216 LYS A C 1
ATOM 1725 O O . LYS A 1 215 ? -25.903 33.850 -5.141 1.00 27.78 216 LYS A O 1
ATOM 1731 N N . ILE A 1 216 ? -24.977 35.408 -6.478 1.00 25.93 217 ILE A N 1
ATOM 1732 C CA . ILE A 1 216 ? -25.714 34.938 -7.647 1.00 24.58 217 ILE A CA 1
ATOM 1733 C C . ILE A 1 216 ? -25.212 33.566 -8.081 1.00 22.50 217 ILE A C 1
ATOM 1734 O O . ILE A 1 216 ? -25.999 32.692 -8.466 1.00 24.38 217 ILE A O 1
ATOM 1739 N N . VAL A 1 217 ? -23.901 33.348 -8.027 1.00 20.60 218 VAL A N 1
ATOM 1740 C CA . VAL A 1 217 ? -23.373 32.030 -8.371 1.00 22.92 218 VAL A CA 1
ATOM 1741 C C . VAL A 1 217 ? -23.884 30.974 -7.386 1.00 24.92 218 VAL A C 1
ATOM 1742 O O . VAL A 1 217 ? -24.248 29.859 -7.783 1.00 25.12 218 VAL A O 1
ATOM 1746 N N . LYS A 1 218 ? -23.958 31.320 -6.095 1.00 24.28 219 LYS A N 1
ATOM 1747 C CA . LYS A 1 218 ? -24.524 30.399 -5.108 1.00 23.94 219 LYS A CA 1
ATOM 1748 C C . LYS A 1 218 ? -25.977 30.079 -5.423 1.00 24.54 219 LYS A C 1
ATOM 1749 O O . LYS A 1 218 ? -26.393 28.913 -5.377 1.00 26.20 219 LYS A O 1
ATOM 1755 N N . GLY A 1 219 ? -26.770 31.111 -5.734 1.00 23.91 220 GLY A N 1
ATOM 1756 C CA . GLY A 1 219 ? -28.160 30.894 -6.100 1.00 25.95 220 GLY A CA 1
ATOM 1757 C C . GLY A 1 219 ? -28.337 30.063 -7.359 1.00 25.86 220 GLY A C 1
ATOM 1758 O O . GLY A 1 219 ? -29.378 29.427 -7.544 1.00 26.32 220 GLY A O 1
ATOM 1759 N N . CYS A 1 220 ? -27.337 30.060 -8.241 1.00 23.74 221 CYS A N 1
ATOM 1760 C CA . CYS A 1 220 ? -27.390 29.278 -9.469 1.00 25.25 221 CYS A CA 1
ATOM 1761 C C . CYS A 1 220 ? -26.826 27.872 -9.306 1.00 25.41 221 CYS A C 1
ATOM 1762 O O . CYS A 1 220 ? -26.764 27.138 -10.293 1.00 25.41 221 CYS A O 1
ATOM 1765 N N . THR A 1 221 ? -26.421 27.477 -8.100 1.00 25.02 222 THR A N 1
ATOM 1766 C CA . THR A 1 221 ? -25.682 26.236 -7.898 1.00 25.48 222 THR A CA 1
ATOM 1767 C C . THR A 1 221 ? -26.622 25.110 -7.477 1.00 28.38 222 THR A C 1
ATOM 1768 O O . THR A 1 221 ? -27.274 25.191 -6.429 1.00 28.35 222 THR A O 1
ATOM 1772 N N . LYS A 1 222 ? -26.692 24.068 -8.303 1.00 26.27 223 LYS A N 1
ATOM 1773 C CA . LYS A 1 222 ? -27.190 22.761 -7.894 1.00 27.75 223 LYS A CA 1
ATOM 1774 C C . LYS A 1 222 ? -26.052 21.765 -7.736 1.00 28.19 223 LYS A C 1
ATOM 1775 O O . LYS A 1 222 ? -25.928 21.119 -6.690 1.00 28.43 223 LYS A O 1
ATOM 1781 N N . THR A 1 223 ? -25.202 21.646 -8.753 1.00 28.59 224 THR A N 1
ATOM 1782 C CA . THR A 1 223 ? -23.951 20.911 -8.703 1.00 27.08 224 THR A CA 1
ATOM 1783 C C . THR A 1 223 ? -22.803 21.913 -8.864 1.00 24.31 224 THR A C 1
ATOM 1784 O O . THR A 1 223 ? -23.017 23.128 -8.839 1.00 23.63 224 THR A O 1
ATOM 1788 N N . ARG A 1 224 ? -21.579 21.402 -9.036 1.00 22.52 225 ARG A N 1
ATOM 1789 C CA . ARG A 1 224 ? -20.406 22.274 -9.033 1.00 23.38 225 ARG A CA 1
ATOM 1790 C C . ARG A 1 224 ? -20.511 23.359 -10.101 1.00 24.28 225 ARG A C 1
ATOM 1791 O O . ARG A 1 224 ? -20.215 24.532 -9.842 1.00 22.58 225 ARG A O 1
ATOM 1799 N N . ILE A 1 225 ? -20.911 22.985 -11.311 1.00 23.47 226 ILE A N 1
ATOM 1800 C CA . ILE A 1 225 ? -21.030 23.928 -12.420 1.00 21.51 226 ILE A CA 1
ATOM 1801 C C . ILE A 1 225 ? -22.408 24.583 -12.340 1.00 21.21 226 ILE A C 1
ATOM 1802 O O . ILE A 1 225 ? -23.418 23.888 -12.528 1.00 23.94 226 ILE A O 1
ATOM 1807 N N . PRO A 1 226 ? -22.493 25.889 -12.101 1.00 21.90 227 PRO A N 1
ATOM 1808 C CA . PRO A 1 226 ? -23.805 26.544 -12.008 1.00 23.58 227 PRO A CA 1
ATOM 1809 C C . PRO A 1 226 ? -24.665 26.291 -13.241 1.00 26.05 227 PRO A C 1
ATOM 1810 O O . PRO A 1 226 ? -24.164 26.172 -14.365 1.00 27.61 227 PRO A O 1
ATOM 1814 N N . GLU A 1 227 ? -25.977 26.232 -13.013 1.00 26.94 228 GLU A N 1
ATOM 1815 C CA . GLU A 1 227 ? -26.921 25.781 -14.037 1.00 24.37 228 GLU A CA 1
ATOM 1816 C C . GLU A 1 227 ? -26.823 26.516 -15.373 1.00 23.40 228 GLU A C 1
ATOM 1817 O O . GLU A 1 227 ? -26.834 25.839 -16.415 1.00 23.77 228 GLU A O 1
ATOM 1823 N N . PRO A 1 228 ? -26.755 27.855 -15.442 1.00 24.13 229 PRO A N 1
ATOM 1824 C CA . PRO A 1 228 ? -26.702 28.493 -16.776 1.00 22.91 229 PRO A CA 1
ATOM 1825 C C . PRO A 1 228 ? -25.457 28.114 -17.564 1.00 24.11 229 PRO A C 1
ATOM 1826 O O . PRO A 1 228 ? -25.524 27.872 -18.780 1.00 24.79 229 PRO A O 1
ATOM 1830 N N . ILE A 1 229 ? -24.314 28.037 -16.884 1.00 24.78 230 ILE A N 1
ATOM 1831 C CA . ILE A 1 229 ? -23.089 27.580 -17.529 1.00 23.74 230 ILE A CA 1
ATOM 1832 C C . ILE A 1 229 ? -23.245 26.141 -17.995 1.00 24.62 230 ILE A C 1
ATOM 1833 O O . ILE A 1 229 ? -22.924 25.797 -19.142 1.00 26.72 230 ILE A O 1
ATOM 1838 N N . LYS A 1 230 ? -23.763 25.287 -17.111 1.00 24.44 231 LYS A N 1
ATOM 1839 C CA . LYS A 1 230 ? -23.975 23.887 -17.446 1.00 23.95 231 LYS A CA 1
ATOM 1840 C C . LYS A 1 230 ? -24.804 23.752 -18.715 1.00 23.29 231 LYS A C 1
ATOM 1841 O O . LYS A 1 230 ? -24.464 22.976 -19.620 1.00 24.63 231 LYS A O 1
ATOM 1847 N N . MET A 1 231 ? -25.881 24.532 -18.815 1.00 21.41 232 MET A N 1
ATOM 1848 C CA . MET A 1 231 ? -26.786 24.367 -19.940 1.00 24.02 232 MET A CA 1
ATOM 1849 C C . MET A 1 231 ? -26.172 24.899 -21.232 1.00 24.88 232 MET A C 1
ATOM 1850 O O . MET A 1 231 ? -26.219 24.223 -22.269 1.00 26.49 232 MET A O 1
ATOM 1855 N N . ALA A 1 232 ? -25.579 26.100 -21.193 1.00 24.64 233 ALA A N 1
ATOM 1856 C CA . ALA A 1 232 ? -24.955 26.644 -22.405 1.00 24.84 233 ALA A CA 1
ATOM 1857 C C . ALA A 1 232 ? -23.869 25.711 -22.938 1.00 26.83 233 ALA A C 1
ATOM 1858 O O . ALA A 1 232 ? -23.791 25.454 -24.153 1.00 27.30 233 ALA A O 1
ATOM 1860 N N . ASN A 1 233 ? -23.032 25.186 -22.037 1.00 27.26 234 ASN A N 1
ATOM 1861 C CA . ASN A 1 233 ? -21.989 24.248 -22.442 1.00 28.39 234 ASN A CA 1
ATOM 1862 C C . ASN A 1 233 ? -22.591 22.982 -23.048 1.00 28.29 234 ASN A C 1
ATOM 1863 O O . ASN A 1 233 ? -22.168 22.526 -24.125 1.00 28.96 234 ASN A O 1
ATOM 1868 N N . LYS A 1 234 ? -23.627 22.436 -22.404 1.00 28.28 235 LYS A N 1
ATOM 1869 C CA . LYS A 1 234 ? -24.212 21.197 -22.902 1.00 27.67 235 LYS A CA 1
ATOM 1870 C C . LYS A 1 234 ? -24.795 21.374 -24.302 1.00 28.53 235 LYS A C 1
ATOM 1871 O O . LYS A 1 234 ? -24.436 20.637 -25.228 1.00 27.45 235 LYS A O 1
ATOM 1877 N N . TRP A 1 235 ? -25.681 22.361 -24.485 1.00 26.23 236 TRP A N 1
ATOM 1878 C CA . TRP A 1 235 ? -26.371 22.470 -25.769 1.00 27.72 236 TRP A CA 1
ATOM 1879 C C . TRP A 1 235 ? -25.408 22.859 -26.888 1.00 28.17 236 TRP A C 1
ATOM 1880 O O . TRP A 1 235 ? -25.540 22.367 -28.022 1.00 28.35 236 TRP A O 1
ATOM 1891 N N . SER A 1 236 ? -24.433 23.735 -26.601 1.00 26.29 237 SER A N 1
ATOM 1892 C CA . SER A 1 236 ? -23.449 24.051 -27.635 1.00 27.48 237 SER A CA 1
ATOM 1893 C C . SER A 1 236 ? -22.708 22.792 -28.081 1.00 29.07 237 SER A C 1
ATOM 1894 O O . SER A 1 236 ? -22.563 22.538 -29.288 1.00 28.52 237 SER A O 1
ATOM 1897 N N . ARG A 1 237 ? -22.274 21.964 -27.113 1.00 30.20 238 ARG A N 1
ATOM 1898 C CA . ARG A 1 237 ? -21.515 20.756 -27.449 1.00 31.74 238 ARG A CA 1
ATOM 1899 C C . ARG A 1 237 ? -22.366 19.764 -28.233 1.00 30.51 238 ARG A C 1
ATOM 1900 O O . ARG A 1 237 ? -21.915 19.194 -29.237 1.00 30.81 238 ARG A O 1
ATOM 1908 N N . LYS A 1 238 ? -23.600 19.544 -27.781 1.00 30.62 239 LYS A N 1
ATOM 1909 C CA . LYS A 1 238 ? -24.472 18.569 -28.424 1.00 31.68 239 LYS A CA 1
ATOM 1910 C C . LYS A 1 238 ? -24.747 18.963 -29.867 1.00 30.18 239 LYS A C 1
ATOM 1911 O O . LYS A 1 238 ? -24.645 18.134 -30.783 1.00 30.48 239 LYS A O 1
ATOM 1917 N N . GLU A 1 239 ? -25.075 20.237 -30.094 1.00 29.57 240 GLU A N 1
ATOM 1918 C CA . GLU A 1 239 ? -25.306 20.669 -31.461 1.00 30.23 240 GLU A CA 1
ATOM 1919 C C . GLU A 1 239 ? -24.041 20.530 -32.297 1.00 30.17 240 GLU A C 1
ATOM 1920 O O . GLU A 1 239 ? -24.108 20.109 -33.456 1.00 29.05 240 GLU A O 1
ATOM 1926 N N . LEU A 1 240 ? -22.872 20.827 -31.719 1.00 32.09 241 LEU A N 1
ATOM 1927 C CA . LEU A 1 240 ? -21.641 20.657 -32.490 1.00 34.74 241 LEU A CA 1
ATOM 1928 C C . LEU A 1 240 ? -21.450 19.202 -32.910 1.00 35.42 241 LEU A C 1
ATOM 1929 O O . LEU A 1 240 ? -21.136 18.914 -34.072 1.00 36.25 241 LEU A O 1
ATOM 1934 N N . LYS A 1 241 ? -21.663 18.266 -31.979 1.00 33.54 242 LYS A N 1
ATOM 1935 C CA . LYS A 1 241 ? -21.527 16.854 -32.314 1.00 36.08 242 LYS A CA 1
ATOM 1936 C C . LYS A 1 241 ? -22.547 16.408 -33.350 1.00 38.61 242 LYS A C 1
ATOM 1937 O O . LYS A 1 241 ? -22.276 15.473 -34.111 1.00 40.56 242 LYS A O 1
ATOM 1943 N N . LYS A 1 242 ? -23.718 17.048 -33.402 1.00 36.88 243 LYS A N 1
ATOM 1944 C CA . LYS A 1 242 ? -24.693 16.651 -34.416 1.00 40.46 243 LYS A CA 1
ATOM 1945 C C . LYS A 1 242 ? -24.222 16.997 -35.824 1.00 39.94 243 LYS A C 1
ATOM 1946 O O . LYS A 1 242 ? -24.377 16.190 -36.747 1.00 42.23 243 LYS A O 1
ATOM 1952 N N . ILE A 1 243 ? -23.617 18.173 -36.006 1.00 38.02 244 ILE A N 1
ATOM 1953 C CA . ILE A 1 243 ? -23.241 18.654 -37.334 1.00 40.34 244 ILE A CA 1
ATOM 1954 C C . ILE A 1 243 ? -21.789 18.378 -37.676 1.00 41.72 244 ILE A C 1
ATOM 1955 O O . ILE A 1 243 ? -21.352 18.716 -38.782 1.00 44.49 244 ILE A O 1
ATOM 1960 N N . GLU A 1 244 ? -21.025 17.791 -36.767 1.00 42.38 245 GLU A N 1
ATOM 1961 C CA . GLU A 1 244 ? -19.606 17.580 -37.009 1.00 45.12 245 GLU A CA 1
ATOM 1962 C C . GLU A 1 244 ? -19.403 16.565 -38.125 1.00 47.73 245 GLU A C 1
ATOM 1963 O O . GLU A 1 244 ? -20.144 15.586 -38.235 1.00 47.39 245 GLU A O 1
ATOM 1970 N N . ILE B 1 4 ? -42.263 -7.754 -23.993 1.00 76.36 5 ILE B N 1
ATOM 1971 C CA . ILE B 1 4 ? -41.769 -8.990 -23.385 1.00 73.60 5 ILE B CA 1
ATOM 1972 C C . ILE B 1 4 ? -42.904 -9.741 -22.705 1.00 75.04 5 ILE B C 1
ATOM 1973 O O . ILE B 1 4 ? -43.416 -9.301 -21.678 1.00 76.65 5 ILE B O 1
ATOM 1978 N N . THR B 1 5 ? -43.267 -10.897 -23.254 1.00 71.27 6 THR B N 1
ATOM 1979 C CA . THR B 1 5 ? -44.352 -11.703 -22.719 1.00 72.73 6 THR B CA 1
ATOM 1980 C C . THR B 1 5 ? -43.823 -13.036 -22.214 1.00 68.73 6 THR B C 1
ATOM 1981 O O . THR B 1 5 ? -42.678 -13.419 -22.467 1.00 65.27 6 THR B O 1
ATOM 1985 N N . ASP B 1 6 ? -44.700 -13.751 -21.507 1.00 72.27 7 ASP B N 1
ATOM 1986 C CA . ASP B 1 6 ? -44.342 -15.067 -20.988 1.00 68.87 7 ASP B CA 1
ATOM 1987 C C . ASP B 1 6 ? -43.957 -16.022 -22.110 1.00 66.41 7 ASP B C 1
ATOM 1988 O O . ASP B 1 6 ? -42.971 -16.760 -21.993 1.00 62.24 7 ASP B O 1
ATOM 1993 N N . GLU B 1 7 ? -44.702 -16.003 -23.217 1.00 66.97 8 GLU B N 1
ATOM 1994 C CA . GLU B 1 7 ? -44.411 -16.928 -24.306 1.00 67.80 8 GLU B CA 1
ATOM 1995 C C . GLU B 1 7 ? -43.066 -16.617 -24.955 1.00 62.64 8 GLU B C 1
ATOM 1996 O O . GLU B 1 7 ? -42.311 -17.536 -25.305 1.00 61.03 8 GLU B O 1
ATOM 2002 N N . GLN B 1 8 ? -42.734 -15.331 -25.100 1.00 67.26 9 GLN B N 1
ATOM 2003 C CA . GLN B 1 8 ? -41.430 -14.970 -25.650 1.00 62.09 9 GLN B CA 1
ATOM 2004 C C . GLN B 1 8 ? -40.301 -15.421 -24.732 1.00 55.11 9 GLN B C 1
ATOM 2005 O O . GLN B 1 8 ? -39.256 -15.891 -25.203 1.00 52.37 9 GLN B O 1
ATOM 2011 N N . ILE B 1 9 ? -40.496 -15.289 -23.416 1.00 58.11 10 ILE B N 1
ATOM 2012 C CA . ILE B 1 9 ? -39.508 -15.774 -22.457 1.00 53.23 10 ILE B CA 1
ATOM 2013 C C . ILE B 1 9 ? -39.342 -17.280 -22.582 1.00 52.72 10 ILE B C 1
ATOM 2014 O O . ILE B 1 9 ? -38.222 -17.800 -22.536 1.00 49.53 10 ILE B O 1
ATOM 2019 N N . ALA B 1 10 ? -40.452 -18.005 -22.734 1.00 53.31 11 ALA B N 1
ATOM 2020 C CA . ALA B 1 10 ? -40.373 -19.455 -22.892 1.00 53.71 11 ALA B CA 1
ATOM 2021 C C . ALA B 1 10 ? -39.582 -19.826 -24.140 1.00 52.55 11 ALA B C 1
ATOM 2022 O O . ALA B 1 10 ? -38.698 -20.692 -24.099 1.00 50.49 11 ALA B O 1
ATOM 2024 N N . GLU B 1 11 ? -39.879 -19.165 -25.262 1.00 53.46 12 GLU B N 1
ATOM 2025 C CA . GLU B 1 11 ? -39.152 -19.439 -26.497 1.00 53.26 12 GLU B CA 1
ATOM 2026 C C . GLU B 1 11 ? -37.662 -19.160 -26.331 1.00 47.62 12 GLU B C 1
ATOM 2027 O O . GLU B 1 11 ? -36.821 -19.953 -26.776 1.00 46.50 12 GLU B O 1
ATOM 2033 N N . TRP B 1 12 ? -37.315 -18.041 -25.685 1.00 49.58 13 TRP B N 1
ATOM 2034 C CA . TRP B 1 12 ? -35.906 -17.709 -25.470 1.00 45.95 13 TRP B CA 1
ATOM 2035 C C . TRP B 1 12 ? -35.217 -18.738 -24.578 1.00 44.15 13 TRP B C 1
ATOM 2036 O O . TRP B 1 12 ? -34.096 -19.179 -24.869 1.00 41.52 13 TRP B O 1
ATOM 2047 N N . ASN B 1 13 ? -35.865 -19.121 -23.473 1.00 44.70 14 ASN B N 1
ATOM 2048 C CA . ASN B 1 13 ? -35.307 -20.162 -22.616 1.00 43.63 14 ASN B CA 1
ATOM 2049 C C . ASN B 1 13 ? -35.070 -21.440 -23.403 1.00 45.95 14 ASN B C 1
ATOM 2050 O O . ASN B 1 13 ? -34.013 -22.066 -23.278 1.00 46.17 14 ASN B O 1
ATOM 2055 N N . SER B 1 14 ? -36.027 -21.824 -24.248 1.00 43.51 15 SER B N 1
ATOM 2056 C CA . SER B 1 14 ? -35.865 -23.044 -25.030 1.00 45.72 15 SER B CA 1
ATOM 2057 C C . SER B 1 14 ? -34.672 -22.937 -25.976 1.00 44.34 15 SER B C 1
ATOM 2058 O O . SER B 1 14 ? -33.859 -23.868 -26.071 1.00 44.41 15 SER B O 1
ATOM 2061 N N . LYS B 1 15 ? -34.536 -21.802 -26.671 1.00 46.97 16 LYS B N 1
ATOM 2062 C CA . LYS B 1 15 ? -33.407 -21.638 -27.582 1.00 44.98 16 LYS B CA 1
ATOM 2063 C C . LYS B 1 15 ? -32.082 -21.706 -26.835 1.00 39.41 16 LYS B C 1
ATOM 2064 O O . LYS B 1 15 ? -31.125 -22.336 -27.305 1.00 37.82 16 LYS B O 1
ATOM 2070 N N . GLN B 1 16 ? -32.010 -21.071 -25.663 1.00 40.68 17 GLN B N 1
ATOM 2071 C CA . GLN B 1 16 ? -30.789 -21.117 -24.864 1.00 37.57 17 GLN B CA 1
ATOM 2072 C C . GLN B 1 16 ? -30.487 -22.536 -24.395 1.00 38.84 17 GLN B C 1
ATOM 2073 O O . GLN B 1 16 ? -29.324 -22.958 -24.372 1.00 38.84 17 GLN B O 1
ATOM 2079 N N . GLU B 1 17 ? -31.525 -23.287 -24.016 1.00 36.01 18 GLU B N 1
ATOM 2080 C CA . GLU B 1 17 ? -31.330 -24.671 -23.601 1.00 40.89 18 GLU B CA 1
ATOM 2081 C C . GLU B 1 17 ? -30.798 -25.516 -24.750 1.00 43.35 18 GLU B C 1
ATOM 2082 O O . GLU B 1 17 ? -29.962 -26.403 -24.543 1.00 43.08 18 GLU B O 1
ATOM 2088 N N . GLU B 1 18 ? -31.264 -25.250 -25.975 1.00 42.75 19 GLU B N 1
ATOM 2089 C CA . GLU B 1 18 ? -30.782 -26.021 -27.115 1.00 45.90 19 GLU B CA 1
ATOM 2090 C C . GLU B 1 18 ? -29.371 -25.610 -27.520 1.00 41.55 19 GLU B C 1
ATOM 2091 O O . GLU B 1 18 ? -28.597 -26.448 -27.994 1.00 41.94 19 GLU B O 1
ATOM 2097 N N . LEU B 1 19 ? -29.008 -24.343 -27.315 1.00 42.84 20 LEU B N 1
ATOM 2098 C CA . LEU B 1 19 ? -27.693 -23.867 -27.729 1.00 40.10 20 LEU B CA 1
ATOM 2099 C C . LEU B 1 19 ? -26.593 -24.222 -26.731 1.00 38.68 20 LEU B C 1
ATOM 2100 O O . LEU B 1 19 ? -25.434 -24.378 -27.133 1.00 39.47 20 LEU B O 1
ATOM 2105 N N . ARG B 1 20 ? -26.927 -24.339 -25.439 1.00 37.20 21 ARG B N 1
ATOM 2106 C CA . ARG B 1 20 ? -25.891 -24.390 -24.407 1.00 35.29 21 ARG B CA 1
ATOM 2107 C C . ARG B 1 20 ? -24.925 -25.552 -24.606 1.00 36.95 21 ARG B C 1
ATOM 2108 O O . ARG B 1 20 ? -23.750 -25.444 -24.240 1.00 35.42 21 ARG B O 1
ATOM 2116 N N . ASP B 1 21 ? -25.390 -26.665 -25.178 1.00 36.74 22 ASP B N 1
ATOM 2117 C CA . ASP B 1 21 ? -24.544 -27.842 -25.333 1.00 40.39 22 ASP B CA 1
ATOM 2118 C C . ASP B 1 21 ? -23.635 -27.774 -26.559 1.00 38.83 22 ASP B C 1
ATOM 2119 O O . ASP B 1 21 ? -22.751 -28.627 -26.701 1.00 39.97 22 ASP B O 1
ATOM 2124 N N . LYS B 1 22 ? -23.830 -26.797 -27.446 1.00 37.00 23 LYS B N 1
ATOM 2125 C CA . LYS B 1 22 ? -22.982 -26.615 -28.618 1.00 37.44 23 LYS B CA 1
ATOM 2126 C C . LYS B 1 22 ? -21.765 -25.738 -28.342 1.00 35.42 23 LYS B C 1
ATOM 2127 O O . LYS B 1 22 ? -20.865 -25.666 -29.188 1.00 36.18 23 LYS B O 1
ATOM 2133 N N . ILE B 1 23 ? -21.720 -25.084 -27.183 1.00 34.03 24 ILE B N 1
ATOM 2134 C CA . ILE B 1 23 ? -20.629 -24.180 -26.843 1.00 32.76 24 ILE B CA 1
ATOM 2135 C C . ILE B 1 23 ? -19.357 -24.970 -26.564 1.00 32.87 24 ILE B C 1
ATOM 2136 O O . ILE B 1 23 ? -19.377 -25.995 -25.870 1.00 34.61 24 ILE B O 1
ATOM 2141 N N . ILE B 1 24 ? -18.248 -24.514 -27.140 1.00 30.31 25 ILE B N 1
ATOM 2142 C CA . ILE B 1 24 ? -16.947 -25.153 -26.998 1.00 30.76 25 ILE B CA 1
ATOM 2143 C C . ILE B 1 24 ? -16.094 -24.282 -26.090 1.00 30.23 25 ILE B C 1
ATOM 2144 O O . ILE B 1 24 ? -15.819 -23.120 -26.416 1.00 29.53 25 ILE B O 1
ATOM 2149 N N . ARG B 1 25 ? -15.661 -24.834 -24.963 1.00 29.78 26 ARG B N 1
ATOM 2150 C CA . ARG B 1 25 ? -14.838 -24.092 -24.017 1.00 30.00 26 ARG B CA 1
ATOM 2151 C C . ARG B 1 25 ? -13.430 -24.675 -23.952 1.00 31.91 26 ARG B C 1
ATOM 2152 O O . ARG B 1 25 ? -12.824 -24.776 -22.883 1.00 31.31 26 ARG B O 1
ATOM 2160 N N . SER B 1 26 ? -12.902 -25.064 -25.111 1.00 32.78 27 SER B N 1
ATOM 2161 C CA A SER B 1 26 ? -11.528 -25.531 -25.217 0.76 33.77 27 SER B CA 1
ATOM 2162 C CA B SER B 1 26 ? -11.535 -25.547 -25.230 0.24 33.71 27 SER B CA 1
ATOM 2163 C C . SER B 1 26 ? -10.899 -24.919 -26.462 1.00 33.72 27 SER B C 1
ATOM 2164 O O . SER B 1 26 ? -11.590 -24.433 -27.357 1.00 33.32 27 SER B O 1
ATOM 2169 N N . ASP B 1 27 ? -9.565 -24.939 -26.504 1.00 35.26 28 ASP B N 1
ATOM 2170 C CA . ASP B 1 27 ? -8.856 -24.277 -27.594 1.00 35.16 28 ASP B CA 1
ATOM 2171 C C . ASP B 1 27 ? -8.786 -25.122 -28.860 1.00 37.67 28 ASP B C 1
ATOM 2172 O O . ASP B 1 27 ? -8.767 -24.567 -29.965 1.00 36.92 28 ASP B O 1
ATOM 2177 N N . GLY B 1 28 ? -8.725 -26.445 -28.735 1.00 37.85 29 GLY B N 1
ATOM 2178 C CA . GLY B 1 28 ? -8.501 -27.242 -29.929 1.00 40.75 29 GLY B CA 1
ATOM 2179 C C . GLY B 1 28 ? -7.148 -26.922 -30.535 1.00 43.45 29 GLY B C 1
ATOM 2180 O O . GLY B 1 28 ? -6.123 -26.888 -29.844 1.00 43.43 29 GLY B O 1
ATOM 2181 N N . ASP B 1 29 ? -7.137 -26.663 -31.844 1.00 45.23 30 ASP B N 1
ATOM 2182 C CA . ASP B 1 29 ? -5.917 -26.287 -32.546 1.00 47.72 30 ASP B CA 1
ATOM 2183 C C . ASP B 1 29 ? -5.630 -24.796 -32.468 1.00 43.79 30 ASP B C 1
ATOM 2184 O O . ASP B 1 29 ? -4.659 -24.331 -33.073 1.00 44.51 30 ASP B O 1
ATOM 2189 N N . PHE B 1 30 ? -6.418 -24.055 -31.702 1.00 42.92 31 PHE B N 1
ATOM 2190 C CA . PHE B 1 30 ? -6.214 -22.630 -31.514 1.00 41.59 31 PHE B CA 1
ATOM 2191 C C . PHE B 1 30 ? -5.276 -22.398 -30.338 1.00 42.22 31 PHE B C 1
ATOM 2192 O O . PHE B 1 30 ? -5.263 -23.163 -29.373 1.00 41.29 31 PHE B O 1
ATOM 2200 N N . SER B 1 31 ? -4.474 -21.343 -30.436 1.00 41.56 32 SER B N 1
ATOM 2201 C CA . SER B 1 31 ? -3.578 -20.960 -29.355 1.00 43.76 32 SER B CA 1
ATOM 2202 C C . SER B 1 31 ? -3.365 -19.456 -29.424 1.00 43.65 32 SER B C 1
ATOM 2203 O O . SER B 1 31 ? -3.695 -18.804 -30.419 1.00 43.41 32 SER B O 1
ATOM 2206 N N . LEU B 1 32 ? -2.796 -18.908 -28.347 1.00 44.53 33 LEU B N 1
ATOM 2207 C CA . LEU B 1 32 ? -2.550 -17.471 -28.294 1.00 43.89 33 LEU B CA 1
ATOM 2208 C C . LEU B 1 32 ? -1.671 -17.013 -29.450 1.00 44.12 33 LEU B C 1
ATOM 2209 O O . LEU B 1 32 ? -1.844 -15.899 -29.961 1.00 42.98 33 LEU B O 1
ATOM 2214 N N . SER B 1 33 ? -0.745 -17.867 -29.889 1.00 43.51 34 SER B N 1
ATOM 2215 C CA . SER B 1 33 ? 0.179 -17.515 -30.958 1.00 45.46 34 SER B CA 1
ATOM 2216 C C . SER B 1 33 ? -0.493 -17.418 -32.319 1.00 44.41 34 SER B C 1
ATOM 2217 O O . SER B 1 33 ? 0.131 -16.922 -33.261 1.00 47.35 34 SER B O 1
ATOM 2220 N N . LYS B 1 34 ? -1.734 -17.871 -32.453 1.00 44.36 35 LYS B N 1
ATOM 2221 C CA . LYS B 1 34 ? -2.437 -17.745 -33.720 1.00 43.56 35 LYS B CA 1
ATOM 2222 C C . LYS B 1 34 ? -3.234 -16.454 -33.835 1.00 39.70 35 LYS B C 1
ATOM 2223 O O . LYS B 1 34 ? -3.732 -16.147 -34.922 1.00 38.00 35 LYS B O 1
ATOM 2229 N N . VAL B 1 35 ? -3.359 -15.687 -32.758 1.00 40.64 36 VAL B N 1
ATOM 2230 C CA . VAL B 1 35 ? -4.152 -14.464 -32.784 1.00 38.03 36 VAL B CA 1
ATOM 2231 C C . VAL B 1 35 ? -3.342 -13.396 -33.508 1.00 39.49 36 VAL B C 1
ATOM 2232 O O . VAL B 1 35 ? -2.322 -12.923 -33.000 1.00 41.07 36 VAL B O 1
ATOM 2236 N N . LYS B 1 36 ? -3.786 -13.030 -34.709 1.00 35.24 37 LYS B N 1
ATOM 2237 C CA . LYS B 1 36 ? -3.220 -11.916 -35.454 1.00 36.79 37 LYS B CA 1
ATOM 2238 C C . LYS B 1 36 ? -4.118 -10.693 -35.460 1.00 33.86 37 LYS B C 1
ATOM 2239 O O . LYS B 1 36 ? -3.614 -9.571 -35.552 1.00 33.57 37 LYS B O 1
ATOM 2245 N N . TYR B 1 37 ? -5.429 -10.896 -35.357 1.00 34.04 38 TYR B N 1
ATOM 2246 C CA . TYR B 1 37 ? -6.407 -9.827 -35.263 1.00 32.12 38 TYR B CA 1
ATOM 2247 C C . TYR B 1 37 ? -7.445 -10.206 -34.222 1.00 31.85 38 TYR B C 1
ATOM 2248 O O . TYR B 1 37 ? -7.803 -11.379 -34.090 1.00 32.70 38 TYR B O 1
ATOM 2257 N N . VAL B 1 38 ? -7.910 -9.206 -33.479 1.00 30.85 39 VAL B N 1
ATOM 2258 C CA . VAL B 1 38 ? -9.009 -9.339 -32.532 1.00 29.30 39 VAL B CA 1
ATOM 2259 C C . VAL B 1 38 ? -10.127 -8.411 -32.971 1.00 28.56 39 VAL B C 1
ATOM 2260 O O . VAL B 1 38 ? -9.880 -7.250 -33.319 1.00 28.61 39 VAL B O 1
ATOM 2264 N N . GLY B 1 39 ? -11.351 -8.924 -32.951 1.00 29.04 40 GLY B N 1
ATOM 2265 C CA . GLY B 1 39 ? -12.514 -8.139 -33.290 1.00 28.31 40 GLY B CA 1
ATOM 2266 C C . GLY B 1 39 ? -13.200 -7.537 -32.076 1.00 28.09 40 GLY B C 1
ATOM 2267 O O . GLY B 1 39 ? -13.110 -8.050 -30.959 1.00 27.02 40 GLY B O 1
ATOM 2268 N N . GLY B 1 40 ? -13.877 -6.414 -32.319 1.00 28.58 41 GLY B N 1
ATOM 2269 C CA . GLY B 1 40 ? -14.772 -5.833 -31.347 1.00 27.76 41 GLY B CA 1
ATOM 2270 C C . GLY B 1 40 ? -16.100 -5.537 -32.016 1.00 28.77 41 GLY B C 1
ATOM 2271 O O . GLY B 1 40 ? -16.196 -5.420 -33.238 1.00 28.46 41 GLY B O 1
ATOM 2272 N N . PHE B 1 41 ? -17.138 -5.452 -31.190 1.00 30.14 42 PHE B N 1
ATOM 2273 C CA . PHE B 1 41 ? -18.482 -5.170 -31.668 1.00 28.63 42 PHE B CA 1
ATOM 2274 C C . PHE B 1 41 ? -19.303 -4.610 -30.522 1.00 30.30 42 PHE B C 1
ATOM 2275 O O . PHE B 1 41 ? -19.150 -5.052 -29.376 1.00 31.46 42 PHE B O 1
ATOM 2283 N N . ASP B 1 42 ? -20.189 -3.665 -30.834 1.00 30.63 43 ASP B N 1
ATOM 2284 C CA A ASP B 1 42 ? -21.045 -3.070 -29.821 0.50 31.78 43 ASP B CA 1
ATOM 2285 C CA B ASP B 1 42 ? -21.123 -3.189 -29.823 0.50 31.79 43 ASP B CA 1
ATOM 2286 C C . ASP B 1 42 ? -22.240 -2.421 -30.515 1.00 31.37 43 ASP B C 1
ATOM 2287 O O . ASP B 1 42 ? -22.220 -2.189 -31.728 1.00 28.00 43 ASP B O 1
ATOM 2296 N N . VAL B 1 43 ? -23.256 -2.083 -29.724 1.00 31.94 44 VAL B N 1
ATOM 2297 C CA . VAL B 1 43 ? -24.433 -1.382 -30.215 1.00 35.58 44 VAL B CA 1
ATOM 2298 C C . VAL B 1 43 ? -24.716 -0.225 -29.268 1.00 38.60 44 VAL B C 1
ATOM 2299 O O . VAL B 1 43 ? -24.718 -0.404 -28.046 1.00 37.68 44 VAL B O 1
ATOM 2303 N N . SER B 1 44 ? -24.928 0.959 -29.829 1.00 37.31 45 SER B N 1
ATOM 2304 C CA . SER B 1 44 ? -25.369 2.123 -29.074 1.00 43.98 45 SER B CA 1
ATOM 2305 C C . SER B 1 44 ? -26.854 2.342 -29.315 1.00 50.69 45 SER B C 1
ATOM 2306 O O . SER B 1 44 ? -27.313 2.299 -30.462 1.00 48.90 45 SER B O 1
ATOM 2309 N N . TYR B 1 45 ? -27.595 2.576 -28.235 1.00 46.23 46 TYR B N 1
ATOM 2310 C CA . TYR B 1 45 ? -29.024 2.833 -28.287 1.00 52.91 46 TYR B CA 1
ATOM 2311 C C . TYR B 1 45 ? -29.287 4.296 -27.968 1.00 55.36 46 TYR B C 1
ATOM 2312 O O . TYR B 1 45 ? -28.505 4.946 -27.271 1.00 56.29 46 TYR B O 1
ATOM 2321 N N . SER B 1 46 ? -30.388 4.815 -28.489 1.00 59.56 47 SER B N 1
ATOM 2322 C CA . SER B 1 46 ? -30.870 6.126 -28.093 1.00 62.21 47 SER B CA 1
ATOM 2323 C C . SER B 1 46 ? -31.982 5.939 -27.073 1.00 65.16 47 SER B C 1
ATOM 2324 O O . SER B 1 46 ? -32.851 5.080 -27.242 1.00 69.71 47 SER B O 1
ATOM 2327 N N . LYS B 1 47 ? -31.946 6.734 -26.005 1.00 68.38 48 LYS B N 1
ATOM 2328 C CA . LYS B 1 47 ? -33.049 6.713 -25.052 1.00 71.15 48 LYS B CA 1
ATOM 2329 C C . LYS B 1 47 ? -34.208 7.597 -25.489 1.00 76.36 48 LYS B C 1
ATOM 2330 O O . LYS B 1 47 ? -35.323 7.422 -24.987 1.00 80.23 48 LYS B O 1
ATOM 2336 N N . ILE B 1 48 ? -33.975 8.542 -26.402 1.00 73.76 49 ILE B N 1
ATOM 2337 C CA . ILE B 1 48 ? -35.082 9.306 -26.973 1.00 80.11 49 ILE B CA 1
ATOM 2338 C C . ILE B 1 48 ? -35.923 8.414 -27.879 1.00 83.98 49 ILE B C 1
ATOM 2339 O O . ILE B 1 48 ? -37.151 8.341 -27.747 1.00 89.86 49 ILE B O 1
ATOM 2344 N N . ASN B 1 49 ? -35.271 7.720 -28.807 1.00 77.50 50 ASN B N 1
ATOM 2345 C CA . ASN B 1 49 ? -35.928 6.879 -29.798 1.00 82.59 50 ASN B CA 1
ATOM 2346 C C . ASN B 1 49 ? -35.501 5.437 -29.558 1.00 85.18 50 ASN B C 1
ATOM 2347 O O . ASN B 1 49 ? -34.313 5.117 -29.666 1.00 81.42 50 ASN B O 1
ATOM 2352 N N . HIS B 1 50 ? -36.469 4.567 -29.246 1.00 85.94 51 HIS B N 1
ATOM 2353 C CA . HIS B 1 50 ? -36.136 3.230 -28.758 1.00 86.35 51 HIS B CA 1
ATOM 2354 C C . HIS B 1 50 ? -35.720 2.280 -29.877 1.00 83.95 51 HIS B C 1
ATOM 2355 O O . HIS B 1 50 ? -34.814 1.459 -29.683 1.00 80.32 51 HIS B O 1
ATOM 2362 N N . GLU B 1 51 ? -36.367 2.348 -31.043 1.00 82.47 52 GLU B N 1
ATOM 2363 C CA . GLU B 1 51 ? -35.927 1.482 -32.132 1.00 77.59 52 GLU B CA 1
ATOM 2364 C C . GLU B 1 51 ? -34.586 1.936 -32.700 1.00 69.82 52 GLU B C 1
ATOM 2365 O O . GLU B 1 51 ? -33.834 1.111 -33.234 1.00 66.84 52 GLU B O 1
ATOM 2371 N N . LEU B 1 52 ? -34.271 3.229 -32.599 1.00 78.83 53 LEU B N 1
ATOM 2372 C CA . LEU B 1 52 ? -33.088 3.785 -33.251 1.00 69.26 53 LEU B CA 1
ATOM 2373 C C . LEU B 1 52 ? -31.807 3.361 -32.528 1.00 61.50 53 LEU B C 1
ATOM 2374 O O . LEU B 1 52 ? -31.625 3.662 -31.342 1.00 60.72 53 LEU B O 1
ATOM 2379 N N . ALA B 1 53 ? -30.900 2.703 -33.257 1.00 63.70 54 ALA B N 1
ATOM 2380 C CA . ALA B 1 53 ? -29.626 2.268 -32.699 1.00 59.05 54 ALA B CA 1
ATOM 2381 C C . ALA B 1 53 ? -28.554 2.302 -33.782 1.00 42.15 54 ALA B C 1
ATOM 2382 O O . ALA B 1 53 ? -28.838 2.532 -34.957 1.00 43.63 54 ALA B O 1
ATOM 2384 N N . VAL B 1 54 ? -27.302 2.096 -33.364 1.00 39.71 55 VAL B N 1
ATOM 2385 C CA . VAL B 1 54 ? -26.154 2.041 -34.269 1.00 37.38 55 VAL B CA 1
ATOM 2386 C C . VAL B 1 54 ? -25.237 0.912 -33.818 1.00 32.47 55 VAL B C 1
ATOM 2387 O O . VAL B 1 54 ? -24.750 0.923 -32.685 1.00 39.39 55 VAL B O 1
ATOM 2391 N N . SER B 1 55 ? -24.973 -0.040 -34.704 1.00 32.29 56 SER B N 1
ATOM 2392 C CA . SER B 1 55 ? -23.976 -1.060 -34.421 1.00 29.65 56 SER B CA 1
ATOM 2393 C C . SER B 1 55 ? -22.614 -0.630 -34.961 1.00 33.07 56 SER B C 1
ATOM 2394 O O . SER B 1 55 ? -22.502 0.227 -35.847 1.00 32.71 56 SER B O 1
ATOM 2397 N N . CYS B 1 56 ? -21.569 -1.214 -34.382 1.00 31.50 57 CYS B N 1
ATOM 2398 C CA . CYS B 1 56 ? -20.210 -0.970 -34.833 1.00 30.28 57 CYS B CA 1
ATOM 2399 C C . CYS B 1 56 ? -19.398 -2.236 -34.645 1.00 29.56 57 CYS B C 1
ATOM 2400 O O . CYS B 1 56 ? -19.470 -2.886 -33.596 1.00 30.94 57 CYS B O 1
ATOM 2403 N N . MET B 1 57 ? -18.612 -2.562 -35.662 1.00 28.46 58 MET B N 1
ATOM 2404 C CA . MET B 1 57 ? -17.669 -3.668 -35.604 1.00 28.41 58 MET B CA 1
ATOM 2405 C C . MET B 1 57 ? -16.299 -3.129 -35.970 1.00 28.61 58 MET B C 1
ATOM 2406 O O . MET B 1 57 ? -16.170 -2.333 -36.906 1.00 30.11 58 MET B O 1
ATOM 2411 N N . VAL B 1 58 ? -15.290 -3.517 -35.196 1.00 29.83 59 VAL B N 1
ATOM 2412 C CA . VAL B 1 58 ? -13.922 -3.083 -35.417 1.00 29.30 59 VAL B CA 1
ATOM 2413 C C . VAL B 1 58 ? -13.038 -4.318 -35.458 1.00 30.06 59 VAL B C 1
ATOM 2414 O O . VAL B 1 58 ? -13.390 -5.382 -34.947 1.00 29.14 59 VAL B O 1
ATOM 2418 N N . VAL B 1 59 ? -11.889 -4.170 -36.109 1.00 31.71 60 VAL B N 1
ATOM 2419 C CA . VAL B 1 59 ? -10.824 -5.164 -36.080 1.00 31.43 60 VAL B CA 1
ATOM 2420 C C . VAL B 1 59 ? -9.525 -4.445 -35.757 1.00 31.02 60 VAL B C 1
ATOM 2421 O O . VAL B 1 59 ? -9.201 -3.431 -36.392 1.00 30.89 60 VAL B O 1
ATOM 2425 N N . LEU B 1 60 ? -8.804 -4.953 -34.754 1.00 29.41 61 LEU B N 1
ATOM 2426 C CA . LEU B 1 60 ? -7.499 -4.446 -34.355 1.00 30.26 61 LEU B CA 1
ATOM 2427 C C . LEU B 1 60 ? -6.439 -5.529 -34.514 1.00 32.71 61 LEU B C 1
ATOM 2428 O O . LEU B 1 60 ? -6.703 -6.716 -34.294 1.00 33.89 61 LEU B O 1
ATOM 2433 N N . SER B 1 61 ? -5.226 -5.109 -34.868 1.00 32.46 62 SER B N 1
ATOM 2434 C CA . SER B 1 61 ? -4.115 -6.047 -34.924 1.00 33.98 62 SER B CA 1
ATOM 2435 C C . SER B 1 61 ? -3.759 -6.532 -33.518 1.00 34.45 62 SER B C 1
ATOM 2436 O O . SER B 1 61 ? -4.049 -5.879 -32.513 1.00 33.74 62 SER B O 1
ATOM 2439 N N . TYR B 1 62 ? -3.150 -7.714 -33.458 1.00 35.56 63 TYR B N 1
ATOM 2440 C CA . TYR B 1 62 ? -2.705 -8.300 -32.201 1.00 35.58 63 TYR B CA 1
ATOM 2441 C C . TYR B 1 62 ? -1.233 -8.682 -32.292 1.00 37.39 63 TYR B C 1
ATOM 2442 O O . TYR B 1 62 ? -0.817 -9.311 -33.262 1.00 37.85 63 TYR B O 1
ATOM 2451 N N . PRO B 1 63 ? -0.438 -8.321 -31.271 1.00 36.67 64 PRO B N 1
ATOM 2452 C CA . PRO B 1 63 ? -0.863 -7.646 -30.041 1.00 36.22 64 PRO B CA 1
ATOM 2453 C C . PRO B 1 63 ? -0.761 -6.118 -30.074 1.00 37.19 64 PRO B C 1
ATOM 2454 O O . PRO B 1 63 ? -0.947 -5.488 -29.033 1.00 36.88 64 PRO B O 1
ATOM 2458 N N . GLU B 1 64 ? -0.495 -5.534 -31.248 1.00 37.92 65 GLU B N 1
ATOM 2459 C CA . GLU B 1 64 ? -0.226 -4.101 -31.323 1.00 39.84 65 GLU B CA 1
ATOM 2460 C C . GLU B 1 64 ? -1.455 -3.248 -31.030 1.00 37.85 65 GLU B C 1
ATOM 2461 O O . GLU B 1 64 ? -1.300 -2.068 -30.694 1.00 39.00 65 GLU B O 1
ATOM 2467 N N . MET B 1 65 ? -2.660 -3.809 -31.153 1.00 35.91 66 MET B N 1
ATOM 2468 C CA . MET B 1 65 ? -3.905 -3.102 -30.839 1.00 34.94 66 MET B CA 1
ATOM 2469 C C . MET B 1 65 ? -4.114 -1.890 -31.746 1.00 37.79 66 MET B C 1
ATOM 2470 O O . MET B 1 65 ? -4.639 -0.856 -31.324 1.00 39.78 66 MET B O 1
ATOM 2475 N N . LYS B 1 66 ? -3.709 -2.009 -33.006 1.00 36.20 67 LYS B N 1
ATOM 2476 C CA . LYS B 1 66 ? -3.897 -0.939 -33.972 1.00 36.08 67 LYS B CA 1
ATOM 2477 C C . LYS B 1 66 ? -5.133 -1.229 -34.809 1.00 32.82 67 LYS B C 1
ATOM 2478 O O . LYS B 1 66 ? -5.265 -2.317 -35.375 1.00 31.73 67 LYS B O 1
ATOM 2484 N N . GLN B 1 67 ? -6.035 -0.255 -34.877 1.00 33.39 68 GLN B N 1
ATOM 2485 C CA . GLN B 1 67 ? -7.293 -0.436 -35.586 1.00 32.03 68 GLN B CA 1
ATOM 2486 C C . GLN B 1 67 ? -7.039 -0.559 -37.080 1.00 32.53 68 GLN B C 1
ATOM 2487 O O . GLN B 1 67 ? -6.464 0.343 -37.695 1.00 33.38 68 GLN B O 1
ATOM 2493 N N . VAL B 1 68 ? -7.480 -1.673 -37.658 1.00 31.17 69 VAL B N 1
ATOM 2494 C CA . VAL B 1 68 ? -7.364 -1.914 -39.089 1.00 32.13 69 VAL B CA 1
ATOM 2495 C C . VAL B 1 68 ? -8.715 -2.010 -39.775 1.00 32.39 69 VAL B C 1
ATOM 2496 O O . VAL B 1 68 ? -8.760 -2.025 -41.015 1.00 33.45 69 VAL B O 1
ATOM 2500 N N . TYR B 1 69 ? -9.815 -2.105 -39.026 1.00 32.18 70 TYR B N 1
ATOM 2501 C CA . TYR B 1 69 ? -11.135 -2.105 -39.648 1.00 30.80 70 TYR B CA 1
ATOM 2502 C C . TYR B 1 69 ? -12.144 -1.451 -38.718 1.00 29.95 70 TYR B C 1
ATOM 2503 O O . TYR B 1 69 ? -12.091 -1.641 -37.499 1.00 28.52 70 TYR B O 1
ATOM 2512 N N . MET B 1 70 ? -13.072 -0.697 -39.307 1.00 29.87 71 MET B N 1
ATOM 2513 C CA . MET B 1 70 ? -14.178 -0.109 -38.566 1.00 30.56 71 MET B CA 1
ATOM 2514 C C . MET B 1 70 ? -15.386 0.008 -39.485 1.00 30.75 71 MET B C 1
ATOM 2515 O O . MET B 1 70 ? -15.244 0.334 -40.666 1.00 29.77 71 MET B O 1
ATOM 2520 N N . ASN B 1 71 ? -16.572 -0.268 -38.940 1.00 31.56 72 ASN B N 1
ATOM 2521 C CA . ASN B 1 71 ? -17.818 -0.054 -39.668 1.00 31.42 72 ASN B CA 1
ATOM 2522 C C . ASN B 1 71 ? -18.950 0.212 -38.683 1.00 31.08 72 ASN B C 1
ATOM 2523 O O . ASN B 1 71 ? -19.013 -0.413 -37.617 1.00 32.17 72 ASN B O 1
ATOM 2528 N N . THR B 1 72 ? -19.840 1.141 -39.043 1.00 28.80 73 THR B N 1
ATOM 2529 C CA . THR B 1 72 ? -21.052 1.403 -38.279 1.00 29.43 73 THR B CA 1
ATOM 2530 C C . THR B 1 72 ? -22.274 1.243 -39.171 1.00 29.47 73 THR B C 1
ATOM 2531 O O . THR B 1 72 ? -22.220 1.474 -40.378 1.00 29.21 73 THR B O 1
ATOM 2535 N N . THR B 1 73 ? -23.380 0.830 -38.566 1.00 32.30 74 THR B N 1
ATOM 2536 C CA . THR B 1 73 ? -24.612 0.582 -39.302 1.00 33.10 74 THR B CA 1
ATOM 2537 C C . THR B 1 73 ? -25.791 1.069 -38.478 1.00 34.81 74 THR B C 1
ATOM 2538 O O . THR B 1 73 ? -25.926 0.707 -37.303 1.00 34.50 74 THR B O 1
ATOM 2542 N N . LYS B 1 74 ? -26.636 1.886 -39.095 1.00 34.53 75 LYS B N 1
ATOM 2543 C CA . LYS B 1 74 ? -27.910 2.248 -38.493 1.00 37.57 75 LYS B CA 1
ATOM 2544 C C . LYS B 1 74 ? -28.775 1.002 -38.372 1.00 39.89 75 LYS B C 1
ATOM 2545 O O . LYS B 1 74 ? -28.910 0.234 -39.325 1.00 40.38 75 LYS B O 1
ATOM 2551 N N . VAL B 1 75 ? -29.318 0.773 -37.181 1.00 41.84 76 VAL B N 1
ATOM 2552 C CA . VAL B 1 75 ? -30.017 -0.461 -36.853 1.00 44.61 76 VAL B CA 1
ATOM 2553 C C . VAL B 1 75 ? -31.359 -0.138 -36.204 1.00 49.34 76 VAL B C 1
ATOM 2554 O O . VAL B 1 75 ? -31.504 0.858 -35.485 1.00 49.76 76 VAL B O 1
ATOM 2558 N N . LYS B 1 76 ? -32.342 -1.002 -36.455 1.00 51.48 77 LYS B N 1
ATOM 2559 C CA . LYS B 1 76 ? -33.635 -0.976 -35.784 1.00 56.49 77 LYS B CA 1
ATOM 2560 C C . LYS B 1 76 ? -33.689 -2.144 -34.809 1.00 58.24 77 LYS B C 1
ATOM 2561 O O . LYS B 1 76 ? -33.530 -3.303 -35.212 1.00 57.87 77 LYS B O 1
ATOM 2567 N N . LEU B 1 77 ? -33.893 -1.843 -33.530 1.00 58.60 78 LEU B N 1
ATOM 2568 C CA . LEU B 1 77 ? -33.860 -2.873 -32.503 1.00 59.33 78 LEU B CA 1
ATOM 2569 C C . LEU B 1 77 ? -35.117 -3.729 -32.516 1.00 62.04 78 LEU B C 1
ATOM 2570 O O . LEU B 1 77 ? -36.231 -3.232 -32.704 1.00 63.12 78 LEU B O 1
ATOM 2575 N N . SER B 1 78 ? -34.923 -5.031 -32.301 1.00 58.50 79 SER B N 1
ATOM 2576 C CA . SER B 1 78 ? -36.011 -5.997 -32.365 1.00 60.39 79 SER B CA 1
ATOM 2577 C C . SER B 1 78 ? -36.662 -6.269 -31.016 1.00 60.29 79 SER B C 1
ATOM 2578 O O . SER B 1 78 ? -37.838 -6.646 -30.976 1.00 63.24 79 SER B O 1
ATOM 2581 N N . CYS B 1 79 ? -35.940 -6.097 -29.913 1.00 58.15 80 CYS B N 1
ATOM 2582 C CA . CYS B 1 79 ? -36.491 -6.394 -28.598 1.00 55.69 80 CYS B CA 1
ATOM 2583 C C . CYS B 1 79 ? -35.763 -5.562 -27.554 1.00 50.19 80 CYS B C 1
ATOM 2584 O O . CYS B 1 79 ? -34.615 -5.153 -27.768 1.00 47.40 80 CYS B O 1
ATOM 2587 N N . PRO B 1 80 ? -36.394 -5.303 -26.410 1.00 52.33 81 PRO B N 1
ATOM 2588 C CA . PRO B 1 80 ? -35.729 -4.524 -25.358 1.00 50.39 81 PRO B CA 1
ATOM 2589 C C . PRO B 1 80 ? -34.639 -5.333 -24.670 1.00 47.24 81 PRO B C 1
ATOM 2590 O O . PRO B 1 80 ? -34.524 -6.549 -24.826 1.00 46.30 81 PRO B O 1
ATOM 2594 N N . TYR B 1 81 ? -33.832 -4.630 -23.878 1.00 48.01 82 TYR B N 1
ATOM 2595 C CA . TYR B 1 81 ? -32.845 -5.294 -23.040 1.00 44.85 82 TYR B CA 1
ATOM 2596 C C . TYR B 1 81 ? -33.530 -5.961 -21.855 1.00 45.32 82 TYR B C 1
ATOM 2597 O O . TYR B 1 81 ? -34.308 -5.324 -21.140 1.00 47.90 82 TYR B O 1
ATOM 2606 N N . LYS B 1 82 ? -33.243 -7.245 -21.653 1.00 41.56 83 LYS B N 1
ATOM 2607 C CA . LYS B 1 82 ? -33.652 -7.958 -20.449 1.00 41.18 83 LYS B CA 1
ATOM 2608 C C . LYS B 1 82 ? -32.515 -8.886 -20.058 1.00 39.14 83 LYS B C 1
ATOM 2609 O O . LYS B 1 82 ? -32.088 -9.713 -20.870 1.00 37.98 83 LYS B O 1
ATOM 2615 N N . SER B 1 83 ? -32.027 -8.745 -18.827 1.00 40.57 84 SER B N 1
ATOM 2616 C CA . SER B 1 83 ? -30.873 -9.518 -18.380 1.00 38.24 84 SER B CA 1
ATOM 2617 C C . SER B 1 83 ? -31.139 -11.014 -18.504 1.00 37.03 84 SER B C 1
ATOM 2618 O O . SER B 1 83 ? -32.249 -11.487 -18.249 1.00 38.18 84 SER B O 1
ATOM 2621 N N . SER B 1 84 ? -30.099 -11.746 -18.904 1.00 35.20 85 SER B N 1
ATOM 2622 C CA . SER B 1 84 ? -30.055 -13.163 -19.265 1.00 37.05 85 SER B CA 1
ATOM 2623 C C . SER B 1 84 ? -30.581 -13.393 -20.678 1.00 37.00 85 SER B C 1
ATOM 2624 O O . SER B 1 84 ? -30.564 -14.542 -21.145 1.00 36.30 85 SER B O 1
ATOM 2627 N N . TYR B 1 85 ? -31.011 -12.346 -21.391 1.00 36.14 86 TYR B N 1
ATOM 2628 C CA . TYR B 1 85 ? -31.558 -12.486 -22.738 1.00 37.52 86 TYR B CA 1
ATOM 2629 C C . TYR B 1 85 ? -30.952 -11.464 -23.693 1.00 35.80 86 TYR B C 1
ATOM 2630 O O . TYR B 1 85 ? -31.563 -11.114 -24.707 1.00 36.64 86 TYR B O 1
ATOM 2639 N N . LEU B 1 86 ? -29.734 -11.005 -23.391 1.00 36.72 87 LEU B N 1
ATOM 2640 C CA . LEU B 1 86 ? -29.081 -9.983 -24.205 1.00 36.29 87 LEU B CA 1
ATOM 2641 C C . LEU B 1 86 ? -28.883 -10.431 -25.649 1.00 37.17 87 LEU B C 1
ATOM 2642 O O . LEU B 1 86 ? -28.974 -9.606 -26.566 1.00 38.84 87 LEU B O 1
ATOM 2647 N N . ALA B 1 87 ? -28.636 -11.727 -25.868 1.00 34.37 88 ALA B N 1
ATOM 2648 C CA . ALA B 1 87 ? -28.283 -12.220 -27.198 1.00 33.77 88 ALA B CA 1
ATOM 2649 C C . ALA B 1 87 ? -29.359 -11.887 -28.223 1.00 35.63 88 ALA B C 1
ATOM 2650 O O . ALA B 1 87 ? -29.057 -11.422 -29.329 1.00 35.56 88 ALA B O 1
ATOM 2652 N N . PHE B 1 88 ? -30.624 -12.102 -27.865 1.00 36.27 89 PHE B N 1
ATOM 2653 C CA . PHE B 1 88 ? -31.712 -11.873 -28.806 1.00 39.31 89 PHE B CA 1
ATOM 2654 C C . PHE B 1 88 ? -31.835 -10.406 -29.193 1.00 41.57 89 PHE B C 1
ATOM 2655 O O . PHE B 1 88 ? -32.464 -10.089 -30.211 1.00 42.96 89 PHE B O 1
ATOM 2663 N N . ARG B 1 89 ? -31.223 -9.511 -28.421 1.00 41.53 90 ARG B N 1
ATOM 2664 C CA . ARG B 1 89 ? -31.215 -8.100 -28.774 1.00 42.45 90 ARG B CA 1
ATOM 2665 C C . ARG B 1 89 ? -30.156 -7.778 -29.818 1.00 41.44 90 ARG B C 1
ATOM 2666 O O . ARG B 1 89 ? -30.359 -6.880 -30.640 1.00 41.86 90 ARG B O 1
ATOM 2674 N N . GLU B 1 90 ? -29.028 -8.490 -29.826 1.00 37.64 91 GLU B N 1
ATOM 2675 C CA . GLU B 1 90 ? -27.938 -8.083 -30.700 1.00 38.06 91 GLU B CA 1
ATOM 2676 C C . GLU B 1 90 ? -27.459 -9.173 -31.650 1.00 36.23 91 GLU B C 1
ATOM 2677 O O . GLU B 1 90 ? -26.464 -8.963 -32.356 1.00 36.06 91 GLU B O 1
ATOM 2683 N N . ILE B 1 91 ? -28.156 -10.306 -31.730 1.00 35.34 92 ILE B N 1
ATOM 2684 C CA . ILE B 1 91 ? -27.708 -11.370 -32.618 1.00 34.70 92 ILE B CA 1
ATOM 2685 C C . ILE B 1 91 ? -27.757 -10.899 -34.068 1.00 35.64 92 ILE B C 1
ATOM 2686 O O . ILE B 1 91 ? -26.797 -11.080 -34.826 1.00 35.17 92 ILE B O 1
ATOM 2691 N N . GLU B 1 92 ? -28.858 -10.244 -34.467 1.00 35.56 93 GLU B N 1
ATOM 2692 C CA . GLU B 1 92 ? -28.984 -9.826 -35.864 1.00 37.95 93 GLU B CA 1
ATOM 2693 C C . GLU B 1 92 ? -27.990 -8.734 -36.248 1.00 34.61 93 GLU B C 1
ATOM 2694 O O . GLU B 1 92 ? -27.355 -8.862 -37.310 1.00 34.33 93 GLU B O 1
ATOM 2700 N N . PRO B 1 93 ? -27.815 -7.645 -35.480 1.00 34.96 94 PRO B N 1
ATOM 2701 C CA . PRO B 1 93 ? -26.790 -6.656 -35.873 1.00 33.35 94 PRO B CA 1
ATOM 2702 C C . PRO B 1 93 ? -25.398 -7.249 -35.980 1.00 30.68 94 PRO B C 1
ATOM 2703 O O . PRO B 1 93 ? -24.686 -6.997 -36.966 1.00 29.58 94 PRO B O 1
ATOM 2707 N N . PHE B 1 94 ? -25.022 -8.093 -35.019 1.00 29.51 95 PHE B N 1
ATO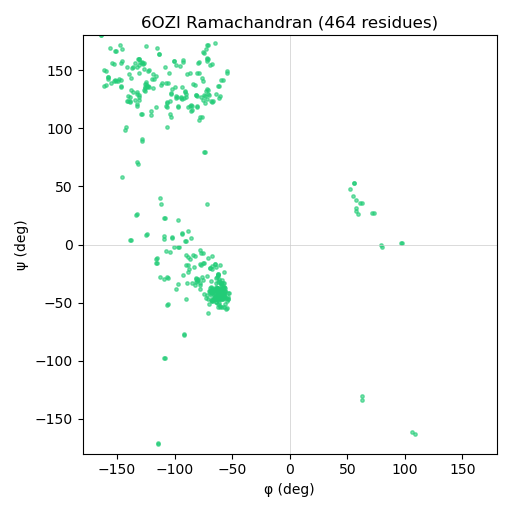M 2708 C CA . PHE B 1 94 ? -23.710 -8.723 -35.054 1.00 29.04 95 PHE B CA 1
ATOM 2709 C C . PHE B 1 94 ? -23.516 -9.502 -36.348 1.00 30.61 95 PHE B C 1
ATOM 2710 O O . PHE B 1 94 ? -22.571 -9.240 -37.108 1.00 32.27 95 PHE B O 1
ATOM 2718 N N . GLN B 1 95 ? -24.446 -10.411 -36.654 1.00 27.26 96 GLN B N 1
ATOM 2719 C CA . GLN B 1 95 ? -24.327 -11.185 -37.884 1.00 32.04 96 GLN B CA 1
ATOM 2720 C C . GLN B 1 95 ? -24.170 -10.255 -39.073 1.00 33.11 96 GLN B C 1
ATOM 2721 O O . GLN B 1 95 ? -23.271 -10.448 -39.903 1.00 32.52 96 GLN B O 1
ATOM 2727 N N . GLN B 1 96 ? -24.941 -9.160 -39.093 1.00 34.85 97 GLN B N 1
ATOM 2728 C CA . GLN B 1 96 ? -24.853 -8.241 -40.221 1.00 35.74 97 GLN B CA 1
ATOM 2729 C C . GLN B 1 96 ? -23.444 -7.681 -40.334 1.00 31.33 97 GLN B C 1
ATOM 2730 O O . GLN B 1 96 ? -22.774 -7.862 -41.362 1.00 29.66 97 GLN B O 1
ATOM 2736 N N . GLU B 1 97 ? -22.932 -7.109 -39.236 1.00 30.63 98 GLU B N 1
ATOM 2737 C CA . GLU B 1 97 ? -21.581 -6.564 -39.279 1.00 29.75 98 GLU B CA 1
ATOM 2738 C C . GLU B 1 97 ? -20.595 -7.642 -39.696 1.00 30.23 98 GLU B C 1
ATOM 2739 O O . GLU B 1 97 ? -19.764 -7.423 -40.591 1.00 28.97 98 GLU B O 1
ATOM 2745 N N . LEU B 1 98 ? -20.751 -8.849 -39.140 1.00 30.26 99 LEU B N 1
ATOM 2746 C CA . LEU B 1 98 ? -19.788 -9.901 -39.427 1.00 29.85 99 LEU B CA 1
ATOM 2747 C C . LEU B 1 98 ? -19.773 -10.199 -40.912 1.00 31.06 99 LEU B C 1
ATOM 2748 O O . LEU B 1 98 ? -18.712 -10.186 -41.550 1.00 31.63 99 LEU B O 1
ATOM 2753 N N . GLN B 1 99 ? -20.960 -10.355 -41.503 1.00 29.84 100 GLN B N 1
ATOM 2754 C CA . GLN B 1 99 ? -20.997 -10.669 -42.920 1.00 30.91 100 GLN B CA 1
ATOM 2755 C C . GLN B 1 99 ? -20.357 -9.544 -43.718 1.00 31.56 100 GLN B C 1
ATOM 2756 O O . GLN B 1 99 ? -19.511 -9.791 -44.593 1.00 33.03 100 GLN B O 1
ATOM 2762 N N . LEU B 1 100 ? -20.654 -8.297 -43.340 1.00 31.88 101 LEU B N 1
ATOM 2763 C CA . LEU B 1 100 ? -20.080 -7.163 -44.052 1.00 32.41 101 LEU B CA 1
ATOM 2764 C C . LEU B 1 100 ? -18.557 -7.206 -43.973 1.00 31.58 101 LEU B C 1
ATOM 2765 O O . LEU B 1 100 ? -17.869 -7.105 -44.998 1.00 32.33 101 LEU B O 1
ATOM 2770 N N . LEU B 1 101 ? -18.015 -7.460 -42.776 1.00 30.39 102 LEU B N 1
ATOM 2771 C CA . LEU B 1 101 ? -16.563 -7.539 -42.650 1.00 30.42 102 LEU B CA 1
ATOM 2772 C C . LEU B 1 101 ? -16.018 -8.632 -43.554 1.00 33.07 102 LEU B C 1
ATOM 2773 O O . LEU B 1 101 ? -15.095 -8.400 -44.348 1.00 33.43 102 LEU B O 1
ATOM 2778 N N . LYS B 1 102 ? -16.652 -9.809 -43.521 1.00 31.35 103 LYS B N 1
ATOM 2779 C CA . LYS B 1 102 ? -16.149 -10.910 -44.326 1.00 33.68 103 LYS B CA 1
ATOM 2780 C C . LYS B 1 102 ? -16.204 -10.567 -45.802 1.00 33.93 103 LYS B C 1
ATOM 2781 O O . LYS B 1 102 ? -15.320 -10.967 -46.567 1.00 34.78 103 LYS B O 1
ATOM 2787 N N . ALA B 1 103 ? -17.194 -9.776 -46.211 1.00 34.35 104 ALA B N 1
ATOM 2788 C CA . ALA B 1 103 ? -17.279 -9.430 -47.622 1.00 34.84 104 ALA B CA 1
ATOM 2789 C C . ALA B 1 103 ? -16.274 -8.350 -47.994 1.00 36.14 104 ALA B C 1
ATOM 2790 O O . ALA B 1 103 ? -15.748 -8.366 -49.108 1.00 37.93 104 ALA B O 1
ATOM 2792 N N . LYS B 1 104 ? -15.965 -7.430 -47.081 1.00 35.13 105 LYS B N 1
ATOM 2793 C CA . LYS B 1 104 ? -15.149 -6.292 -47.492 1.00 36.98 105 LYS B CA 1
ATOM 2794 C C . LYS B 1 104 ? -13.666 -6.574 -47.322 1.00 36.71 105 LYS B C 1
ATOM 2795 O O . LYS B 1 104 ? -12.867 -6.288 -48.218 1.00 38.64 105 LYS B O 1
ATOM 2801 N N . LYS B 1 105 ? -13.289 -7.118 -46.171 1.00 36.05 106 LYS B N 1
ATOM 2802 C CA . LYS B 1 105 ? -11.895 -7.386 -45.830 1.00 36.05 106 LYS B CA 1
ATOM 2803 C C . LYS B 1 105 ? -11.769 -8.797 -45.276 1.00 34.93 106 LYS B C 1
ATOM 2804 O O . LYS B 1 105 ? -11.523 -8.993 -44.081 1.00 34.19 106 LYS B O 1
ATOM 2810 N N . PRO B 1 106 ? -11.925 -9.811 -46.130 1.00 36.28 107 PRO B N 1
ATOM 2811 C CA . PRO B 1 106 ? -11.851 -11.194 -45.637 1.00 35.39 107 PRO B CA 1
ATOM 2812 C C . PRO B 1 106 ? -10.512 -11.536 -45.025 1.00 34.31 107 PRO B C 1
ATOM 2813 O O . PRO B 1 106 ? -10.454 -12.369 -44.111 1.00 33.72 107 PRO B O 1
ATOM 2817 N N . ASN B 1 107 ? -9.429 -10.909 -45.486 1.00 35.89 108 ASN B N 1
ATOM 2818 C CA . ASN B 1 107 ? -8.119 -11.184 -44.916 1.00 37.42 108 ASN B CA 1
ATOM 2819 C C . ASN B 1 107 ? -7.924 -10.527 -43.556 1.00 36.94 108 ASN B C 1
ATOM 2820 O O . ASN B 1 107 ? -6.930 -10.819 -42.880 1.00 36.45 108 ASN B O 1
ATOM 2825 N N . LEU B 1 108 ? -8.864 -9.692 -43.119 1.00 35.62 109 LEU B N 1
ATOM 2826 C CA . LEU B 1 108 ? -8.801 -9.078 -41.802 1.00 34.89 109 LEU B CA 1
ATOM 2827 C C . LEU B 1 108 ? -9.733 -9.740 -40.797 1.00 36.02 109 LEU B C 1
ATOM 2828 O O . LEU B 1 108 ? -9.872 -9.236 -39.677 1.00 37.88 109 LEU B O 1
ATOM 2833 N N . GLU B 1 109 ? -10.375 -10.844 -41.162 1.00 34.57 110 GLU B N 1
ATOM 2834 C CA . GLU B 1 109 ? -11.261 -11.512 -40.220 1.00 34.56 110 GLU B CA 1
ATOM 2835 C C . GLU B 1 109 ? -10.463 -11.962 -39.000 1.00 32.48 110 GLU B C 1
ATOM 2836 O O . GLU B 1 109 ? -9.450 -12.663 -39.149 1.00 31.35 110 GLU B O 1
ATOM 2842 N N . PRO B 1 110 ? -10.876 -11.593 -37.796 1.00 33.49 111 PRO B N 1
ATOM 2843 C CA . PRO B 1 110 ? -10.080 -11.909 -36.609 1.00 32.61 111 PRO B CA 1
ATOM 2844 C C . PRO B 1 110 ? -10.263 -13.350 -36.162 1.00 32.86 111 PRO B C 1
ATOM 2845 O O . PRO B 1 110 ? -11.251 -14.017 -36.477 1.00 32.46 111 PRO B O 1
ATOM 2849 N N . GLN B 1 111 ? -9.261 -13.837 -35.432 1.00 34.03 112 GLN B N 1
ATOM 2850 C CA . GLN B 1 111 ? -9.356 -15.169 -34.856 1.00 34.22 112 GLN B CA 1
ATOM 2851 C C . GLN B 1 111 ? -10.272 -15.211 -33.640 1.00 33.23 112 GLN B C 1
ATOM 2852 O O . GLN B 1 111 ? -10.682 -16.306 -33.237 1.00 34.83 112 GLN B O 1
ATOM 2858 N N . VAL B 1 112 ? -10.605 -14.059 -33.055 1.00 29.75 113 VAL B N 1
ATOM 2859 C CA . VAL B 1 112 ? -11.455 -14.018 -31.867 1.00 27.99 113 VAL B CA 1
ATOM 2860 C C . VAL B 1 112 ? -12.088 -12.637 -31.762 1.00 29.63 113 VAL B C 1
ATOM 2861 O O . VAL B 1 112 ? -11.452 -11.622 -32.055 1.00 31.07 113 VAL B O 1
ATOM 2865 N N . PHE B 1 113 ? -13.346 -12.607 -31.325 1.00 29.42 114 PHE B N 1
ATOM 2866 C CA . PHE B 1 113 ? -14.051 -11.375 -30.999 1.00 27.45 114 PHE B CA 1
ATOM 2867 C C . PHE B 1 113 ? -14.175 -11.239 -29.486 1.00 27.88 114 PHE B C 1
ATOM 2868 O O . PHE B 1 113 ? -14.434 -12.223 -28.786 1.00 26.70 114 PHE B O 1
ATOM 2876 N N . LEU B 1 114 ? -13.985 -10.019 -28.984 1.00 26.52 115 LEU B N 1
ATOM 2877 C CA . LEU B 1 114 ? -14.388 -9.674 -27.629 1.00 26.55 115 LEU B CA 1
ATOM 2878 C C . LEU B 1 114 ? -15.787 -9.079 -27.685 1.00 26.70 115 LEU B C 1
ATOM 2879 O O . LEU B 1 114 ? -16.023 -8.107 -28.407 1.00 27.18 115 LEU B O 1
ATOM 2884 N N . LEU B 1 115 ? -16.707 -9.645 -26.919 1.00 25.39 116 LEU B N 1
ATOM 2885 C CA . LEU B 1 115 ? -18.092 -9.200 -26.926 1.00 27.78 116 LEU B CA 1
ATOM 2886 C C . LEU B 1 115 ? -18.480 -8.686 -25.548 1.00 31.09 116 LEU B C 1
ATOM 2887 O O . LEU B 1 115 ? -18.040 -9.222 -24.525 1.00 31.15 116 LEU B O 1
ATOM 2892 N N . ASP B 1 116 ? -19.280 -7.622 -25.534 1.00 31.21 117 ASP B N 1
ATOM 2893 C CA . ASP B 1 116 ? -19.683 -6.996 -24.283 1.00 33.38 117 ASP B CA 1
ATOM 2894 C C . ASP B 1 116 ? -20.667 -7.892 -23.549 1.00 33.45 117 ASP B C 1
ATOM 2895 O O . ASP B 1 116 ? -21.717 -8.246 -24.086 1.00 35.41 117 ASP B O 1
ATOM 2900 N N . GLY B 1 117 ? -20.356 -8.216 -22.309 1.00 33.81 118 GLY B N 1
ATOM 2901 C CA . GLY B 1 117 ? -21.182 -9.095 -21.515 1.00 33.57 118 GLY B CA 1
ATOM 2902 C C . GLY B 1 117 ? -20.547 -10.455 -21.301 1.00 31.49 118 GLY B C 1
ATOM 2903 O O . GLY B 1 117 ? -19.348 -10.664 -21.507 1.00 32.27 118 GLY B O 1
ATOM 2904 N N . ASN B 1 118 ? -21.383 -11.404 -20.898 1.00 30.61 119 ASN B N 1
ATOM 2905 C CA . ASN B 1 118 ? -20.923 -12.707 -20.447 1.00 29.49 119 ASN B CA 1
ATOM 2906 C C . ASN B 1 118 ? -21.063 -13.766 -21.532 1.00 28.28 119 ASN B C 1
ATOM 2907 O O . ASN B 1 118 ? -21.864 -13.642 -22.466 1.00 29.16 119 ASN B O 1
ATOM 2912 N N . GLY B 1 119 ? -20.273 -14.828 -21.382 1.00 27.13 120 GLY B N 1
ATOM 2913 C CA . GLY B 1 119 ? -20.446 -16.017 -22.189 1.00 27.55 120 GLY B CA 1
ATOM 2914 C C . GLY B 1 119 ? -20.991 -17.174 -21.372 1.00 29.34 120 GLY B C 1
ATOM 2915 O O . GLY B 1 119 ? -22.200 -17.258 -21.135 1.00 29.35 120 GLY B O 1
ATOM 2916 N N . PHE B 1 120 ? -20.100 -18.064 -20.920 1.00 29.02 121 PHE B N 1
ATOM 2917 C CA . PHE B 1 120 ? -20.517 -19.191 -20.089 1.00 29.63 121 PHE B CA 1
ATOM 2918 C C . PHE B 1 120 ? -21.122 -18.719 -18.768 1.00 31.53 121 PHE B C 1
ATOM 2919 O O . PHE B 1 120 ? -21.957 -19.415 -18.183 1.00 32.55 121 PHE B O 1
ATOM 2927 N N . PHE B 1 121 ? -20.734 -17.529 -18.304 1.00 31.15 122 PHE B N 1
ATOM 2928 C CA . PHE B 1 121 ? -21.158 -16.958 -17.023 1.00 31.42 122 PHE B CA 1
ATOM 2929 C C . PHE B 1 121 ? -22.611 -16.495 -17.140 1.00 32.07 122 PHE B C 1
ATOM 2930 O O . PHE B 1 121 ? -22.914 -15.308 -17.290 1.00 30.64 122 PHE B O 1
ATOM 2938 N N . HIS B 1 122 ? -23.532 -17.454 -17.040 1.00 32.83 123 HIS B N 1
ATOM 2939 C CA . HIS B 1 122 ? -24.920 -17.200 -17.401 1.00 33.01 123 HIS B CA 1
ATOM 2940 C C . HIS B 1 122 ? -25.814 -18.260 -16.774 1.00 33.65 123 HIS B C 1
ATOM 2941 O O . HIS B 1 122 ? -25.401 -19.407 -16.590 1.00 34.06 123 HIS B O 1
ATOM 2948 N N . ILE B 1 123 ? -27.056 -17.857 -16.476 1.00 35.57 124 ILE B N 1
ATOM 2949 C CA . ILE B 1 123 ? -28.012 -18.721 -15.783 1.00 35.33 124 ILE B CA 1
ATOM 2950 C C . ILE B 1 123 ? -28.156 -20.062 -16.492 1.00 34.59 124 ILE B C 1
ATOM 2951 O O . ILE B 1 123 ? -28.205 -21.119 -15.852 1.00 33.73 124 ILE B O 1
ATOM 2956 N N . ARG B 1 124 ? -28.214 -20.047 -17.822 1.00 35.12 125 ARG B N 1
ATOM 2957 C CA . ARG B 1 124 ? -28.288 -21.275 -18.599 1.00 34.80 125 ARG B CA 1
ATOM 2958 C C . ARG B 1 124 ? -26.995 -21.541 -19.362 1.00 34.53 125 ARG B C 1
ATOM 2959 O O . ARG B 1 124 ? -27.002 -22.262 -20.365 1.00 33.86 125 ARG B O 1
ATOM 2967 N N . ARG B 1 125 ? -25.883 -20.967 -18.895 1.00 34.13 126 ARG B N 1
ATOM 2968 C CA . ARG B 1 125 ? -24.559 -21.202 -19.468 1.00 33.11 126 ARG B CA 1
ATOM 2969 C C . ARG B 1 125 ? -24.508 -20.840 -20.949 1.00 32.71 126 ARG B C 1
ATOM 2970 O O . ARG B 1 125 ? -23.753 -21.439 -21.717 1.00 31.23 126 ARG B O 1
ATOM 2978 N N . CYS B 1 126 ? -25.300 -19.855 -21.359 1.00 32.62 127 CYS B N 1
ATOM 2979 C CA . CYS B 1 126 ? -25.391 -19.474 -22.760 1.00 32.14 127 CYS B CA 1
ATOM 2980 C C . CYS B 1 126 ? -25.599 -17.963 -22.870 1.00 31.87 127 CYS B C 1
ATOM 2981 O O . CYS B 1 126 ? -26.571 -17.476 -23.445 1.00 32.51 127 CYS B O 1
ATOM 2984 N N . GLY B 1 127 ? -24.665 -17.196 -22.310 1.00 31.88 128 GLY B N 1
ATOM 2985 C CA . GLY B 1 127 ? -24.696 -15.754 -22.435 1.00 29.51 128 GLY B CA 1
ATOM 2986 C C . GLY B 1 127 ? -24.497 -15.298 -23.869 1.00 29.41 128 GLY B C 1
ATOM 2987 O O . GLY B 1 127 ? -24.217 -16.079 -24.779 1.00 28.53 128 GLY B O 1
ATOM 2988 N N . ALA B 1 128 ? -24.652 -13.986 -24.060 1.00 29.44 129 ALA B N 1
ATOM 2989 C CA . ALA B 1 128 ? -24.662 -13.412 -25.401 1.00 29.01 129 ALA B CA 1
ATOM 2990 C C . ALA B 1 128 ? -23.376 -13.712 -26.163 1.00 30.02 129 ALA B C 1
ATOM 2991 O O . ALA B 1 128 ? -23.411 -13.949 -27.376 1.00 31.11 129 ALA B O 1
ATOM 2993 N N . ALA B 1 129 ? -22.229 -13.697 -25.479 1.00 28.35 130 ALA B N 1
ATOM 2994 C CA . ALA B 1 129 ? -20.965 -13.955 -26.165 1.00 27.80 130 ALA B CA 1
ATOM 2995 C C . ALA B 1 129 ? -20.929 -15.373 -26.724 1.00 28.48 130 ALA B C 1
ATOM 2996 O O . ALA B 1 129 ? -20.565 -15.592 -27.888 1.00 30.00 130 ALA B O 1
ATOM 2998 N N . SER B 1 130 ? -21.316 -16.351 -25.906 1.00 26.66 131 SER B N 1
ATOM 2999 C CA . SER B 1 130 ? -21.377 -17.729 -26.375 1.00 27.24 131 SER B CA 1
ATOM 3000 C C . SER B 1 130 ? -22.435 -17.893 -27.461 1.00 29.01 131 SER B C 1
ATOM 3001 O O . SER B 1 130 ? -22.184 -18.523 -28.496 1.00 28.31 131 SER B O 1
ATOM 3004 N N . HIS B 1 131 ? -23.622 -17.322 -27.239 1.00 29.65 132 HIS B N 1
ATOM 3005 C CA . HIS B 1 131 ? -24.727 -17.420 -28.193 1.00 30.89 132 HIS B CA 1
ATOM 3006 C C . HIS B 1 131 ? -24.312 -16.928 -29.578 1.00 30.32 132 HIS B C 1
ATOM 3007 O O . HIS B 1 131 ? -24.424 -17.655 -30.579 1.00 32.99 132 HIS B O 1
ATOM 3014 N N . LEU B 1 132 ? -23.817 -15.690 -29.649 1.00 28.56 133 LEU B N 1
ATOM 3015 C CA . LEU B 1 132 ? -23.382 -15.125 -30.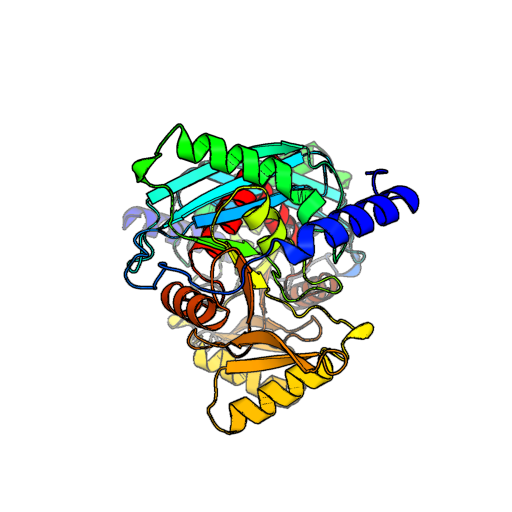922 1.00 27.98 133 LEU B CA 1
ATOM 3016 C C . LEU B 1 132 ? -22.228 -15.923 -31.519 1.00 28.89 133 LEU B C 1
ATOM 3017 O O . LEU B 1 132 ? -22.141 -16.081 -32.742 1.00 27.46 133 LEU B O 1
ATOM 3022 N N . GLY B 1 133 ? -21.318 -16.413 -30.671 1.00 29.03 134 GLY B N 1
ATOM 3023 C CA . GLY B 1 133 ? -20.224 -17.233 -31.175 1.00 29.00 134 GLY B CA 1
ATOM 3024 C C . GLY B 1 133 ? -20.697 -18.491 -31.881 1.00 29.18 134 GLY B C 1
ATOM 3025 O O . GLY B 1 133 ? -20.234 -18.814 -32.978 1.00 28.91 134 GLY B O 1
ATOM 3026 N N . VAL B 1 134 ? -21.631 -19.219 -31.261 1.00 27.54 135 VAL B N 1
ATOM 3027 C CA . VAL B 1 134 ? -22.050 -20.491 -31.837 1.00 29.37 135 VAL B CA 1
ATOM 3028 C C . VAL B 1 134 ? -22.935 -20.270 -33.062 1.00 31.30 135 VAL B C 1
ATOM 3029 O O . VAL B 1 134 ? -22.767 -20.948 -34.082 1.00 31.73 135 VAL B O 1
ATOM 3033 N N . LEU B 1 135 ? -23.872 -19.312 -33.002 1.00 31.74 136 LEU B N 1
ATOM 3034 C CA . LEU B 1 135 ? -24.753 -19.097 -34.151 1.00 32.62 136 LEU B CA 1
ATOM 3035 C C . LEU B 1 135 ? -24.025 -18.543 -35.368 1.00 33.45 136 LEU B C 1
ATOM 3036 O O . LEU B 1 135 ? -24.622 -18.476 -36.448 1.00 35.80 136 LEU B O 1
ATOM 3041 N N . SER B 1 136 ? -22.769 -18.132 -35.224 1.00 32.39 137 SER B N 1
ATOM 3042 C CA A SER B 1 136 ? -21.975 -17.641 -36.341 0.65 31.99 137 SER B CA 1
ATOM 3043 C CA B SER B 1 136 ? -21.974 -17.641 -36.340 0.35 31.96 137 SER B CA 1
ATOM 3044 C C . SER B 1 136 ? -20.686 -18.425 -36.526 1.00 31.70 137 SER B C 1
ATOM 3045 O O . SER B 1 136 ? -19.882 -18.069 -37.398 1.00 30.32 137 SER B O 1
ATOM 3050 N N . ASN B 1 137 ? -20.466 -19.469 -35.726 1.00 32.11 138 ASN B N 1
ATOM 3051 C CA . ASN B 1 137 ? -19.281 -20.313 -35.826 1.00 33.49 138 ASN B CA 1
ATOM 3052 C C . ASN B 1 137 ? -17.996 -19.485 -35.738 1.00 31.92 138 ASN B C 1
ATOM 3053 O O . ASN B 1 137 ? -17.039 -19.704 -36.483 1.00 32.45 138 ASN B O 1
ATOM 3058 N N . THR B 1 138 ? -17.970 -18.514 -34.826 1.00 30.99 139 THR B N 1
ATOM 3059 C CA A THR B 1 138 ? -16.783 -17.708 -34.595 0.30 30.19 139 THR B CA 1
ATOM 3060 C CA B THR B 1 138 ? -16.780 -17.711 -34.595 0.70 30.13 139 THR B CA 1
ATOM 3061 C C . THR B 1 138 ? -16.327 -17.858 -33.149 1.00 28.88 139 THR B C 1
ATOM 3062 O O . THR B 1 138 ? -17.120 -18.172 -32.256 1.00 27.15 139 THR B O 1
ATOM 3069 N N . ARG B 1 139 ? -15.037 -17.636 -32.936 1.00 28.75 140 ARG B N 1
ATOM 3070 C CA . ARG B 1 139 ? -14.444 -17.707 -31.613 1.00 29.24 140 ARG B CA 1
ATOM 3071 C C . ARG B 1 139 ? -14.725 -16.403 -30.874 1.00 27.14 140 ARG B C 1
ATOM 3072 O O . ARG B 1 139 ? -14.477 -15.319 -31.406 1.00 25.41 140 ARG B O 1
ATOM 3080 N N . THR B 1 140 ? -15.273 -16.502 -29.663 1.00 25.51 141 THR B N 1
ATOM 3081 C CA . THR B 1 140 ? -15.666 -15.315 -28.913 1.00 27.01 141 THR B CA 1
ATOM 3082 C C . THR B 1 140 ? -15.251 -15.422 -27.453 1.00 27.03 141 THR B C 1
ATOM 3083 O O . THR B 1 140 ? -15.131 -16.518 -26.890 1.00 26.75 141 THR B O 1
ATOM 3087 N N . ILE B 1 141 ? -15.048 -14.251 -26.851 1.00 27.73 142 ILE B N 1
ATOM 3088 C CA . ILE B 1 141 ? -14.750 -14.094 -25.433 1.00 27.15 142 ILE B CA 1
ATOM 3089 C C . ILE B 1 141 ? -15.773 -13.132 -24.845 1.00 28.15 142 ILE B C 1
ATOM 3090 O O . ILE B 1 141 ? -16.109 -12.118 -25.462 1.00 28.56 142 ILE B O 1
ATOM 3095 N N . GLY B 1 142 ? -16.266 -13.445 -23.644 1.00 27.77 143 GLY B N 1
ATOM 3096 C CA . GLY B 1 142 ? -17.181 -12.563 -22.946 1.00 26.89 143 GLY B CA 1
ATOM 3097 C C . GLY B 1 142 ? -16.435 -11.654 -21.986 1.00 27.18 143 GLY B C 1
ATOM 3098 O O . GLY B 1 142 ? -15.662 -12.122 -21.145 1.00 27.88 143 GLY B O 1
ATOM 3099 N N . VAL B 1 143 ? -16.665 -10.353 -22.126 1.00 28.13 144 VAL B N 1
ATOM 3100 C CA . VAL B 1 143 ? -16.053 -9.339 -21.274 1.00 29.88 144 VAL B CA 1
ATOM 3101 C C . VAL B 1 143 ? -17.167 -8.446 -20.749 1.00 30.32 144 VAL B C 1
ATOM 3102 O O . VAL B 1 143 ? -17.784 -7.697 -21.517 1.00 31.56 144 VAL B O 1
ATOM 3106 N N . ALA B 1 144 ? -17.422 -8.520 -19.447 1.00 28.03 145 ALA B N 1
ATOM 3107 C CA . ALA B 1 144 ? -18.463 -7.740 -18.800 1.00 29.21 145 ALA B CA 1
ATOM 3108 C C . ALA B 1 144 ? -17.832 -6.703 -17.879 1.00 32.02 145 ALA B C 1
ATOM 3109 O O . ALA B 1 144 ? -16.889 -7.008 -17.139 1.00 33.26 145 ALA B O 1
ATOM 3111 N N . LYS B 1 145 ? -18.375 -5.483 -17.914 1.00 31.34 146 LYS B N 1
ATOM 3112 C CA . LYS B 1 145 ? -17.869 -4.385 -17.101 1.00 33.45 146 LYS B CA 1
ATOM 3113 C C . LYS B 1 145 ? -18.507 -4.323 -15.726 1.00 35.08 146 LYS B C 1
ATOM 3114 O O . LYS B 1 145 ? -17.967 -3.650 -14.839 1.00 37.90 146 LYS B O 1
ATOM 3120 N N . SER B 1 146 ? -19.648 -4.981 -15.537 1.00 33.84 147 SER B N 1
ATOM 3121 C CA . SER B 1 146 ? -20.291 -5.099 -14.238 1.00 35.54 147 SER B CA 1
ATOM 3122 C C . SER B 1 146 ? -20.653 -6.558 -13.987 1.00 34.57 147 SER B C 1
ATOM 3123 O O . SER B 1 146 ? -20.765 -7.363 -14.915 1.00 32.29 147 SER B O 1
ATOM 3126 N N . LEU B 1 147 ? -20.852 -6.890 -12.717 1.00 37.68 148 LEU B N 1
ATOM 3127 C CA . LEU B 1 147 ? -21.055 -8.273 -12.309 1.00 37.62 148 LEU B CA 1
ATOM 3128 C C . LEU B 1 147 ? -22.535 -8.638 -12.324 1.00 37.10 148 LEU B C 1
ATOM 3129 O O . LEU B 1 147 ? -23.354 -7.962 -11.693 1.00 38.75 148 LEU B O 1
ATOM 3134 N N . ILE B 1 148 ? -22.869 -9.729 -13.014 1.00 34.81 149 ILE B N 1
ATOM 3135 C CA . ILE B 1 148 ? -24.221 -10.267 -12.947 1.00 35.51 149 ILE B CA 1
ATOM 3136 C C . ILE B 1 148 ? -24.355 -11.160 -11.717 1.00 38.84 149 ILE B C 1
ATOM 3137 O O . ILE B 1 148 ? -23.440 -11.919 -11.363 1.00 38.02 149 ILE B O 1
ATOM 3142 N N . GLU B 1 149 ? -25.487 -11.036 -11.030 1.00 40.92 150 GLU B N 1
ATOM 3143 C CA . GLU B 1 149 ? -25.798 -11.889 -9.897 1.00 42.90 150 GLU B CA 1
ATOM 3144 C C . GLU B 1 149 ? -26.568 -13.109 -10.379 1.00 41.01 150 GLU B C 1
ATOM 3145 O O . GLU B 1 149 ? -27.527 -12.983 -11.146 1.00 41.30 150 GLU B O 1
ATOM 3151 N N . ILE B 1 150 ? -26.141 -14.287 -9.943 1.00 40.41 151 ILE B N 1
ATOM 3152 C CA . ILE B 1 150 ? -26.872 -15.507 -10.260 1.00 37.81 151 ILE B CA 1
ATOM 3153 C C . ILE B 1 150 ? -27.120 -16.242 -8.950 1.00 41.38 151 ILE B C 1
ATOM 3154 O O . ILE B 1 150 ? -26.307 -17.090 -8.552 1.00 43.38 151 ILE B O 1
ATOM 3159 N N . PRO B 1 151 ? -28.227 -15.955 -8.257 1.00 39.72 152 PRO B N 1
ATOM 3160 C CA . PRO B 1 151 ? -28.483 -16.638 -6.977 1.00 40.27 152 PRO B CA 1
ATOM 3161 C C . PRO B 1 151 ? -28.508 -18.145 -7.108 1.00 41.26 152 PRO B C 1
ATOM 3162 O O . PRO B 1 151 ? -28.036 -18.851 -6.207 1.00 41.72 152 PRO B O 1
ATOM 3166 N N . GLU B 1 152 ? -29.043 -18.659 -8.217 1.00 39.28 153 GLU B N 1
ATOM 3167 C CA . GLU B 1 152 ? -29.146 -20.102 -8.387 1.00 39.65 153 GLU B CA 1
ATOM 3168 C C . GLU B 1 152 ? -27.783 -20.782 -8.470 1.00 39.35 153 GLU B C 1
ATOM 3169 O O . GLU B 1 152 ? -27.702 -22.004 -8.284 1.00 38.82 153 GLU B O 1
ATOM 3175 N N . ASP B 1 153 ? -26.713 -20.029 -8.730 1.00 39.77 154 ASP B N 1
ATOM 3176 C CA . ASP B 1 153 ? -25.358 -20.572 -8.734 1.00 38.90 154 ASP B CA 1
ATOM 3177 C C . ASP B 1 153 ? -24.527 -20.082 -7.551 1.00 40.26 154 ASP B C 1
ATOM 3178 O O . ASP B 1 153 ? -23.324 -20.360 -7.489 1.00 41.05 154 ASP B O 1
ATOM 3183 N N . GLY B 1 154 ? -25.141 -19.366 -6.611 1.00 37.93 155 GLY B N 1
ATOM 3184 C CA . GLY B 1 154 ? -24.423 -18.847 -5.463 1.00 38.50 155 GLY B CA 1
ATOM 3185 C C . GLY B 1 154 ? -23.507 -17.679 -5.750 1.00 38.20 155 GLY B C 1
ATOM 3186 O O . GLY B 1 154 ? -22.526 -17.486 -5.030 1.00 40.19 155 GLY B O 1
ATOM 3187 N N . VAL B 1 155 ? -23.800 -16.887 -6.777 1.00 39.04 156 VAL B N 1
ATOM 3188 C CA . VAL B 1 155 ? -22.970 -15.747 -7.154 1.00 38.05 156 VAL B CA 1
ATOM 3189 C C . VAL B 1 155 ? -23.666 -14.480 -6.678 1.00 40.63 156 VAL B C 1
ATOM 3190 O O . VAL B 1 155 ? -24.737 -14.122 -7.177 1.00 41.25 156 VAL B O 1
ATOM 3194 N N . LYS B 1 156 ? -23.067 -13.810 -5.694 1.00 41.41 157 LYS B N 1
ATOM 3195 C CA . LYS B 1 156 ? -23.619 -12.602 -5.098 1.00 44.87 157 LYS B CA 1
ATOM 3196 C C . LYS B 1 156 ? -22.601 -11.474 -5.207 1.00 45.73 157 LYS B C 1
ATOM 3197 O O . LYS B 1 156 ? -21.408 -11.678 -4.957 1.00 44.46 157 LYS B O 1
ATOM 3203 N N . LYS B 1 157 ? -23.084 -10.284 -5.582 1.00 47.18 158 LYS B N 1
ATOM 3204 C CA . LYS B 1 157 ? -22.188 -9.174 -5.904 1.00 48.81 158 LYS B CA 1
ATOM 3205 C C . LYS B 1 157 ? -21.331 -8.772 -4.711 1.00 49.67 158 LYS B C 1
ATOM 3206 O O . LYS B 1 157 ? -20.108 -8.636 -4.831 1.00 49.68 158 LYS B O 1
ATOM 3212 N N . THR B 1 158 ? -21.956 -8.553 -3.552 1.00 49.66 159 THR B N 1
ATOM 3213 C CA . THR B 1 158 ? -21.196 -8.100 -2.390 1.00 51.39 159 THR B CA 1
ATOM 3214 C C . THR B 1 158 ? -20.102 -9.094 -2.025 1.00 51.60 159 THR B C 1
ATOM 3215 O O . THR B 1 158 ? -18.975 -8.701 -1.694 1.00 53.01 159 THR B O 1
ATOM 3219 N N . GLU B 1 159 ? -20.407 -10.388 -2.104 1.00 50.28 160 GLU B N 1
ATOM 3220 C CA . GLU B 1 159 ? -19.422 -11.394 -1.723 1.00 50.36 160 GLU B CA 1
ATOM 3221 C C . GLU B 1 159 ? -18.258 -11.429 -2.706 1.00 45.46 160 GLU B C 1
ATOM 3222 O O . GLU B 1 159 ? -17.095 -11.489 -2.293 1.00 45.28 160 GLU B O 1
ATOM 3228 N N . VAL B 1 160 ? -18.549 -11.370 -4.009 1.00 46.52 161 VAL B N 1
ATOM 3229 C CA . VAL B 1 160 ? -17.486 -11.395 -5.011 1.00 43.47 161 VAL B CA 1
ATOM 3230 C C . VAL B 1 160 ? -16.622 -10.147 -4.908 1.00 42.63 161 VAL B C 1
ATOM 3231 O O . VAL B 1 160 ? -15.389 -10.225 -4.909 1.00 40.88 161 VAL B O 1
ATOM 3235 N N . ILE B 1 161 ? -17.255 -8.978 -4.806 1.00 43.55 162 ILE B N 1
ATOM 3236 C CA . ILE B 1 161 ? -16.487 -7.740 -4.734 1.00 45.44 162 ILE B CA 1
ATOM 3237 C C . ILE B 1 161 ? -15.609 -7.749 -3.494 1.00 44.88 162 ILE B C 1
ATOM 3238 O O . ILE B 1 161 ? -14.421 -7.408 -3.553 1.00 44.45 162 ILE B O 1
ATOM 3243 N N . SER B 1 162 ? -16.161 -8.205 -2.369 1.00 43.16 163 SER B N 1
ATOM 3244 C CA . SER B 1 162 ? -15.391 -8.249 -1.130 1.00 46.61 163 SER B CA 1
ATOM 3245 C C . SER B 1 162 ? -14.231 -9.236 -1.230 1.00 48.43 163 SER B C 1
ATOM 3246 O O . SER B 1 162 ? -13.123 -8.956 -0.747 1.00 49.93 163 SER B O 1
ATOM 3249 N N . GLN B 1 163 ? -14.468 -10.397 -1.853 1.00 47.54 164 GLN B N 1
ATOM 3250 C CA . GLN B 1 163 ? -13.390 -11.351 -2.096 1.00 48.20 164 GLN B CA 1
ATOM 3251 C C . GLN B 1 163 ? -12.294 -10.737 -2.952 1.00 47.27 164 GLN B C 1
ATOM 3252 O O . GLN B 1 163 ? -11.102 -10.924 -2.679 1.00 47.99 164 GLN B O 1
ATOM 3258 N N . PHE B 1 164 ? -12.679 -10.002 -3.995 1.00 46.90 165 PHE B N 1
ATOM 3259 C CA . PHE B 1 164 ? -11.680 -9.436 -4.889 1.00 45.67 165 PHE B CA 1
ATOM 3260 C C . PHE B 1 164 ? -10.875 -8.358 -4.185 1.00 47.43 165 PHE B C 1
ATOM 3261 O O . PHE B 1 164 ? -9.669 -8.233 -4.413 1.00 48.26 165 PHE B O 1
ATOM 3269 N N . LYS B 1 165 ? -11.515 -7.578 -3.314 1.00 46.32 166 LYS B N 1
ATOM 3270 C CA . LYS B 1 165 ? -10.761 -6.581 -2.563 1.00 49.99 166 LYS B CA 1
ATOM 3271 C C . LYS B 1 165 ? -9.799 -7.245 -1.588 1.00 50.61 166 LYS B C 1
ATOM 3272 O O . LYS B 1 165 ? -8.644 -6.813 -1.459 1.00 51.39 166 LYS B O 1
ATOM 3278 N N . ARG B 1 166 ? -10.242 -8.312 -0.908 1.00 49.67 167 ARG B N 1
ATOM 3279 C CA . ARG B 1 166 ? -9.314 -9.059 -0.062 1.00 51.84 167 ARG B CA 1
ATOM 3280 C C . ARG B 1 166 ? -8.149 -9.619 -0.874 1.00 50.98 167 ARG B C 1
ATOM 3281 O O . ARG B 1 166 ? -7.011 -9.650 -0.398 1.00 53.92 167 ARG B O 1
ATOM 3289 N N . LEU B 1 167 ? -8.409 -10.061 -2.103 1.00 50.25 168 LEU B N 1
ATOM 3290 C CA . LEU B 1 167 ? -7.320 -10.531 -2.953 1.00 49.43 168 LEU B CA 1
ATOM 3291 C C . LEU B 1 167 ? -6.363 -9.396 -3.296 1.00 50.43 168 LEU B C 1
ATOM 3292 O O . LEU B 1 167 ? -5.138 -9.557 -3.222 1.00 51.01 168 LEU B O 1
ATOM 3297 N N . ARG B 1 168 ? -6.910 -8.236 -3.668 1.00 49.27 169 ARG B N 1
ATOM 3298 C CA . ARG B 1 168 ? -6.079 -7.090 -4.022 1.00 50.20 169 ARG B CA 1
ATOM 3299 C C . ARG B 1 168 ? -5.170 -6.681 -2.870 1.00 53.38 169 ARG B C 1
ATOM 3300 O O . ARG B 1 168 ? -4.006 -6.326 -3.090 1.00 53.78 169 ARG B O 1
ATOM 3308 N N . LYS B 1 169 ? -5.675 -6.734 -1.631 1.00 50.80 170 LYS B N 1
ATOM 3309 C CA . LYS B 1 169 ? -4.831 -6.378 -0.494 1.00 54.90 170 LYS B CA 1
ATOM 3310 C C . LYS B 1 169 ? -3.606 -7.283 -0.373 1.00 55.63 170 LYS B C 1
ATOM 3311 O O . LYS B 1 169 ? -2.644 -6.914 0.309 1.00 57.51 170 LYS B O 1
ATOM 3317 N N . THR B 1 170 ? -3.612 -8.447 -1.023 1.00 56.57 171 THR B N 1
ATOM 3318 C CA . THR B 1 170 ? -2.472 -9.354 -1.039 1.00 57.08 171 THR B CA 1
ATOM 3319 C C . THR B 1 170 ? -1.649 -9.255 -2.317 1.00 55.43 171 THR B C 1
ATOM 3320 O O . THR B 1 170 ? -0.639 -9.953 -2.442 1.00 56.75 171 THR B O 1
ATOM 3324 N N . GLY B 1 171 ? -2.061 -8.427 -3.273 1.00 54.37 172 GLY B N 1
ATOM 3325 C CA . GLY B 1 171 ? -1.323 -8.256 -4.506 1.00 53.34 172 GLY B CA 1
ATOM 3326 C C . GLY B 1 171 ? -1.817 -9.064 -5.688 1.00 51.33 172 GLY B C 1
ATOM 3327 O O . GLY B 1 171 ? -1.210 -8.981 -6.762 1.00 51.05 172 GLY B O 1
ATOM 3328 N N . GLY B 1 172 ? -2.890 -9.848 -5.528 1.00 50.36 173 GLY B N 1
ATOM 3329 C CA . GLY B 1 172 ? -3.424 -10.620 -6.631 1.00 48.24 173 GLY B CA 1
ATOM 3330 C C . GLY B 1 172 ? -4.187 -9.764 -7.624 1.00 46.45 173 GLY B C 1
ATOM 3331 O O . GLY B 1 172 ? -4.517 -8.607 -7.369 1.00 47.90 173 GLY B O 1
ATOM 3332 N N . ASN B 1 173 ? -4.452 -10.342 -8.798 1.00 43.17 174 ASN B N 1
ATOM 3333 C CA . ASN B 1 173 ? -5.236 -9.643 -9.805 1.00 42.40 174 ASN B CA 1
ATOM 3334 C C . ASN B 1 173 ? -6.249 -10.520 -10.527 1.00 41.00 174 ASN B C 1
ATOM 3335 O O . ASN B 1 173 ? -6.931 -10.022 -11.430 1.00 39.16 174 ASN B O 1
ATOM 3340 N N . GLU B 1 174 ? -6.392 -11.787 -10.151 1.00 41.66 175 GLU B N 1
ATOM 3341 C CA . GLU B 1 174 ? -7.344 -12.686 -10.791 1.00 40.84 175 GLU B CA 1
ATOM 3342 C C . GLU B 1 174 ? -8.071 -13.483 -9.724 1.00 40.24 175 GLU B C 1
ATOM 3343 O O . GLU B 1 174 ? -7.435 -14.065 -8.842 1.00 42.51 175 GLU B O 1
ATOM 3349 N N . LEU B 1 175 ? -9.395 -13.531 -9.830 1.00 38.86 176 LEU B N 1
ATOM 3350 C CA . LEU B 1 175 ? -10.249 -14.215 -8.869 1.00 38.53 176 LEU B CA 1
ATOM 3351 C C . LEU B 1 175 ? -11.216 -15.097 -9.635 1.00 36.75 176 LEU B C 1
ATOM 3352 O O . LEU B 1 175 ? -11.950 -14.613 -10.501 1.00 32.62 176 LEU B O 1
ATOM 3357 N N . ASP B 1 176 ? -11.217 -16.385 -9.317 1.00 37.55 177 ASP B N 1
ATOM 3358 C CA . ASP B 1 176 ? -12.143 -17.308 -9.951 1.00 37.80 177 ASP B CA 1
ATOM 3359 C C . ASP B 1 176 ? -13.553 -17.075 -9.423 1.00 36.56 177 ASP B C 1
ATOM 3360 O O . ASP B 1 176 ? -13.759 -16.925 -8.215 1.00 38.16 177 ASP B O 1
ATOM 3365 N N . ILE B 1 177 ? -14.511 -16.981 -10.338 1.00 33.65 178 ILE B N 1
ATOM 3366 C CA . ILE B 1 177 ? -15.932 -16.942 -10.016 1.00 34.47 178 ILE B CA 1
ATOM 3367 C C . ILE B 1 177 ? -16.523 -18.308 -10.333 1.00 34.08 178 ILE B C 1
ATOM 3368 O O . ILE B 1 177 ? -16.437 -18.780 -11.479 1.00 33.58 178 ILE B O 1
ATOM 3373 N N . ILE B 1 178 ? -17.149 -18.918 -9.322 1.00 31.91 179 ILE B N 1
ATOM 3374 C CA . ILE B 1 178 ? -17.554 -20.315 -9.338 1.00 31.77 179 ILE B CA 1
ATOM 3375 C C . ILE B 1 178 ? -19.036 -20.422 -9.014 1.00 33.56 179 ILE B C 1
ATOM 3376 O O . ILE B 1 178 ? -19.607 -19.569 -8.329 1.00 35.22 179 ILE B O 1
ATOM 3381 N N . SER B 1 179 ? -19.667 -21.461 -9.553 1.00 33.92 180 SER B N 1
ATOM 3382 C CA . SER B 1 179 ? -20.997 -21.862 -9.116 1.00 35.27 180 SER B CA 1
ATOM 3383 C C . SER B 1 179 ? -20.854 -22.775 -7.910 1.00 35.74 180 SER B C 1
ATOM 3384 O O . SER B 1 179 ? -20.218 -23.828 -8.001 1.00 35.13 180 SER B O 1
ATOM 3387 N N . THR B 1 180 ? -21.435 -22.377 -6.780 1.00 37.64 181 THR B N 1
ATOM 3388 C CA . THR B 1 180 ? -21.380 -23.228 -5.597 1.00 40.30 181 THR B CA 1
ATOM 3389 C C . THR B 1 180 ? -22.354 -24.400 -5.669 1.00 39.71 181 THR B C 1
ATOM 3390 O O . THR B 1 180 ? -22.216 -25.350 -4.890 1.00 41.30 181 THR B O 1
ATOM 3394 N N . GLU B 1 181 ? -23.352 -24.336 -6.552 1.00 36.79 182 GLU B N 1
ATOM 3395 C CA . GLU B 1 181 ? -24.312 -25.422 -6.721 1.00 38.66 182 GLU B CA 1
ATOM 3396 C C . GLU B 1 181 ? -23.873 -26.458 -7.748 1.00 37.55 182 GLU B C 1
ATOM 3397 O O . GLU B 1 181 ? -24.211 -27.638 -7.610 1.00 33.19 182 GLU B O 1
ATOM 3403 N N . LYS B 1 182 ? -23.154 -26.040 -8.789 1.00 38.08 183 LYS B N 1
ATOM 3404 C CA . LYS B 1 182 ? -22.689 -26.953 -9.820 1.00 36.22 183 LYS B CA 1
ATOM 3405 C C . LYS B 1 182 ? -21.207 -27.277 -9.703 1.00 35.60 183 LYS B C 1
ATOM 3406 O O . LYS B 1 182 ? -20.719 -28.124 -10.454 1.00 38.65 183 LYS B O 1
ATOM 3412 N N . ASN B 1 183 ? -20.487 -26.623 -8.791 1.00 32.50 184 ASN B N 1
ATOM 3413 C CA . ASN B 1 183 ? -19.073 -26.904 -8.541 1.00 32.98 184 ASN B CA 1
ATOM 3414 C C . ASN B 1 183 ? -18.230 -26.777 -9.809 1.00 32.30 184 ASN B C 1
ATOM 3415 O O . ASN B 1 183 ? -17.479 -27.681 -10.176 1.00 32.39 184 ASN B O 1
ATOM 3420 N N . GLU B 1 184 ? -18.347 -25.630 -10.475 1.00 32.53 185 GLU B N 1
ATOM 3421 C CA . GLU B 1 184 ? -17.599 -25.381 -11.698 1.00 32.93 185 GLU B CA 1
ATOM 3422 C C . GLU B 1 184 ? -17.237 -23.907 -11.746 1.00 33.62 185 GLU B C 1
ATOM 3423 O O . GLU B 1 184 ? -17.865 -23.072 -11.088 1.00 34.25 185 GLU B O 1
ATOM 3429 N N . VAL B 1 185 ? -16.198 -23.602 -12.518 1.00 34.67 186 VAL B N 1
ATOM 3430 C CA . VAL B 1 185 ? -15.754 -22.224 -12.699 1.00 33.11 186 VAL B CA 1
ATOM 3431 C C . VAL B 1 185 ? -16.633 -21.550 -13.743 1.00 33.70 186 VAL B C 1
ATOM 3432 O O . VAL B 1 185 ? -16.841 -22.091 -14.835 1.00 32.94 186 VAL B O 1
ATOM 3436 N N . LEU B 1 186 ? -17.172 -20.377 -13.403 1.00 34.17 187 LEU B N 1
ATOM 3437 C CA . LEU B 1 186 ? -17.990 -19.605 -14.334 1.00 32.80 187 LEU B CA 1
ATOM 3438 C C . LEU B 1 186 ? -17.232 -18.487 -15.031 1.00 32.99 187 LEU B C 1
ATOM 3439 O O . LEU B 1 186 ? -17.466 -18.238 -16.222 1.00 30.40 187 LEU B O 1
ATOM 3444 N N . ALA B 1 187 ? -16.333 -17.801 -14.331 1.00 34.24 188 ALA B N 1
ATOM 3445 C CA . ALA B 1 187 ? -15.710 -16.624 -14.923 1.00 32.72 188 ALA B CA 1
ATOM 3446 C C . ALA B 1 187 ? -14.466 -16.262 -14.125 1.00 34.34 188 ALA B C 1
ATOM 3447 O O . ALA B 1 187 ? -14.117 -16.919 -13.143 1.00 33.82 188 ALA B O 1
ATOM 3449 N N . LYS B 1 188 ? -13.797 -15.199 -14.563 1.00 33.75 189 LYS B N 1
ATOM 3450 C CA . LYS B 1 188 ? -12.589 -14.698 -13.921 1.00 35.87 189 LYS B CA 1
ATOM 3451 C C . LYS B 1 188 ? -12.719 -13.194 -13.754 1.00 35.39 189 LYS B C 1
ATOM 3452 O O . LYS B 1 188 ? -12.874 -12.468 -14.742 1.00 34.11 189 LYS B O 1
ATOM 3458 N N . ALA B 1 189 ? -12.686 -12.733 -12.506 1.00 35.90 190 ALA B N 1
ATOM 3459 C CA . ALA B 1 189 ? -12.583 -11.313 -12.208 1.00 35.46 190 ALA B CA 1
ATOM 3460 C C . ALA B 1 189 ? -11.121 -10.908 -12.340 1.00 36.87 190 ALA B C 1
ATOM 3461 O O . ALA B 1 189 ? -10.260 -11.428 -11.620 1.00 39.24 190 ALA B O 1
ATOM 3463 N N . VAL B 1 190 ? -10.835 -9.999 -13.268 1.00 34.69 191 VAL B N 1
ATOM 3464 C CA . VAL B 1 190 ? -9.467 -9.682 -13.637 1.00 34.86 191 VAL B CA 1
ATOM 3465 C C . VAL B 1 190 ? -9.220 -8.185 -13.541 1.00 35.85 191 VAL B C 1
ATOM 3466 O O . VAL B 1 190 ? -10.135 -7.355 -13.632 1.00 33.01 191 VAL B O 1
ATOM 3470 N N . LEU B 1 191 ? -7.940 -7.865 -13.360 1.00 37.33 192 LEU B N 1
ATOM 3471 C CA . LEU B 1 191 ? -7.432 -6.504 -13.248 1.00 39.54 192 LEU B CA 1
ATOM 3472 C C . LEU B 1 191 ? -6.089 -6.491 -13.976 1.00 39.08 192 LEU B C 1
ATOM 3473 O O . LEU B 1 191 ? -5.084 -6.969 -13.442 1.00 39.80 192 LEU B O 1
ATOM 3478 N N . TYR B 1 192 ? -6.080 -5.980 -15.205 1.00 37.42 193 TYR B N 1
ATOM 3479 C CA . TYR B 1 192 ? -4.872 -5.966 -16.018 1.00 37.57 193 TYR B CA 1
ATOM 3480 C C . TYR B 1 192 ? -4.312 -4.573 -16.275 1.00 39.36 193 TYR B C 1
ATOM 3481 O O . TYR B 1 192 ? -3.107 -4.439 -16.497 1.00 42.59 193 TYR B O 1
ATOM 3490 N N . ALA B 1 193 ? -5.149 -3.542 -16.276 1.00 36.21 194 ALA B N 1
ATOM 3491 C CA . ALA B 1 193 ? -4.684 -2.192 -16.548 1.00 35.93 194 ALA B CA 1
ATOM 3492 C C . ALA B 1 193 ? -4.055 -1.564 -15.303 1.00 38.62 194 ALA B C 1
ATOM 3493 O O . ALA B 1 193 ? -4.478 -1.841 -14.177 1.00 40.81 194 ALA B O 1
ATOM 3495 N N . PRO B 1 194 ? -3.055 -0.702 -15.480 1.00 38.06 195 PRO B N 1
ATOM 3496 C CA . PRO B 1 194 ? -2.480 0.000 -14.328 1.00 39.04 195 PRO B CA 1
ATOM 3497 C C . PRO B 1 194 ? -3.433 1.060 -13.791 1.00 39.84 195 PRO B C 1
ATOM 3498 O O . PRO B 1 194 ? -4.324 1.548 -14.488 1.00 38.41 195 PRO B O 1
ATOM 3502 N N . LYS B 1 195 ? -3.224 1.417 -12.522 1.00 40.75 196 LYS B N 1
ATOM 3503 C CA . LYS B 1 195 ? -4.014 2.449 -11.843 1.00 43.53 196 LYS B CA 1
ATOM 3504 C C . LYS B 1 195 ? -5.505 2.128 -11.838 1.00 41.63 196 LYS B C 1
ATOM 3505 O O . LYS B 1 195 ? -6.346 3.032 -11.830 1.00 42.28 196 LYS B O 1
ATOM 3511 N N . VAL B 1 196 ? -5.844 0.847 -11.859 1.00 41.62 197 VAL B N 1
ATOM 3512 C CA . VAL B 1 196 ? -7.225 0.391 -11.841 1.00 40.25 197 VAL B CA 1
ATOM 3513 C C . VAL B 1 196 ? -7.408 -0.534 -10.648 1.00 42.65 197 VAL B C 1
ATOM 3514 O O . VAL B 1 196 ? -6.537 -1.359 -10.358 1.00 44.43 197 VAL B O 1
ATOM 3518 N N . GLU B 1 197 ? -8.522 -0.367 -9.932 1.00 40.83 198 GLU B N 1
ATOM 3519 C CA . GLU B 1 197 ? -8.925 -1.309 -8.897 1.00 42.60 198 GLU B CA 1
ATOM 3520 C C . GLU B 1 197 ? -10.239 -2.017 -9.193 1.00 42.14 198 GLU B C 1
ATOM 3521 O O . GLU B 1 197 ? -10.526 -3.038 -8.557 1.00 41.64 198 GLU B O 1
ATOM 3527 N N . LYS B 1 198 ? -11.032 -1.521 -10.140 1.00 40.76 199 LYS B N 1
ATOM 3528 C CA . LYS B 1 198 ? -12.321 -2.119 -10.441 1.00 40.03 199 LYS B CA 1
ATOM 3529 C C . LYS B 1 198 ? -12.135 -3.263 -11.426 1.00 36.52 199 LYS B C 1
ATOM 3530 O O . LYS B 1 198 ? -11.640 -3.034 -12.538 1.00 33.83 199 LYS B O 1
ATOM 3536 N N . PRO B 1 199 ? -12.491 -4.491 -11.068 1.00 36.91 200 PRO B N 1
ATOM 3537 C CA . PRO B 1 199 ? -12.286 -5.614 -11.984 1.00 34.94 200 PRO B CA 1
ATOM 3538 C C . PRO B 1 199 ? -13.257 -5.584 -13.152 1.00 34.44 200 PRO B C 1
ATOM 3539 O O . PRO B 1 199 ? -14.306 -4.933 -13.118 1.00 34.30 200 PRO B O 1
ATOM 3543 N N . ILE B 1 200 ? -12.869 -6.290 -14.211 1.00 32.89 201 ILE B N 1
ATOM 3544 C CA . ILE B 1 200 ? -13.798 -6.683 -15.261 1.00 32.02 201 ILE B CA 1
ATOM 3545 C C . ILE B 1 200 ? -13.910 -8.199 -15.204 1.00 32.78 201 ILE B C 1
ATOM 3546 O O . ILE B 1 200 ? -13.095 -8.877 -14.577 1.00 34.06 201 ILE B O 1
ATOM 3551 N N . PHE B 1 201 ? -14.941 -8.736 -15.849 1.00 31.47 202 PHE B N 1
ATOM 3552 C CA . PHE B 1 201 ? -15.309 -10.139 -15.676 1.00 30.65 202 PHE B CA 1
ATOM 3553 C C . PHE B 1 201 ? -15.250 -10.850 -17.023 1.00 31.06 202 PHE B C 1
ATOM 3554 O O . PHE B 1 201 ? -16.012 -10.525 -17.940 1.00 31.27 202 PHE B O 1
ATOM 3562 N N . VAL B 1 202 ? -14.322 -11.798 -17.138 1.00 29.45 203 VAL B N 1
ATOM 3563 C CA . VAL B 1 202 ? -14.049 -12.531 -18.368 1.00 29.57 203 VAL B CA 1
ATOM 3564 C C . VAL B 1 202 ? -14.657 -13.924 -18.270 1.00 31.64 203 VAL B C 1
ATOM 3565 O O . VAL B 1 202 ? -14.435 -14.636 -17.287 1.00 34.17 203 VAL B O 1
ATOM 3569 N N . SER B 1 203 ? -15.415 -14.326 -19.288 1.00 31.38 204 SER B N 1
ATOM 3570 C CA . SER B 1 203 ? -15.908 -15.693 -19.373 1.00 30.12 204 SER B CA 1
ATOM 3571 C C . SER B 1 203 ? -15.657 -16.219 -20.779 1.00 28.46 204 SER B C 1
ATOM 3572 O O . SER B 1 203 ? -15.588 -15.451 -21.740 1.00 29.19 204 SER B O 1
ATOM 3575 N N . ALA B 1 204 ? -15.507 -17.533 -20.895 1.00 27.40 205 ALA B N 1
ATOM 3576 C CA . ALA B 1 204 ? -15.317 -18.137 -22.207 1.00 26.33 205 ALA B CA 1
ATOM 3577 C C . ALA B 1 204 ? -16.533 -17.863 -23.082 1.00 25.46 205 ALA B C 1
ATOM 3578 O O . ALA B 1 204 ? -17.674 -17.926 -22.619 1.00 25.74 205 ALA B O 1
ATOM 3580 N N . GLY B 1 205 ? -16.288 -17.492 -24.334 1.00 25.75 206 GLY B N 1
ATOM 3581 C CA . GLY B 1 205 ? -17.398 -17.308 -25.247 1.00 26.95 206 GLY B CA 1
ATOM 3582 C C . GLY B 1 205 ? -17.691 -18.591 -26.000 1.00 28.11 206 GLY B C 1
ATOM 3583 O O . GLY B 1 205 ? -18.613 -19.341 -25.656 1.00 28.75 206 GLY B O 1
ATOM 3584 N N . HIS B 1 206 ? -16.869 -18.876 -27.005 1.00 27.25 207 HIS B N 1
ATOM 3585 C CA . HIS B 1 206 ? -17.050 -20.065 -27.819 1.00 27.58 207 HIS B CA 1
ATOM 3586 C C . HIS B 1 206 ? -15.732 -20.381 -28.511 1.00 28.10 207 HIS B C 1
ATOM 3587 O O . HIS B 1 206 ? -15.033 -19.474 -28.968 1.00 27.26 207 HIS B O 1
ATOM 3594 N N . LYS B 1 207 ? -15.382 -21.668 -28.532 1.00 28.36 208 LYS B N 1
ATOM 3595 C CA . LYS B 1 207 ? -14.185 -22.179 -29.208 1.00 30.53 208 LYS B CA 1
ATOM 3596 C C . LYS B 1 207 ? -12.888 -21.607 -28.630 1.00 30.67 208 LYS B C 1
ATOM 3597 O O . LYS B 1 207 ? -11.876 -21.492 -29.330 1.00 29.57 208 LYS B O 1
ATOM 3603 N N A CYS B 1 208 ? -12.891 -21.277 -27.335 0.57 31.12 209 CYS B N 1
ATOM 3604 N N B CYS B 1 208 ? -12.920 -21.250 -27.351 0.43 31.09 209 CYS B N 1
ATOM 3605 C CA A CYS B 1 208 ? -11.700 -20.778 -26.650 0.57 31.24 209 CYS B CA 1
ATOM 3606 C CA B CYS B 1 208 ? -11.730 -20.846 -26.626 0.43 31.26 209 CYS B CA 1
ATOM 3607 C C A CYS B 1 208 ? -11.868 -20.992 -25.150 0.57 31.22 209 CYS B C 1
ATOM 3608 C C B CYS B 1 208 ? -11.931 -21.214 -25.167 0.43 31.25 209 CYS B C 1
ATOM 3609 O O A CYS B 1 208 ? -12.922 -20.665 -24.598 0.57 31.37 209 CYS B O 1
ATOM 3610 O O B CYS B 1 208 ? -13.058 -21.223 -24.666 0.43 31.50 209 CYS B O 1
ATOM 3615 N N . SER B 1 209 ? -10.833 -21.529 -24.496 1.00 31.30 210 SER B N 1
ATOM 3616 C CA . SER B 1 209 ? -10.898 -21.767 -23.062 1.00 32.28 210 SER B CA 1
ATOM 3617 C C . SER B 1 209 ? -10.928 -20.443 -22.299 1.00 30.87 210 SER B C 1
ATOM 3618 O O . SER B 1 209 ? -10.556 -19.384 -22.814 1.00 28.91 210 SER B O 1
ATOM 3621 N N . LEU B 1 210 ? -11.417 -20.516 -21.060 1.00 32.33 211 LEU B N 1
ATOM 3622 C CA . LEU B 1 210 ? -11.422 -19.352 -20.178 1.00 32.14 211 LEU B CA 1
ATOM 3623 C C . LEU B 1 210 ? -10.009 -18.841 -19.916 1.00 30.68 211 LEU B C 1
ATOM 3624 O O . LEU B 1 210 ? -9.786 -17.629 -19.805 1.00 29.54 211 LEU B O 1
ATOM 3629 N N . GLU B 1 211 ? -9.047 -19.753 -19.787 1.00 29.90 212 GLU B N 1
ATOM 3630 C CA . GLU B 1 211 ? -7.676 -19.357 -19.483 1.00 32.51 212 GLU B CA 1
ATOM 3631 C C . GLU B 1 211 ? -7.040 -18.620 -20.660 1.00 30.96 212 GLU B C 1
ATOM 3632 O O . GLU B 1 211 ? -6.436 -17.551 -20.487 1.00 30.54 212 GLU B O 1
ATOM 3638 N N . THR B 1 212 ? -7.178 -19.173 -21.868 1.00 32.77 213 THR B N 1
ATOM 3639 C CA . THR B 1 212 ? -6.724 -18.474 -23.068 1.00 32.08 213 THR B CA 1
ATOM 3640 C C . THR B 1 212 ? -7.512 -17.187 -23.288 1.00 31.04 213 THR B C 1
ATOM 3641 O O . THR B 1 212 ? -6.958 -16.176 -23.745 1.00 32.33 213 THR B O 1
ATOM 3645 N N . ALA B 1 213 ? -8.809 -17.204 -22.971 1.00 28.68 214 ALA B N 1
ATOM 3646 C CA . ALA B 1 213 ? -9.597 -15.978 -23.039 1.00 28.27 214 ALA B CA 1
ATOM 3647 C C . ALA B 1 213 ? -8.979 -14.877 -22.182 1.00 30.15 214 ALA B C 1
ATOM 3648 O O . ALA B 1 213 ? -8.745 -13.760 -22.660 1.00 31.39 214 ALA B O 1
ATOM 3650 N N . ALA B 1 214 ? -8.680 -15.186 -20.917 1.00 30.28 215 ALA B N 1
ATOM 3651 C CA . ALA B 1 214 ? -8.091 -14.185 -20.031 1.00 32.00 215 ALA B CA 1
ATOM 3652 C C . ALA B 1 214 ? -6.739 -13.718 -20.554 1.00 34.81 215 ALA B C 1
ATOM 3653 O O . ALA B 1 214 ? -6.409 -12.527 -20.467 1.00 34.86 215 ALA B O 1
ATOM 3655 N N . LYS B 1 215 ? -5.939 -14.642 -21.100 1.00 34.84 216 LYS B N 1
ATOM 3656 C CA . LYS B 1 215 ? -4.659 -14.239 -21.677 1.00 35.02 216 LYS B CA 1
ATOM 3657 C C . LYS B 1 215 ? -4.854 -13.248 -22.825 1.00 33.82 216 LYS B C 1
ATOM 3658 O O . LYS B 1 215 ? -4.108 -12.265 -22.942 1.00 35.76 216 LYS B O 1
ATOM 3664 N N . ILE B 1 216 ? -5.867 -13.474 -23.668 1.00 32.63 217 ILE B N 1
ATOM 3665 C CA . ILE B 1 216 ? -6.116 -12.570 -24.789 1.00 31.33 217 ILE B CA 1
ATOM 3666 C C . ILE B 1 216 ? -6.629 -11.222 -24.291 1.00 32.49 217 ILE B C 1
ATOM 3667 O O . ILE B 1 216 ? -6.245 -10.166 -24.810 1.00 33.13 217 ILE B O 1
ATOM 3672 N N . VAL B 1 217 ? -7.500 -11.234 -23.280 1.00 31.81 218 VAL B N 1
ATOM 3673 C CA . VAL B 1 217 ? -8.009 -9.985 -22.726 1.00 30.63 218 VAL B CA 1
ATOM 3674 C C . VAL B 1 217 ? -6.866 -9.166 -22.142 1.00 31.29 218 VAL B C 1
ATOM 3675 O O . VAL B 1 217 ? -6.805 -7.942 -22.315 1.00 29.74 218 VAL B O 1
ATOM 3679 N N . LYS B 1 218 ? -5.935 -9.832 -21.459 1.00 32.51 219 LYS B N 1
ATOM 3680 C CA . LYS B 1 218 ? -4.743 -9.152 -20.962 1.00 34.30 219 LYS B CA 1
ATOM 3681 C C . LYS B 1 218 ? -3.947 -8.561 -22.117 1.00 33.76 219 LYS B C 1
ATOM 3682 O O . LYS B 1 218 ? -3.512 -7.405 -22.061 1.00 32.54 219 LYS B O 1
ATOM 3688 N N . GLY B 1 219 ? -3.770 -9.339 -23.191 1.00 35.30 220 GLY B N 1
ATOM 3689 C CA . GLY B 1 219 ? -3.060 -8.825 -24.349 1.00 34.43 220 GLY B CA 1
ATOM 3690 C C . GLY B 1 219 ? -3.735 -7.632 -24.997 1.00 33.62 220 GLY B C 1
ATOM 3691 O O . GLY B 1 219 ? -3.068 -6.810 -25.629 1.00 33.87 220 GLY B O 1
ATOM 3692 N N . CYS B 1 220 ? -5.052 -7.504 -24.836 1.00 32.11 221 CYS B N 1
ATOM 3693 C CA . CYS B 1 220 ? -5.804 -6.399 -25.417 1.00 31.86 221 CYS B CA 1
ATOM 3694 C C . CYS B 1 220 ? -5.911 -5.198 -24.488 1.00 32.51 221 CYS B C 1
ATOM 3695 O O . CYS B 1 220 ? -6.576 -4.218 -24.840 1.00 33.31 221 CYS B O 1
ATOM 3698 N N . THR B 1 221 ? -5.277 -5.244 -23.323 1.00 30.50 222 THR B N 1
ATOM 3699 C CA . THR B 1 221 ? -5.490 -4.249 -22.281 1.00 31.57 222 THR B CA 1
ATOM 3700 C C . THR B 1 221 ? -4.404 -3.179 -22.335 1.00 31.69 222 THR B C 1
ATOM 3701 O O . THR B 1 221 ? -3.213 -3.484 -22.213 1.00 32.03 222 THR B O 1
ATOM 3705 N N . LYS B 1 222 ? -4.819 -1.936 -22.560 1.00 32.41 223 LYS B N 1
ATOM 3706 C CA . LYS B 1 222 ? -4.032 -0.750 -22.245 1.00 32.9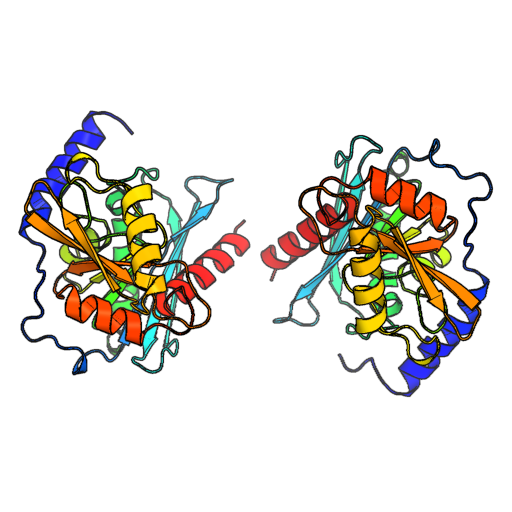5 223 LYS B CA 1
ATOM 3707 C C . LYS B 1 222 ? -4.596 -0.025 -21.033 1.00 31.34 223 LYS B C 1
ATOM 3708 O O . LYS B 1 222 ? -3.870 0.263 -20.076 1.00 31.47 223 LYS B O 1
ATOM 3714 N N . THR B 1 223 ? -5.894 0.265 -21.055 1.00 31.02 224 THR B N 1
ATOM 3715 C CA . THR B 1 223 ? -6.652 0.752 -19.916 1.00 32.14 224 THR B CA 1
ATOM 3716 C C . THR B 1 223 ? -7.689 -0.304 -19.536 1.00 32.38 224 THR B C 1
ATOM 3717 O O . THR B 1 223 ? -7.695 -1.420 -20.078 1.00 32.01 224 THR B O 1
ATOM 3721 N N . ARG B 1 224 ? -8.584 0.057 -18.610 1.00 32.43 225 ARG B N 1
ATOM 3722 C CA . ARG B 1 224 ? -9.508 -0.923 -18.044 1.00 31.05 225 ARG B CA 1
ATOM 3723 C C . ARG B 1 224 ? -10.342 -1.589 -19.131 1.00 30.62 225 ARG B C 1
ATOM 3724 O O . ARG B 1 224 ? -10.480 -2.818 -19.159 1.00 28.56 225 ARG B O 1
ATOM 3732 N N . ILE B 1 225 ? -10.887 -0.798 -20.049 1.00 29.81 226 ILE B N 1
ATOM 3733 C CA . ILE B 1 225 ? -11.697 -1.357 -21.126 1.00 29.82 226 ILE B CA 1
ATOM 3734 C C . ILE B 1 225 ? -10.761 -1.792 -22.246 1.00 29.35 226 ILE B C 1
ATOM 3735 O O . ILE B 1 225 ? -10.071 -0.945 -22.835 1.00 30.56 226 ILE B O 1
ATOM 3740 N N . PRO B 1 226 ? -10.687 -3.087 -22.555 1.00 27.60 227 PRO B N 1
ATOM 3741 C CA . PRO B 1 226 ? -9.793 -3.548 -23.622 1.00 28.87 227 PRO B CA 1
ATOM 3742 C C . PRO B 1 226 ? -10.053 -2.808 -24.925 1.00 28.67 227 PRO B C 1
ATOM 3743 O O . PRO B 1 226 ? -11.178 -2.399 -25.217 1.00 28.85 227 PRO B O 1
ATOM 3747 N N . GLU B 1 227 ? -8.986 -2.647 -25.707 1.00 28.21 228 GLU B N 1
ATOM 3748 C CA . GLU B 1 227 ? -9.007 -1.780 -26.886 1.00 30.76 228 GLU B CA 1
ATOM 3749 C C . GLU B 1 227 ? -10.136 -2.068 -27.872 1.00 29.73 228 GLU B C 1
ATOM 3750 O O . GLU B 1 227 ? -10.796 -1.109 -28.303 1.00 32.07 228 GLU B O 1
ATOM 3756 N N . PRO B 1 228 ? -10.420 -3.313 -28.271 1.00 29.95 229 PRO B N 1
ATOM 3757 C CA . PRO B 1 228 ? -11.493 -3.512 -29.268 1.00 28.97 229 PRO B CA 1
ATOM 3758 C C . PRO B 1 228 ? -12.869 -3.090 -28.765 1.00 29.28 229 PRO B C 1
ATOM 3759 O O . PRO B 1 228 ? -13.668 -2.523 -29.527 1.00 28.64 229 PRO B O 1
ATOM 3763 N N . ILE B 1 229 ? -13.167 -3.366 -27.493 1.00 29.38 230 ILE B N 1
ATOM 3764 C CA . ILE B 1 229 ? -14.427 -2.930 -26.893 1.00 28.58 230 ILE B CA 1
ATOM 3765 C C . ILE B 1 229 ? -14.492 -1.409 -26.843 1.00 29.84 230 ILE B C 1
ATOM 3766 O O . ILE B 1 229 ? -15.515 -0.793 -27.181 1.00 31.78 230 ILE B O 1
ATOM 3771 N N . LYS B 1 230 ? -13.400 -0.785 -26.392 1.00 30.03 231 LYS B N 1
ATOM 3772 C CA . LYS B 1 230 ? -13.315 0.668 -26.321 1.00 28.80 231 LYS B CA 1
ATOM 3773 C C . LYS B 1 230 ? -13.602 1.303 -27.675 1.00 28.64 231 LYS B C 1
ATOM 3774 O O . LYS B 1 230 ? -14.389 2.251 -27.782 1.00 29.14 231 LYS B O 1
ATOM 3780 N N .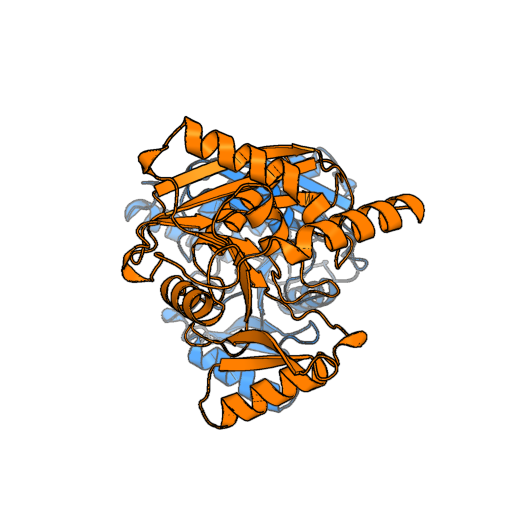 MET B 1 231 ? -12.987 0.766 -28.728 1.00 26.99 232 MET B N 1
ATOM 3781 C CA . MET B 1 231 ? -13.112 1.365 -30.050 1.00 29.05 232 MET B CA 1
ATOM 3782 C C . MET B 1 231 ? -14.508 1.159 -30.618 1.00 28.96 232 MET B C 1
ATOM 3783 O O . MET B 1 231 ? -15.129 2.105 -31.123 1.00 30.25 232 MET B O 1
ATOM 3788 N N . ALA B 1 232 ? -15.027 -0.070 -30.537 1.00 29.63 233 ALA B N 1
ATOM 3789 C CA . ALA B 1 232 ? -16.369 -0.320 -31.050 1.00 29.31 233 ALA B CA 1
ATOM 3790 C C . ALA B 1 232 ? -17.389 0.588 -30.368 1.00 31.70 233 ALA B C 1
ATOM 3791 O O . ALA B 1 232 ? -18.235 1.207 -31.033 1.00 31.88 233 ALA B O 1
ATOM 3793 N N . ASN B 1 233 ? -17.301 0.706 -29.036 1.00 30.66 234 ASN B N 1
ATOM 3794 C CA . ASN B 1 233 ? -18.212 1.589 -28.311 1.00 34.35 234 ASN B CA 1
ATOM 3795 C C . ASN B 1 233 ? -18.023 3.051 -28.730 1.00 35.36 234 ASN B C 1
ATOM 3796 O O . ASN B 1 233 ? -18.995 3.810 -28.838 1.00 35.84 234 ASN B O 1
ATOM 3801 N N . LYS B 1 234 ? -16.770 3.466 -28.934 1.00 35.65 235 LYS B N 1
ATOM 3802 C CA . LYS B 1 234 ? -16.464 4.840 -29.324 1.00 35.30 235 LYS B CA 1
ATOM 3803 C C . LYS B 1 234 ? -17.142 5.208 -30.638 1.00 34.31 235 LYS B C 1
ATOM 3804 O O . LYS B 1 234 ? -17.839 6.230 -30.733 1.00 34.74 235 LYS B O 1
ATOM 3810 N N . TRP B 1 235 ? -16.923 4.399 -31.677 1.00 33.64 236 TRP B N 1
ATOM 3811 C CA . TRP B 1 235 ? -17.469 4.748 -32.983 1.00 33.18 236 TRP B CA 1
ATOM 3812 C C . TRP B 1 235 ? -18.985 4.609 -33.004 1.00 31.07 236 TRP B C 1
ATOM 3813 O O . TRP B 1 235 ? -19.681 5.465 -33.568 1.00 31.43 236 TRP B O 1
ATOM 3824 N N . SER B 1 236 ? -19.522 3.560 -32.372 1.00 30.95 237 SER B N 1
ATOM 3825 C CA . SER B 1 236 ? -20.976 3.445 -32.326 1.00 32.52 237 SER B CA 1
ATOM 3826 C C . SER B 1 236 ? -21.595 4.658 -31.642 1.00 35.61 237 SER B C 1
ATOM 3827 O O . SER B 1 236 ? -22.573 5.230 -32.138 1.00 35.43 237 SER B O 1
ATOM 3830 N N . ARG B 1 237 ? -21.023 5.088 -30.517 1.00 33.97 238 ARG B N 1
ATOM 3831 C CA . ARG B 1 237 ? -21.584 6.240 -29.822 1.00 38.85 238 ARG B CA 1
ATOM 3832 C C . ARG B 1 237 ? -21.474 7.514 -30.656 1.00 39.22 238 ARG B C 1
ATOM 3833 O O . ARG B 1 237 ? -22.431 8.297 -30.734 1.00 39.93 238 ARG B O 1
ATOM 3841 N N . LYS B 1 238 ? -20.323 7.746 -31.295 1.00 38.89 239 LYS B N 1
ATOM 3842 C CA . LYS B 1 238 ? -20.186 8.967 -32.088 1.00 40.77 239 LYS B CA 1
ATOM 3843 C C . LYS B 1 238 ? -21.197 8.997 -33.234 1.00 38.95 239 LYS B C 1
ATOM 3844 O O . LYS B 1 238 ? -21.897 10.001 -33.444 1.00 40.94 239 LYS B O 1
ATOM 3850 N N . GLU B 1 239 ? -21.310 7.890 -33.970 1.00 38.67 240 GLU B N 1
ATOM 3851 C CA . GLU B 1 239 ? -22.256 7.845 -35.079 1.00 38.28 240 GLU B CA 1
ATOM 3852 C C . GLU B 1 239 ? -23.696 7.998 -34.596 1.00 39.19 240 GLU B C 1
ATOM 3853 O O . GLU B 1 239 ? -24.510 8.650 -35.257 1.00 41.27 240 GLU B O 1
ATOM 3859 N N . LEU B 1 240 ? -24.029 7.410 -33.444 1.00 40.33 241 LEU B N 1
ATOM 3860 C CA . LEU B 1 240 ? -25.365 7.597 -32.881 1.00 41.99 241 LEU B CA 1
ATOM 3861 C C . LEU B 1 240 ? -25.635 9.062 -32.567 1.00 44.65 241 LEU B C 1
ATOM 3862 O O . LEU B 1 240 ? -26.739 9.562 -32.809 1.00 44.91 241 LEU B O 1
ATOM 3867 N N . LYS B 1 241 ? -24.652 9.757 -31.988 1.00 42.19 242 LYS B N 1
ATOM 3868 C CA . LYS B 1 241 ? -24.826 11.177 -31.699 1.00 47.74 242 LYS B CA 1
ATOM 3869 C C . LYS B 1 241 ? -25.010 11.985 -32.976 1.00 48.86 242 LYS B C 1
ATOM 3870 O O . LYS B 1 241 ? -25.670 13.030 -32.958 1.00 50.08 242 LYS B O 1
ATOM 3876 N N . LYS B 1 242 ? -24.446 11.514 -34.096 1.00 48.46 243 LYS B N 1
ATOM 3877 C CA . LYS B 1 242 ? -24.636 12.222 -35.361 1.00 49.68 243 LYS B CA 1
ATOM 3878 C C . LYS B 1 242 ? -26.090 12.169 -35.823 1.00 51.45 243 LYS B C 1
ATOM 3879 O O . LYS B 1 242 ? -26.608 13.154 -36.361 1.00 52.61 243 LYS B O 1
ATOM 3885 N N . ILE B 1 243 ? -26.760 11.035 -35.644 1.00 51.25 244 ILE B N 1
ATOM 3886 C CA . ILE B 1 243 ? -28.143 10.882 -36.084 1.00 53.88 244 ILE B CA 1
ATOM 3887 C C . ILE B 1 243 ? -29.125 11.114 -34.931 1.00 60.93 244 ILE B C 1
ATOM 3888 O O . ILE B 1 243 ? -30.271 10.668 -34.995 1.00 62.08 244 ILE B O 1
ATOM 3893 N N . GLU B 1 244 ? -28.685 11.815 -33.883 1.00 56.90 245 GLU B N 1
ATOM 3894 C CA . GLU B 1 244 ? -29.479 12.205 -32.704 1.00 63.80 245 GLU B CA 1
ATOM 3895 C C . GLU B 1 244 ? -29.723 11.034 -31.742 1.00 65.03 245 GLU B C 1
ATOM 3896 O O . GLU B 1 244 ? -30.328 10.024 -32.101 1.00 65.11 245 GLU B O 1
#

Foldseek 3Di:
DPQDDPVNVVVLVVVLLVCQVVFDAAQVPHAPVPWQKEKEKDKAADPVPRQWIKIKMWIATPLVRHTDDMDMDTGGFDDDDDPLRVQSRCLVVVVVVLVVCCVPPVVRRTQEYEYEAFACLGQSRGDNLQVSCSVNVGFYKYKYQADDADVQQPFDRVVVVVVVVVVVVVPDFKDFGGRPVVGDTAWIFGDQEPPDDRTMTMGGHGNHHRVSRVVVQNSQDHDRHGSNHVVRVVVRNVVSVVVD/DDPVVVVVLVVVLLVLQVVFDAAQVPHALVPWQKEKEKDKAADPVDGQWIKIKMWIATPLVRHTDDIDMDTGGFDDDDDPLRVQNRCLVVVVVVLVVCCVPPVVRNTQEYEYEAFACLGQSRGDNLQVSCRVNVGFYKYKYQADDADVQQPRDRVVVLVVLVVCVVVPDFWDFDGRPVVGGTAWIFGDQEPPDSRTMIIGGHGNHHRVSRVVVQNSQDHDRHGSNHVVRVVVRVVVSVVVD

Secondary structure (DSSP, 8-state):
-TT--HHHHHHHHHHHHHHGGG---S-TT--GGG-SEEEEEEEEE-SSSTTEEEEEEEEEETTT--EEEEEEEEEE-SS---TT-HHHHHHHHHHHHHHHHHHH-GGG--SEEEEES-SS-STTS--HHHHHHHHHT--EEEEESSPPPBGGGTB-HHHHHHHHHHHHHTT--EEEEEETTTTEEEEEEE--STT--S-EEEEEEESS-HHHHHHHHHHT-SSSS-HHHHHHHHHHHHHHHHH-/--HHHHHHHHHHHHHHGGG---S-TT--GGG-SEEEEEEEEE-SSSSSEEEEEEEEEETTT--EEEEEEEEEE-SS---TT-THHHHHHHHHHHHHHHHHH-GGG--SEEEEES-SSSSTTS--HHHHHHHHHT--EEEEESSPPPBGGGTB-HHHHHHHHHHHHTTT--EEEEEETTTTEEEEEEE--STT--S-EEEEEEESS-HHHHHHHHHHT-SSSS-HHHHHHHHHHHHHHHHT-

Solvent-accessible surface area: 23498 Å² total; per-residue (Å²): 133,137,80,57,65,117,139,22,40,61,86,4,43,69,76,1,86,120,24,82,108,107,19,88,106,61,39,74,127,10,50,65,91,106,6,115,56,0,0,0,3,17,24,14,104,2,157,123,46,130,98,13,0,0,1,0,0,0,0,1,18,28,88,108,9,126,72,67,13,78,30,37,50,132,23,158,31,71,6,43,134,94,56,27,18,41,2,23,26,12,30,100,10,0,58,89,3,8,114,70,0,87,84,127,98,76,137,32,59,7,54,0,0,0,1,21,16,20,0,18,0,6,54,30,13,0,3,6,0,0,5,0,0,28,81,13,109,7,37,0,0,0,2,7,90,74,10,40,77,3,106,106,6,41,3,95,90,87,100,14,48,47,82,4,125,145,43,96,183,111,63,20,46,70,20,56,3,85,0,108,116,127,133,53,54,2,0,36,0,1,14,38,6,96,217,29,154,130,9,8,6,0,0,3,0,11,59,0,18,23,113,13,0,5,125,0,0,115,31,0,27,106,69,50,41,0,7,0,4,62,35,0,51,76,54,0,112,86,55,3,72,59,68,47,105,88,129,145,70,35,61,117,17,45,71,68,1,78,90,3,76,125,110,22,79,113,65,38,72,134,12,46,61,87,106,5,114,54,0,0,0,4,18,12,11,78,8,192,142,58,139,74,21,0,0,1,0,0,0,0,1,18,26,84,107,8,124,72,62,16,83,25,40,49,145,23,157,23,88,20,75,132,80,59,27,16,42,2,30,24,13,19,109,11,0,57,104,2,7,121,64,0,85,78,118,107,83,140,28,64,7,53,0,0,0,2,23,17,18,0,18,1,8,48,32,15,0,4,6,0,0,2,0,0,26,66,17,110,9,46,0,0,0,1,7,89,76,15,42,75,5,100,103,3,41,4,104,91,79,103,12,40,45,79,2,137,122,46,70,152,95,61,20,55,81,29,75,4,85,0,72,112,131,132,59,64,2,0,27,0,0,15,40,5,100,217,26,113,127,9,7,5,0,0,3,0,7,43,0,18,17,104,10,0,4,115,0,0,121,28,0,27,105,72,51,39,0,16,0,4,60,33,0,39,87,57,0,120,60,54,11,98,80,53,91

Sequence (485 aa):
DNKITDEQIAEWNSKQEELRDKIIRSSDGDFSLSSKVKYVVGGFDVSYSKINHELAVSCMVVLSYPEMKQVYMNTTKVKLSCPYKSSYLAFREIEPFQQELQLLKAKKKPNLEPQVFLLDGNGFFHIRRCCGAASHLGVLSSNTTRTIGVAKSLIEIPEDGVKKTEVISQFKRLRKTGGNELDIISTEKNEVLAKAVLYAPKVEKPIFVSAGHKCCSLETAAKIVKGCTKTRIPEPIKMANKWSRKELKKIEITDEQIAEWNSKQEELRDKIIRSSDGDFSLSKVKYVGGFDDVSYSKINHELAVSCMVVLSYPEMKQVYMNTTKVKLSCPYKSSYLAFREIEPFQQELQLLKAKKPNLEPQVFLLDGNGFFHIRRCGAASHLGVLSSNTTRTIGVAKSLIEIPEDGVKKTEVISQFKRLRKTGGNELDIISTEKNEVLAKAVLYAPKVEKPIFVSAGHKCCSLETAAKIVKGCTKTRIPEPIKMANKWSRKELKKIE

Radius of gyration: 28.25 Å; Cα contacts (8 Å, |Δi|>4): 1103; chains: 2; bounding box: 48×79×57 Å

CATH classification: 3.30.2170.10

B-factor: mean 36.89, std 11.58, range [17.18, 103.37]

Nearest PDB structures (foldseek):
  6ozi-assembly1_B  TM=1.004E+00  e=1.232E-54  Ciona intestinalis
  6ozh-assembly2_D  TM=9.993E-01  e=3.831E-50  Ciona intestinalis
  6ozq-assembly1_B  TM=9.437E-01  e=5.099E-27  Mus musculus
  6ozo-assembly1_A  TM=9.219E-01  e=2.234E-27  Mus musculus
  6oze-assembly1_A  TM=9.349E-01  e=2.060E-26  Homo sapiens